Protein 2AGJ (pdb70)

Solvent-accessible surface area: 19686 Å² total

Structure (mmCIF, N/CA/C/O backbone):
data_2AGJ
#
_entry.id   2AGJ
#
_cell.length_a   82.433
_cell.length_b   103.653
_cell.length_c   138.715
_cell.angle_alpha   90.00
_cell.angle_beta   90.00
_cell.angle_gamma   90.00
#
_symmetry.space_group_name_H-M   'I 2 2 2'
#
loop_
_entity.id
_entity.type
_entity.pdbx_description
1 polymer 'Yvo Fab, Light Chain'
2 polymer 'Yvo Fab, Heavy Chain'
3 branched 2-acetamido-2-deoxy-beta-D-glucopyranose-(1-4)-2-acetamido-2-deoxy-beta-D-glucopyranose
4 water water
#
loop_
_atom_site.group_PDB
_atom_site.id
_atom_site.type_symbol
_atom_site.label_atom_id
_atom_site.label_alt_id
_atom_site.label_comp_id
_atom_site.label_asym_id
_atom_site.label_entity_id
_atom_site.label_seq_id
_atom_site.pdbx_PDB_ins_code
_atom_site.Cartn_x
_atom_site.Cartn_y
_atom_site.Cartn_z
_atom_site.occupancy
_atom_site.B_iso_or_equiv
_atom_site.auth_seq_id
_atom_site.auth_comp_id
_atom_site.auth_asym_id
_atom_site.auth_atom_id
_atom_site.pdbx_PDB_model_num
ATOM 1 N N . GLU A 1 1 ? 29.017 32.301 28.313 1.00 77.37 1 GLU L N 1
ATOM 2 C CA . GLU A 1 1 ? 29.464 31.859 26.956 1.00 73.41 1 GLU L CA 1
ATOM 3 C C . GLU A 1 1 ? 29.923 30.412 26.973 1.00 70.81 1 GLU L C 1
ATOM 4 O O . GLU A 1 1 ? 31.113 30.132 27.101 1.00 75.02 1 GLU L O 1
ATOM 10 N N . ILE A 1 2 ? 28.981 29.488 26.852 1.00 64.11 2 ILE L N 1
ATOM 11 C CA . ILE A 1 2 ? 29.336 28.080 26.856 1.00 59.87 2 ILE L CA 1
ATOM 12 C C . ILE A 1 2 ? 29.498 27.605 25.426 1.00 60.48 2 ILE L C 1
ATOM 13 O O . ILE A 1 2 ? 28.509 27.477 24.705 1.00 64.54 2 ILE L O 1
ATOM 18 N N . VAL A 1 3 ? 30.736 27.361 25.005 1.00 49.65 3 VAL L N 1
ATOM 19 C CA . VAL A 1 3 ? 30.969 26.909 23.640 1.00 42.56 3 VAL L CA 1
ATOM 20 C C . VAL A 1 3 ? 30.720 25.404 23.561 1.00 50.76 3 VAL L C 1
ATOM 21 O O . VAL A 1 3 ? 31.075 24.637 24.467 1.00 50.29 3 VAL L O 1
ATOM 25 N N . LEU A 1 4 ? 30.074 24.987 22.485 1.00 50.15 4 LEU L N 1
ATOM 26 C CA . LEU A 1 4 ? 29.749 23.581 22.274 1.00 47.41 4 LEU L CA 1
ATOM 27 C C . LEU A 1 4 ? 30.468 23.009 21.038 1.00 52.55 4 LEU L C 1
ATOM 28 O O . LEU A 1 4 ? 30.328 23.485 19.899 1.00 58.30 4 LEU L O 1
ATOM 33 N N . THR A 1 5 ? 31.268 21.985 21.276 1.00 50.19 5 THR L N 1
ATOM 34 C CA . THR A 1 5 ? 32.013 21.373 20.194 1.00 48.97 5 THR L CA 1
ATOM 35 C C . THR A 1 5 ? 31.479 19.984 19.934 1.00 50.38 5 THR L C 1
ATOM 36 O O . THR A 1 5 ? 31.459 19.121 20.812 1.00 60.18 5 THR L O 1
ATOM 40 N N . GLN A 1 6 ? 30.994 19.796 18.722 1.00 47.40 6 GLN L N 1
ATOM 41 C CA . GLN A 1 6 ? 30.456 18.522 18.302 1.00 45.06 6 GLN L CA 1
ATOM 42 C C . GLN A 1 6 ? 31.430 17.861 17.339 1.00 46.42 6 GLN L C 1
ATOM 43 O O . GLN A 1 6 ? 32.029 18.524 16.508 1.00 49.55 6 GLN L O 1
ATOM 49 N N . SER A 1 7 ? 31.598 16.553 17.456 1.00 50.35 7 SER L N 1
ATOM 50 C CA . SER A 1 7 ? 32.477 15.842 16.549 1.00 49.09 7 SER L CA 1
ATOM 51 C C . SER A 1 7 ? 32.084 14.377 16.521 1.00 46.33 7 SER L C 1
ATOM 52 O O . SER A 1 7 ? 31.540 13.855 17.487 1.00 52.54 7 SER L O 1
ATOM 55 N N . PRO A 1 8 ? 32.327 13.706 15.392 1.00 46.38 8 PRO L N 1
ATOM 56 C CA . PRO A 1 8 ? 32.942 14.364 14.231 1.00 52.26 8 PRO L CA 1
ATOM 57 C C . PRO A 1 8 ? 31.961 15.295 13.506 1.00 46.71 8 PRO L C 1
ATOM 58 O O . PRO A 1 8 ? 30.772 15.287 13.776 1.00 55.35 8 PRO L O 1
ATOM 62 N N . GLY A 1 9 ? 32.469 16.126 12.612 1.00 39.96 9 GLY L N 1
ATOM 63 C CA . GLY A 1 9 ? 31.591 17.011 11.897 1.00 38.46 9 GLY L CA 1
ATOM 64 C C . GLY A 1 9 ? 30.738 16.159 11.002 1.00 46.58 9 GLY L C 1
ATOM 65 O O . GLY A 1 9 ? 29.526 16.331 10.910 1.00 51.06 9 GLY L O 1
ATOM 66 N N . THR A 1 10 ? 31.392 15.248 10.301 1.00 43.56 10 THR L N 1
ATOM 67 C CA . THR A 1 10 ? 30.677 14.343 9.442 1.00 42.00 10 THR L CA 1
ATOM 68 C C . THR A 1 10 ? 31.107 12.937 9.854 1.00 50.35 10 THR L C 1
ATOM 69 O O . THR A 1 10 ? 32.286 12.692 10.117 1.00 49.28 10 THR L O 1
ATOM 73 N N . LEU A 1 11 ? 30.119 12.046 9.973 1.00 38.54 11 LEU L N 1
ATOM 74 C CA . LEU A 1 11 ? 30.320 10.662 10.388 1.00 42.05 11 LEU L CA 1
ATOM 75 C C . LEU A 1 11 ? 29.775 9.744 9.307 1.00 47.06 11 LEU L C 1
ATOM 76 O O . LEU A 1 11 ? 28.655 9.932 8.854 1.00 50.19 11 LEU L O 1
ATOM 81 N N . SER A 1 12 ? 30.551 8.739 8.912 1.00 44.18 12 SER L N 1
ATOM 82 C CA . SER A 1 12 ? 30.126 7.835 7.853 1.00 42.03 12 SER L CA 1
ATOM 83 C C . SER A 1 12 ? 29.875 6.392 8.278 1.00 49.50 12 SER L C 1
ATOM 84 O O . SER A 1 12 ? 30.807 5.612 8.382 1.00 69.05 12 SER L O 1
ATOM 87 N N . LEU A 1 13 ? 28.615 6.038 8.503 1.00 49.62 13 LEU L N 1
ATOM 88 C CA . LEU A 1 13 ? 28.247 4.692 8.910 1.00 44.34 13 LEU L CA 1
ATOM 89 C C . LEU A 1 13 ? 27.360 4.007 7.877 1.00 48.26 13 LEU L C 1
ATOM 90 O O . LEU A 1 13 ? 26.960 4.598 6.891 1.00 37.99 13 LEU L O 1
ATOM 95 N N . SER A 1 14 ? 27.066 2.735 8.099 1.00 62.12 14 SER L N 1
ATOM 96 C CA . SER A 1 14 ? 26.186 1.996 7.191 1.00 59.65 14 SER L CA 1
ATOM 97 C C . SER A 1 14 ? 24.843 1.876 7.886 1.00 61.49 14 SER L C 1
ATOM 98 O O . SER A 1 14 ? 24.774 1.992 9.107 1.00 69.07 14 SER L O 1
ATOM 101 N N . PRO A 1 15 ? 23.753 1.660 7.131 1.00 65.45 15 PRO L N 1
ATOM 102 C CA . PRO A 1 15 ? 22.452 1.535 7.804 1.00 67.93 15 PRO L CA 1
ATOM 103 C C . PRO A 1 15 ? 22.515 0.379 8.809 1.00 71.60 15 PRO L C 1
ATOM 104 O O . PRO A 1 15 ? 23.189 -0.627 8.557 1.00 67.18 15 PRO L O 1
ATOM 108 N N . GLY A 1 16 ? 21.836 0.541 9.946 1.00 70.73 16 GLY L N 1
ATOM 109 C CA . GLY A 1 16 ? 21.835 -0.483 10.969 1.00 60.56 16 GLY L CA 1
ATOM 110 C C . GLY A 1 16 ? 22.957 -0.395 11.986 1.00 72.48 16 GLY L C 1
ATOM 111 O O . GLY A 1 16 ? 22.824 -0.913 13.096 1.00 77.91 16 GLY L O 1
ATOM 112 N N . GLU A 1 17 ? 24.073 0.238 11.637 1.00 70.85 17 GLU L N 1
ATOM 113 C CA . GLU A 1 17 ? 25.156 0.337 12.600 1.00 65.91 17 GLU L CA 1
ATOM 114 C C . GLU A 1 17 ? 24.729 1.225 13.757 1.00 69.96 17 GLU L C 1
ATOM 115 O O . GLU A 1 17 ? 23.616 1.773 13.773 1.00 59.45 17 GLU L O 1
ATOM 121 N N . ARG A 1 18 ? 25.620 1.342 14.735 1.00 69.79 18 ARG L N 1
ATOM 122 C CA . ARG A 1 18 ? 25.374 2.169 15.892 1.00 67.26 18 ARG L CA 1
ATOM 123 C C . ARG A 1 18 ? 26.151 3.441 15.642 1.00 68.24 18 ARG L C 1
ATOM 124 O O . ARG A 1 18 ? 27.209 3.418 15.030 1.00 61.99 18 ARG L O 1
ATOM 132 N N . ALA A 1 19 ? 25.609 4.552 16.109 1.00 73.15 19 ALA L N 1
ATOM 133 C CA . ALA A 1 19 ? 26.240 5.845 15.936 1.00 61.03 19 ALA L CA 1
ATOM 134 C C . ALA A 1 19 ? 26.341 6.512 17.284 1.00 61.57 19 ALA L C 1
ATOM 135 O O . ALA A 1 19 ? 25.402 6.476 18.071 1.00 60.62 19 ALA L O 1
ATOM 137 N N . THR A 1 20 ? 27.488 7.105 17.566 1.00 65.84 20 THR L N 1
ATOM 138 C CA . THR A 1 20 ? 27.661 7.813 18.825 1.00 68.55 20 THR L CA 1
ATOM 139 C C . THR A 1 20 ? 28.187 9.190 18.477 1.00 64.02 20 THR L C 1
ATOM 140 O O . THR A 1 20 ? 29.318 9.326 18.025 1.00 66.60 20 THR L O 1
ATOM 144 N N . LEU A 1 21 ? 27.349 10.206 18.642 1.00 59.89 21 LEU L N 1
ATOM 145 C CA . LEU A 1 21 ? 27.770 11.567 18.344 1.00 59.89 21 LEU L CA 1
ATOM 146 C C . LEU A 1 21 ? 28.164 12.194 19.654 1.00 49.04 21 LEU L C 1
ATOM 147 O O . LEU A 1 21 ? 27.451 12.072 20.621 1.00 48.81 21 LEU L O 1
ATOM 152 N N . SER A 1 22 ? 29.295 12.870 19.694 1.00 53.36 22 SER L N 1
ATOM 153 C CA . SER A 1 22 ? 29.691 13.499 20.942 1.00 55.46 22 SER L CA 1
ATOM 154 C C . SER A 1 22 ? 29.519 15.029 20.945 1.00 51.66 22 SER L C 1
ATOM 155 O O . SER A 1 22 ? 29.688 15.699 19.923 1.00 56.41 22 SER L O 1
ATOM 158 N N . CYS A 1 23 ? 29.182 15.566 22.109 1.00 48.02 23 CYS L N 1
ATOM 159 C CA . CYS A 1 23 ? 29.007 16.997 22.277 1.00 52.77 23 CYS L CA 1
ATOM 160 C C . CYS A 1 23 ? 29.742 17.388 23.554 1.00 47.43 23 CYS L C 1
ATOM 161 O O . CYS A 1 23 ? 29.409 16.912 24.632 1.00 52.49 23 CYS L O 1
ATOM 164 N N . ARG A 1 24 ? 30.743 18.253 23.424 1.00 41.28 24 ARG L N 1
ATOM 165 C CA . ARG A 1 24 ? 31.559 18.695 24.562 1.00 45.05 24 ARG L CA 1
ATOM 166 C C . ARG A 1 24 ? 31.410 20.196 24.840 1.00 53.21 24 ARG L C 1
ATOM 167 O O . ARG A 1 24 ? 31.507 21.015 23.926 1.00 55.04 24 ARG L O 1
ATOM 175 N N . ALA A 1 25 ? 31.202 20.538 26.112 1.00 48.42 25 ALA L N 1
ATOM 176 C CA . ALA A 1 25 ? 30.997 21.907 26.556 1.00 44.60 25 ALA L CA 1
ATOM 177 C C . ALA A 1 25 ? 32.285 22.553 27.051 1.00 56.58 25 ALA L C 1
ATOM 178 O O . ALA A 1 25 ? 33.122 21.852 27.611 1.00 61.26 25 ALA L O 1
ATOM 180 N N . SER A 1 26 ? 32.423 23.879 26.876 1.00 43.38 26 SER L N 1
ATOM 181 C CA . SER A 1 26 ? 33.630 24.612 27.284 1.00 50.94 26 SER L CA 1
ATOM 182 C C . SER A 1 26 ? 33.741 24.879 28.782 1.00 60.20 26 SER L C 1
ATOM 183 O O . SER A 1 26 ? 34.634 25.608 29.243 1.00 69.72 26 SER L O 1
ATOM 186 N N . GLU A 1 27 ? 32.832 24.271 29.530 1.00 53.27 27 GLU L N 1
ATOM 187 C CA . GLU A 1 27 ? 32.776 24.395 30.975 1.00 54.05 27 GLU L CA 1
ATOM 188 C C . GLU A 1 27 ? 31.588 23.569 31.379 1.00 55.14 27 GLU L C 1
ATOM 189 O O . GLU A 1 27 ? 30.747 23.252 30.559 1.00 65.78 27 GLU L O 1
ATOM 195 N N . THR A 1 28 ? 31.498 23.226 32.644 1.00 59.60 28 THR L N 1
ATOM 196 C CA . THR A 1 28 ? 30.396 22.404 33.072 1.00 61.20 28 THR L CA 1
ATOM 197 C C . THR A 1 28 ? 29.054 23.092 32.808 1.00 60.73 28 THR L C 1
ATOM 198 O O . THR A 1 28 ? 28.951 24.319 32.847 1.00 61.99 28 THR L O 1
ATOM 202 N N . VAL A 1 29 ? 28.054 22.277 32.479 1.00 60.32 29 VAL L N 1
ATOM 203 C CA . VAL A 1 29 ? 26.710 22.739 32.167 1.00 67.92 29 VAL L CA 1
ATOM 204 C C . VAL A 1 29 ? 25.791 22.454 33.352 1.00 68.13 29 VAL L C 1
ATOM 205 O O . VAL A 1 29 ? 25.443 21.300 33.647 1.00 59.00 29 VAL L O 1
ATOM 209 N N . SER A 1 30 ? 25.404 23.534 34.024 1.00 69.72 30 SER L N 1
ATOM 210 C CA . SER A 1 30 ? 24.554 23.474 35.205 1.00 67.11 30 SER L CA 1
ATOM 211 C C . SER A 1 30 ? 23.269 22.670 35.044 1.00 71.25 30 SER L C 1
ATOM 212 O O . SER A 1 30 ? 22.394 23.004 34.233 1.00 79.39 30 SER L O 1
ATOM 215 N N . ASN A 1 31 ? 23.173 21.595 35.817 1.00 70.43 31 ASN L N 1
ATOM 216 C CA . ASN A 1 31 ? 21.993 20.746 35.834 1.00 66.75 31 ASN L CA 1
ATOM 217 C C . ASN A 1 31 ? 21.774 19.914 34.602 1.00 69.82 31 ASN L C 1
ATOM 218 O O . ASN A 1 31 ? 20.721 19.288 34.460 1.00 75.94 31 ASN L O 1
ATOM 223 N N . ASP A 1 32 ? 22.770 19.895 33.720 1.00 74.26 32 ASP L N 1
ATOM 224 C CA . ASP A 1 32 ? 22.701 19.127 32.477 1.00 67.82 32 ASP L CA 1
ATOM 225 C C . ASP A 1 32 ? 21.508 19.527 31.580 1.00 66.15 32 ASP L C 1
ATOM 226 O O . ASP A 1 32 ? 20.792 18.682 31.031 1.00 54.81 32 ASP L O 1
ATOM 231 N N . LYS A 1 33 ? 21.280 20.822 31.446 1.00 64.07 33 LYS L N 1
ATOM 232 C CA . LYS A 1 33 ? 20.198 21.270 30.600 1.00 67.30 33 LYS L CA 1
ATOM 233 C C . LYS A 1 33 ? 20.800 21.293 29.186 1.00 72.30 33 LYS L C 1
ATOM 234 O O . LYS A 1 33 ? 21.231 22.332 28.678 1.00 82.89 33 LYS L O 1
ATOM 240 N N . VAL A 1 34 ? 20.857 20.112 28.579 1.00 65.06 34 VAL L N 1
ATOM 241 C CA . VAL A 1 34 ? 21.395 19.893 27.236 1.00 46.47 34 VAL L CA 1
ATOM 242 C C . VAL A 1 34 ? 20.313 19.235 26.374 1.00 49.19 34 VAL L C 1
ATOM 243 O O . VAL A 1 34 ? 19.627 18.343 26.830 1.00 49.11 34 VAL L O 1
ATOM 247 N N . ALA A 1 35 ? 20.166 19.663 25.128 1.00 53.38 35 ALA L N 1
ATOM 248 C CA . ALA A 1 35 ? 19.153 19.081 24.265 1.00 43.42 35 ALA L CA 1
ATOM 249 C C . ALA A 1 35 ? 19.730 18.717 22.886 1.00 53.79 35 ALA L C 1
ATOM 250 O O . ALA A 1 35 ? 20.741 19.274 22.460 1.00 51.41 35 ALA L O 1
ATOM 252 N N . TRP A 1 36 ? 19.082 17.759 22.221 1.00 48.53 36 TRP L N 1
ATOM 253 C CA . TRP A 1 36 ? 19.472 17.299 20.903 1.00 50.08 36 TRP L CA 1
ATOM 254 C C . TRP A 1 36 ? 18.312 17.478 19.925 1.00 59.35 36 TRP L C 1
ATOM 255 O O . TRP A 1 36 ? 17.148 17.239 20.244 1.00 59.35 36 TRP L O 1
ATOM 266 N N . TYR A 1 37 ? 18.651 17.913 18.722 1.00 60.35 37 TYR L N 1
ATOM 267 C CA . TYR A 1 37 ? 17.665 18.163 17.697 1.00 53.36 37 TYR L CA 1
ATOM 268 C C . TYR A 1 37 ? 18.115 17.447 16.457 1.00 50.98 37 TYR L C 1
ATOM 269 O O . TYR A 1 37 ? 19.293 17.220 16.264 1.00 47.02 37 TYR L O 1
ATOM 278 N N . GLN A 1 38 ? 17.149 17.087 15.630 1.00 55.12 38 GLN L N 1
ATOM 279 C CA . GLN A 1 38 ? 17.402 16.423 14.378 1.00 47.87 38 GLN L CA 1
ATOM 280 C C . GLN A 1 38 ? 16.758 17.283 13.275 1.00 54.62 38 GLN L C 1
ATOM 281 O O . GLN A 1 38 ? 15.639 17.793 13.425 1.00 59.45 38 GLN L O 1
ATOM 287 N N . GLN A 1 39 ? 17.486 17.464 12.180 1.00 52.15 39 GLN L N 1
ATOM 288 C CA . GLN A 1 39 ? 17.023 18.259 11.064 1.00 49.67 39 GLN L CA 1
ATOM 289 C C . GLN A 1 39 ? 17.356 17.620 9.726 1.00 54.13 39 GLN L C 1
ATOM 290 O O . GLN A 1 39 ? 18.482 17.186 9.505 1.00 63.85 39 GLN L O 1
ATOM 296 N N . LYS A 1 40 ? 16.360 17.528 8.848 1.00 62.03 40 LYS L N 1
ATOM 297 C CA . LYS A 1 40 ? 16.590 17.013 7.503 1.00 68.75 40 LYS L CA 1
ATOM 298 C C . LYS A 1 40 ? 16.765 18.291 6.703 1.00 74.83 40 LYS L C 1
ATOM 299 O O . LYS A 1 40 ? 16.149 19.303 7.028 1.00 61.39 40 LYS L O 1
ATOM 305 N N . PRO A 1 41 ? 17.620 18.280 5.669 1.00 78.94 41 PRO L N 1
ATOM 306 C CA . PRO A 1 41 ? 17.793 19.513 4.894 1.00 78.29 41 PRO L CA 1
ATOM 307 C C . PRO A 1 41 ? 16.436 19.980 4.375 1.00 81.36 41 PRO L C 1
ATOM 308 O O . PRO A 1 41 ? 15.639 19.173 3.887 1.00 84.64 41 PRO L O 1
ATOM 312 N N . GLY A 1 42 ? 16.170 21.276 4.497 1.00 75.07 42 GLY L N 1
ATOM 313 C CA . GLY A 1 42 ? 14.897 21.808 4.057 1.00 68.75 42 GLY L CA 1
ATOM 314 C C . GLY A 1 42 ? 13.952 22.093 5.211 1.00 67.95 42 GLY L C 1
ATOM 315 O O . GLY A 1 42 ? 13.472 23.208 5.340 1.00 72.34 42 GLY L O 1
ATOM 316 N N . GLN A 1 43 ? 13.691 21.094 6.052 1.00 67.47 43 GLN L N 1
ATOM 317 C CA . GLN A 1 43 ? 12.785 21.239 7.193 1.00 64.38 43 GLN L CA 1
ATOM 318 C C . GLN A 1 43 ? 13.349 21.922 8.420 1.00 67.44 43 GLN L C 1
ATOM 319 O O . GLN A 1 43 ? 14.477 22.403 8.438 1.00 71.80 43 GLN L O 1
ATOM 325 N N . ALA A 1 44 ? 12.535 21.932 9.462 1.00 60.70 44 ALA L N 1
ATOM 326 C CA . ALA A 1 44 ? 12.891 22.557 10.712 1.00 63.19 44 ALA L CA 1
ATOM 327 C C . ALA A 1 44 ? 13.370 21.514 11.696 1.00 66.62 44 ALA L C 1
ATOM 328 O O . ALA A 1 44 ? 13.076 20.328 11.561 1.00 65.96 44 ALA L O 1
ATOM 330 N N . PRO A 1 45 ? 14.119 21.948 12.713 1.00 62.07 45 PRO L N 1
ATOM 331 C CA . PRO A 1 45 ? 14.626 21.021 13.719 1.00 63.25 45 PRO L CA 1
ATOM 332 C C . PRO A 1 45 ? 13.459 20.394 14.485 1.00 62.42 45 PRO L C 1
ATOM 333 O O . PRO A 1 45 ? 12.381 20.962 14.555 1.00 62.09 45 PRO L O 1
ATOM 337 N N . ARG A 1 46 ? 13.693 19.222 15.055 1.00 58.64 46 ARG L N 1
ATOM 338 C CA . ARG A 1 46 ? 12.697 18.527 15.853 1.00 61.23 46 ARG L CA 1
ATOM 339 C C . ARG A 1 46 ? 13.429 18.027 17.103 1.00 57.99 46 ARG L C 1
ATOM 340 O O . ARG A 1 46 ? 14.515 17.454 17.011 1.00 58.45 46 ARG L O 1
ATOM 348 N N . LEU A 1 47 ? 12.841 18.243 18.272 1.00 60.46 47 LEU L N 1
ATOM 349 C CA . LEU A 1 47 ? 13.469 17.820 19.519 1.00 66.80 47 LEU L CA 1
ATOM 350 C C . LEU A 1 47 ? 13.493 16.306 19.664 1.00 63.81 47 LEU L C 1
ATOM 351 O O . LEU A 1 47 ? 12.493 15.629 19.452 1.00 60.41 47 LEU L O 1
ATOM 356 N N . LEU A 1 48 ? 14.659 15.794 20.032 1.00 65.32 48 LEU L N 1
ATOM 357 C CA . LEU A 1 48 ? 14.873 14.365 20.195 1.00 63.66 48 LEU L CA 1
ATOM 358 C C . LEU A 1 48 ? 15.076 14.028 21.649 1.00 69.36 48 LEU L C 1
ATOM 359 O O . LEU A 1 48 ? 14.533 13.047 22.150 1.00 82.13 48 LEU L O 1
ATOM 364 N N . ILE A 1 49 ? 15.875 14.839 22.326 1.00 61.99 49 ILE L N 1
ATOM 365 C CA . ILE A 1 49 ? 16.178 14.583 23.717 1.00 54.57 49 ILE L CA 1
ATOM 366 C C . ILE A 1 49 ? 16.400 15.878 24.496 1.00 65.07 49 ILE L C 1
ATOM 367 O O . ILE A 1 49 ? 16.922 16.859 23.953 1.00 59.18 49 ILE L O 1
ATOM 372 N N . TYR A 1 50 ? 15.948 15.893 25.755 1.00 69.53 50 TYR L N 1
ATOM 373 C CA . TYR A 1 50 ? 16.127 17.048 26.635 1.00 66.50 50 TYR L CA 1
ATOM 374 C C . TYR A 1 50 ? 16.644 16.544 27.967 1.00 62.87 50 TYR L C 1
ATOM 375 O O . TYR A 1 50 ? 16.628 15.335 28.227 1.00 56.03 50 TYR L O 1
ATOM 384 N N . GLY A 1 51 ? 17.125 17.459 28.799 1.00 64.35 51 GLY L N 1
ATOM 385 C CA . GLY A 1 51 ? 17.641 17.055 30.093 1.00 66.07 51 GLY L CA 1
ATOM 386 C C . GLY A 1 51 ? 18.660 15.940 29.962 1.00 65.88 51 GLY L C 1
ATOM 387 O O . GLY A 1 51 ? 18.642 14.950 30.692 1.00 65.91 51 GLY L O 1
ATOM 388 N N . ALA A 1 52 ? 19.539 16.103 28.986 1.00 73.34 52 ALA L N 1
ATOM 389 C CA . ALA A 1 52 ? 20.623 15.168 28.725 1.00 70.74 52 ALA L CA 1
ATOM 390 C C . ALA A 1 52 ? 20.232 13.726 28.390 1.00 74.46 52 ALA L C 1
ATOM 391 O O . ALA A 1 52 ? 20.915 13.084 27.589 1.00 73.89 52 ALA L O 1
ATOM 393 N N . SER A 1 53 ? 19.140 13.221 28.967 1.00 72.20 53 SER L N 1
ATOM 394 C CA . SER A 1 53 ? 18.752 11.836 28.710 1.00 80.38 53 SER L CA 1
ATOM 395 C C . SER A 1 53 ? 17.272 11.510 28.501 1.00 80.22 53 SER L C 1
ATOM 396 O O . SER A 1 53 ? 16.935 10.392 28.118 1.00 84.89 53 SER L O 1
ATOM 399 N N . SER A 1 54 ? 16.391 12.476 28.729 1.00 81.99 54 SER L N 1
ATOM 400 C CA . SER A 1 54 ? 14.957 12.241 28.581 1.00 82.19 54 SER L CA 1
ATOM 401 C C . SER A 1 54 ? 14.439 12.309 27.152 1.00 81.57 54 SER L C 1
ATOM 402 O O . SER A 1 54 ? 14.504 13.362 26.522 1.00 86.65 54 SER L O 1
ATOM 405 N N . ARG A 1 55 ? 13.910 11.197 26.641 1.00 83.25 55 ARG L N 1
ATOM 406 C CA . ARG A 1 55 ? 13.362 11.183 25.279 1.00 83.75 55 ARG L CA 1
ATOM 407 C C . ARG A 1 55 ? 12.157 12.130 25.195 1.00 83.49 55 ARG L C 1
ATOM 408 O O . ARG A 1 55 ? 11.650 12.598 26.219 1.00 82.59 55 ARG L O 1
ATOM 416 N N . ALA A 1 56 ? 11.700 12.410 23.977 1.00 76.39 56 ALA L N 1
ATOM 417 C CA . ALA A 1 56 ? 10.589 13.323 23.793 1.00 69.63 56 ALA L CA 1
ATOM 418 C C . ALA A 1 56 ? 9.357 12.629 23.290 1.00 77.87 56 ALA L C 1
ATOM 419 O O . ALA A 1 56 ? 9.347 11.429 23.020 1.00 79.21 56 ALA L O 1
ATOM 421 N N . THR A 1 57 ? 8.315 13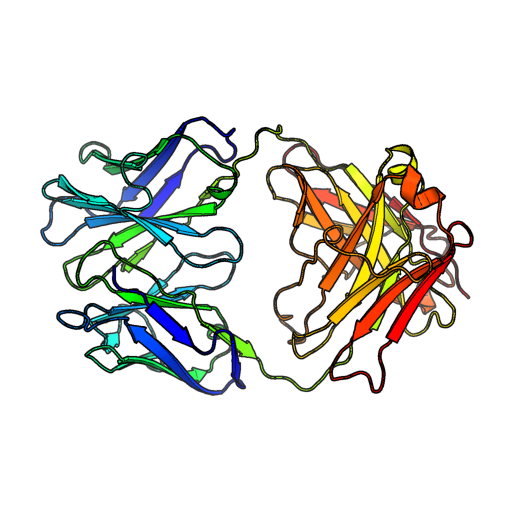.428 23.158 1.00 82.46 57 THR L N 1
ATOM 422 C CA . THR A 1 57 ? 7.029 12.963 22.711 1.00 89.48 57 THR L CA 1
ATOM 423 C C . THR A 1 57 ? 7.078 12.472 21.269 1.00 87.77 57 THR L C 1
ATOM 424 O O . THR A 1 57 ? 7.220 13.259 20.336 1.00 88.69 57 THR L O 1
ATOM 428 N N . GLY A 1 58 ? 6.972 11.166 21.089 1.00 82.92 58 GLY L N 1
ATOM 429 C CA . GLY A 1 58 ? 6.959 10.632 19.744 1.00 89.50 58 GLY L CA 1
ATOM 430 C C . GLY A 1 58 ? 8.290 10.563 19.036 1.00 94.40 58 GLY L C 1
ATOM 431 O O . GLY A 1 58 ? 8.373 10.829 17.835 1.00 99.00 58 GLY L O 1
ATOM 432 N N . ILE A 1 59 ? 9.330 10.203 19.780 1.00 92.52 59 ILE L N 1
ATOM 433 C CA . ILE A 1 59 ? 10.676 10.069 19.236 1.00 86.74 59 ILE L CA 1
ATOM 434 C C . ILE A 1 59 ? 11.131 8.661 19.599 1.00 83.62 59 ILE L C 1
ATOM 435 O O . ILE A 1 59 ? 11.262 8.341 20.781 1.00 82.26 59 ILE L O 1
ATOM 440 N N . PRO A 1 60 ? 11.368 7.805 18.585 1.00 81.30 60 PRO L N 1
ATOM 441 C CA . PRO A 1 60 ? 11.807 6.407 18.695 1.00 75.85 60 PRO L CA 1
ATOM 442 C C . PRO A 1 60 ? 12.757 6.110 19.843 1.00 77.02 60 PRO L C 1
ATOM 443 O O . PRO A 1 60 ? 13.284 7.016 20.482 1.00 85.72 60 PRO L O 1
ATOM 447 N N . ASP A 1 61 ? 12.994 4.831 20.094 1.00 81.57 61 ASP L N 1
ATOM 448 C CA . ASP A 1 61 ? 13.856 4.448 21.196 1.00 80.80 61 ASP L CA 1
ATOM 449 C C . ASP A 1 61 ? 15.288 4.085 20.828 1.00 79.60 61 ASP L C 1
ATOM 450 O O . ASP A 1 61 ? 16.059 3.683 21.709 1.00 82.89 61 ASP L O 1
ATOM 455 N N . ARG A 1 62 ? 15.668 4.191 19.553 1.00 77.12 62 ARG L N 1
ATOM 456 C CA . ARG A 1 62 ? 17.074 3.910 19.238 1.00 81.79 62 ARG L CA 1
ATOM 457 C C . ARG A 1 62 ? 17.841 5.178 19.592 1.00 75.50 62 ARG L C 1
ATOM 458 O O . ARG A 1 62 ? 19.058 5.162 19.753 1.00 82.48 62 ARG L O 1
ATOM 466 N N . PHE A 1 63 ? 17.092 6.263 19.752 1.00 64.50 63 PHE L N 1
ATOM 467 C CA . PHE A 1 63 ? 17.634 7.558 20.134 1.00 72.33 63 PHE L CA 1
ATOM 468 C C . PHE A 1 63 ? 17.756 7.645 21.668 1.00 72.99 63 PHE L C 1
ATOM 469 O O . PHE A 1 63 ? 16.760 7.580 22.383 1.00 75.33 63 PHE L O 1
ATOM 477 N N . SER A 1 64 ? 18.978 7.816 22.165 1.00 70.31 64 SER L N 1
ATOM 478 C CA . SER A 1 64 ? 19.235 7.880 23.601 1.00 68.41 64 SER L CA 1
ATOM 479 C C . SER A 1 64 ? 20.290 8.920 23.976 1.00 75.05 64 SER L C 1
ATOM 480 O O . SER A 1 64 ? 21.290 9.074 23.282 1.00 81.84 64 SER L O 1
ATOM 483 N N . GLY A 1 65 ? 20.074 9.628 25.080 1.00 77.50 65 GLY L N 1
ATOM 484 C CA . GLY A 1 65 ? 21.037 10.633 25.504 1.00 73.52 65 GLY L CA 1
ATOM 485 C C . GLY A 1 65 ? 21.693 10.296 26.832 1.00 73.23 65 GLY L C 1
ATOM 486 O O . GLY A 1 65 ? 21.052 9.730 27.722 1.00 71.68 65 GLY L O 1
ATOM 487 N N . SER A 1 66 ? 22.964 10.652 26.985 1.00 66.73 66 SER L N 1
ATOM 488 C CA . SER A 1 66 ? 23.667 10.345 28.220 1.00 69.59 66 SER L CA 1
ATOM 489 C C . SER A 1 66 ? 24.812 11.288 28.494 1.00 68.64 66 SER L C 1
ATOM 490 O O . SER A 1 66 ? 25.165 12.113 27.654 1.00 70.02 66 SER L O 1
ATOM 493 N N . GLY A 1 67 ? 25.392 11.144 29.681 1.00 70.05 67 GLY L N 1
ATOM 494 C CA . GLY A 1 67 ? 26.520 11.965 30.078 1.00 58.92 67 GLY L CA 1
ATOM 495 C C . GLY A 1 67 ? 26.114 13.124 30.949 1.00 59.53 67 GLY L C 1
ATOM 496 O O . GLY A 1 67 ? 24.927 13.332 31.186 1.00 55.08 67 GLY L O 1
ATOM 497 N N . SER A 1 68 ? 27.105 13.858 31.447 1.00 51.52 68 SER L N 1
ATOM 498 C CA . SER A 1 68 ? 26.849 15.035 32.263 1.00 63.04 68 SER L CA 1
ATOM 499 C C . SER A 1 68 ? 28.165 15.790 32.439 1.00 65.20 68 SER L C 1
ATOM 500 O O . SER A 1 68 ? 29.198 15.341 31.956 1.00 72.99 68 SER L O 1
ATOM 503 N N . GLY A 1 69 ? 28.145 16.927 33.125 1.00 60.77 69 GLY L N 1
ATOM 504 C CA . GLY A 1 69 ? 29.380 17.673 33.293 1.00 61.41 69 GLY L CA 1
ATOM 505 C C . GLY A 1 69 ? 29.644 18.440 32.013 1.00 66.79 69 GLY L C 1
ATOM 506 O O . GLY A 1 69 ? 28.898 19.372 31.691 1.00 63.60 69 GLY L O 1
ATOM 507 N N . THR A 1 70 ? 30.689 18.075 31.274 1.00 64.50 70 THR L N 1
ATOM 508 C CA . THR A 1 70 ? 30.951 18.760 30.003 1.00 66.69 70 THR L CA 1
ATOM 509 C C . THR A 1 70 ? 30.991 17.796 28.825 1.00 67.26 70 THR L C 1
ATOM 510 O O . THR A 1 70 ? 31.395 18.179 27.726 1.00 73.19 70 THR L O 1
ATOM 514 N N . ASP A 1 71 ? 30.568 16.554 29.057 1.00 58.49 71 ASP L N 1
ATOM 515 C CA . ASP A 1 71 ? 30.567 15.527 28.023 1.00 51.03 71 ASP L CA 1
ATOM 516 C C . ASP A 1 71 ? 29.202 14.899 27.866 1.00 49.79 71 ASP L C 1
ATOM 517 O O . ASP A 1 71 ? 28.669 14.343 28.817 1.00 61.72 71 ASP L O 1
ATOM 522 N N . PHE A 1 72 ? 28.642 14.983 26.661 1.00 47.69 72 PHE L N 1
ATOM 523 C CA . PHE A 1 72 ? 27.324 14.430 26.373 1.00 49.04 72 PHE L CA 1
ATOM 524 C C . PHE A 1 72 ? 27.329 13.623 25.100 1.00 53.14 72 PHE L C 1
ATOM 525 O O . PHE A 1 72 ? 28.032 13.945 24.152 1.00 47.75 72 PHE L O 1
ATOM 533 N N . THR A 1 73 ? 26.507 12.583 25.092 1.00 56.90 73 THR L N 1
ATOM 534 C CA . THR A 1 73 ? 26.431 11.658 23.977 1.00 59.52 73 THR L CA 1
ATOM 535 C C . THR A 1 73 ? 25.023 11.407 23.484 1.00 59.86 73 THR L C 1
ATOM 536 O O . THR A 1 73 ? 24.108 11.172 24.271 1.00 68.86 73 THR L O 1
ATOM 540 N N . LEU A 1 74 ? 24.849 11.467 22.175 1.00 59.10 74 LEU L N 1
ATOM 541 C CA . LEU A 1 74 ? 23.559 11.165 21.586 1.00 65.14 74 LEU L CA 1
ATOM 542 C C . LEU A 1 74 ? 23.850 9.916 20.794 1.00 67.60 74 LEU L C 1
ATOM 543 O O . LEU A 1 74 ? 24.536 9.965 19.785 1.00 74.13 74 LEU L O 1
ATOM 548 N N . SER A 1 75 ? 23.352 8.785 21.245 1.00 67.83 75 SER L N 1
ATOM 549 C CA . SER A 1 75 ? 23.642 7.586 20.520 1.00 71.13 75 SER L CA 1
ATOM 550 C C . SER A 1 75 ? 22.386 7.056 19.855 1.00 69.55 75 SER L C 1
ATOM 551 O O . SER A 1 75 ? 21.293 7.150 20.403 1.00 63.77 75 SER L O 1
ATOM 554 N N . ILE A 1 76 ? 22.546 6.562 18.634 1.00 63.09 76 ILE L N 1
ATOM 555 C CA . ILE A 1 76 ? 21.443 5.970 17.918 1.00 67.75 76 ILE L CA 1
ATOM 556 C C . ILE A 1 76 ? 21.907 4.656 17.292 1.00 76.19 76 ILE L C 1
ATOM 557 O O . ILE A 1 76 ? 22.627 4.625 16.291 1.00 69.16 76 ILE L O 1
ATOM 562 N N . SER A 1 77 ? 21.493 3.570 17.938 1.00 84.19 77 SER L N 1
ATOM 563 C CA . SER A 1 77 ? 21.810 2.209 17.524 1.00 82.90 77 SER L CA 1
ATOM 564 C C . SER A 1 77 ? 20.777 1.771 16.513 1.00 85.64 77 SER L C 1
ATOM 565 O O . SER A 1 77 ? 19.581 2.042 16.670 1.00 85.61 77 SER L O 1
ATOM 568 N N . GLY A 1 78 ? 21.236 1.090 15.475 1.00 84.55 78 GLY L N 1
ATOM 569 C CA . GLY A 1 78 ? 20.311 0.642 14.458 1.00 84.20 78 GLY L CA 1
ATOM 570 C C . GLY A 1 78 ? 19.896 1.800 13.583 1.00 80.49 78 GLY L C 1
ATOM 571 O O . GLY A 1 78 ? 18.713 2.151 13.490 1.00 80.31 78 GLY L O 1
ATOM 572 N N . LEU A 1 79 ? 20.890 2.398 12.942 1.00 75.64 79 LEU L N 1
ATOM 573 C CA . LEU A 1 79 ? 20.667 3.524 12.053 1.00 67.57 79 LEU L CA 1
ATOM 574 C C . LEU A 1 79 ? 19.630 3.153 10.989 1.00 72.10 79 LEU L C 1
ATOM 575 O O . LEU A 1 79 ? 19.774 2.139 10.302 1.00 76.72 79 LEU L O 1
ATOM 580 N N . GLU A 1 80 ? 18.570 3.947 10.865 1.00 67.14 80 GLU L N 1
ATOM 581 C CA . GLU A 1 80 ? 17.569 3.670 9.845 1.00 70.95 80 GLU L CA 1
ATOM 582 C C . GLU A 1 80 ? 17.688 4.723 8.749 1.00 76.01 80 GLU L C 1
ATOM 583 O O . GLU A 1 80 ? 18.136 5.838 8.995 1.00 79.69 80 GLU L O 1
ATOM 589 N N . PRO A 1 81 ? 17.271 4.390 7.523 1.00 80.24 81 PRO L N 1
ATOM 590 C CA . PRO A 1 81 ? 17.355 5.328 6.394 1.00 76.85 81 PRO L CA 1
ATOM 591 C C . PRO A 1 81 ? 17.189 6.809 6.724 1.00 74.14 81 PRO L C 1
ATOM 592 O O . PRO A 1 81 ? 18.077 7.597 6.465 1.00 75.21 81 PRO L O 1
ATOM 596 N N . GLU A 1 82 ? 16.050 7.170 7.303 1.00 80.29 82 GLU L N 1
ATOM 597 C CA . GLU A 1 82 ? 15.714 8.554 7.658 1.00 74.61 82 GLU L CA 1
ATOM 598 C C . GLU A 1 82 ? 16.636 9.211 8.686 1.00 73.46 82 GLU L C 1
ATOM 599 O O . GLU A 1 82 ? 16.573 10.419 8.876 1.00 79.91 82 GLU L O 1
ATOM 605 N N . ASP A 1 83 ? 17.476 8.428 9.355 1.00 66.98 83 ASP L N 1
ATOM 606 C CA . ASP A 1 83 ? 18.380 8.958 10.381 1.00 65.74 83 ASP L CA 1
ATOM 607 C C . ASP A 1 83 ? 19.644 9.620 9.840 1.00 68.23 83 ASP L C 1
ATOM 608 O O . ASP A 1 83 ? 20.476 10.104 10.615 1.00 57.46 83 ASP L O 1
ATOM 613 N N . PHE A 1 84 ? 19.802 9.637 8.523 1.00 58.23 84 PHE L N 1
ATOM 614 C CA . PHE A 1 84 ? 20.995 10.213 7.950 1.00 50.58 84 PHE L CA 1
ATOM 615 C C . PHE A 1 84 ? 20.831 11.675 7.630 1.00 50.86 84 PHE L C 1
ATOM 616 O O . PHE A 1 84 ? 20.763 12.087 6.479 1.00 52.09 84 PHE L O 1
ATOM 624 N N . VAL A 1 85 ? 20.792 12.467 8.688 1.00 40.51 85 VAL L N 1
ATOM 625 C CA . VAL A 1 85 ? 20.623 13.884 8.550 1.00 44.22 85 VAL L CA 1
ATOM 626 C C . VAL A 1 85 ? 21.631 14.637 9.427 1.00 47.19 85 VAL L C 1
ATOM 627 O O . VAL A 1 85 ? 22.687 14.100 9.733 1.00 49.39 85 VAL L O 1
ATOM 631 N N . VAL A 1 86 ? 21.324 15.869 9.818 1.00 40.99 86 VAL L N 1
ATOM 632 C CA . VAL A 1 86 ? 22.245 16.642 10.645 1.00 37.80 86 VAL L CA 1
ATOM 633 C C . VAL A 1 86 ? 21.751 16.586 12.079 1.00 42.51 86 VAL L C 1
ATOM 634 O O . VAL A 1 86 ? 20.568 16.415 12.309 1.00 36.96 86 VAL L O 1
ATOM 638 N N . TYR A 1 87 ? 22.645 16.744 13.051 1.00 40.90 87 TYR L N 1
ATOM 639 C CA . TYR A 1 87 ? 22.218 16.697 14.440 1.00 43.01 87 TYR L CA 1
ATOM 640 C C . TYR A 1 87 ? 22.883 17.772 15.263 1.00 49.01 87 TYR L C 1
ATOM 641 O O . TYR A 1 87 ? 24.089 17.939 15.192 1.00 59.09 87 TYR L O 1
ATOM 650 N N . TYR A 1 88 ? 22.094 18.498 16.055 1.00 44.40 88 TYR L N 1
ATOM 651 C CA . TYR A 1 88 ? 22.628 19.561 16.893 1.00 35.79 88 TYR L CA 1
ATOM 652 C C . TYR A 1 88 ? 22.358 19.354 18.370 1.00 32.29 88 TYR L C 1
ATOM 653 O O . TYR A 1 88 ? 21.284 18.908 18.729 1.00 50.09 88 TYR L O 1
ATOM 662 N N . CYS A 1 89 ? 23.326 19.681 19.220 1.00 29.39 89 CYS L N 1
ATOM 663 C CA . CYS A 1 89 ? 23.126 19.645 20.665 1.00 40.35 89 CYS L CA 1
ATOM 664 C C . CYS A 1 89 ? 23.031 21.126 21.057 1.00 33.62 89 CYS L C 1
ATOM 665 O O . CYS A 1 89 ? 23.555 21.994 20.368 1.00 33.15 89 CYS L O 1
ATOM 668 N N . GLN A 1 90 ? 22.341 21.406 22.150 1.00 40.02 90 GLN L N 1
ATOM 669 C CA . GLN A 1 90 ? 22.180 22.767 22.616 1.00 45.97 90 GLN L CA 1
ATOM 670 C C . GLN A 1 90 ? 22.138 22.736 24.127 1.00 55.16 90 GLN L C 1
ATOM 671 O O . GLN A 1 90 ? 21.724 21.734 24.713 1.00 53.64 90 GLN L O 1
ATOM 677 N N . GLN A 1 91 ? 22.594 23.805 24.770 1.00 56.12 91 GLN L N 1
ATOM 678 C CA . GLN A 1 91 ? 22.508 23.849 26.224 1.00 55.38 91 GLN L CA 1
ATOM 679 C C . GLN A 1 91 ? 21.594 25.017 26.588 1.00 53.79 91 GLN L C 1
ATOM 680 O O . GLN A 1 91 ? 21.642 26.077 25.964 1.00 49.48 91 GLN L O 1
ATOM 686 N N . TYR A 1 92 ? 20.716 24.783 27.556 1.00 54.42 92 TYR L N 1
ATOM 687 C CA . TYR A 1 92 ? 19.777 25.798 28.026 1.00 58.68 92 TYR L CA 1
ATOM 688 C C . TYR A 1 92 ? 19.916 25.892 29.540 1.00 67.21 92 TYR L C 1
ATOM 689 O O . TYR A 1 92 ? 18.941 26.032 30.270 1.00 63.45 92 TYR L O 1
ATOM 698 N N . ALA A 1 93 ? 21.158 25.805 30.001 1.00 75.67 93 ALA L N 1
ATOM 699 C CA . ALA A 1 93 ? 21.459 25.878 31.418 1.00 73.17 93 ALA L CA 1
ATOM 700 C C . ALA A 1 93 ? 21.518 27.330 31.851 1.00 75.13 93 ALA L C 1
ATOM 701 O O . ALA A 1 93 ? 21.264 27.655 33.007 1.00 81.93 93 ALA L O 1
ATOM 703 N N . SER A 1 94 ? 21.843 28.203 30.910 1.00 78.11 94 SER L N 1
ATOM 704 C CA . SER A 1 94 ? 21.974 29.609 31.211 1.00 83.32 94 SER L CA 1
ATOM 705 C C . SER A 1 94 ? 21.015 30.488 30.431 1.00 90.25 94 SER L C 1
ATOM 706 O O . SER A 1 94 ? 20.016 30.988 30.966 1.00 96.18 94 SER L O 1
ATOM 709 N N . SER A 1 95 ? 21.339 30.648 29.152 1.00 92.63 95 SER L N 1
ATOM 710 C CA . SER A 1 95 ? 20.610 31.502 28.220 1.00 89.96 95 SER L CA 1
ATOM 711 C C . SER A 1 95 ? 21.247 32.863 28.462 1.00 95.01 95 SER L C 1
ATOM 712 O O . SER A 1 95 ? 21.030 33.463 29.518 1.00 99.00 95 SER L O 1
ATOM 715 N N . PRO A 1 96 ? 22.021 33.387 27.490 1.00 93.13 96 PRO L N 1
ATOM 716 C CA . PRO A 1 96 ? 22.361 32.856 26.165 1.00 88.74 96 PRO L CA 1
ATOM 717 C C . PRO A 1 96 ? 22.328 31.353 25.972 1.00 80.21 96 PRO L C 1
ATOM 718 O O . PRO A 1 96 ? 23.096 30.612 26.581 1.00 89.22 96 PRO L O 1
ATOM 722 N N . ARG A 1 97 ? 21.393 30.912 25.145 1.00 68.67 97 ARG L N 1
ATOM 723 C CA . ARG A 1 97 ? 21.279 29.513 24.806 1.00 61.81 97 ARG L CA 1
ATOM 724 C C . ARG A 1 97 ? 22.308 29.418 23.693 1.00 58.36 97 ARG L C 1
ATOM 725 O O . ARG A 1 97 ? 22.554 30.398 22.992 1.00 62.99 97 ARG L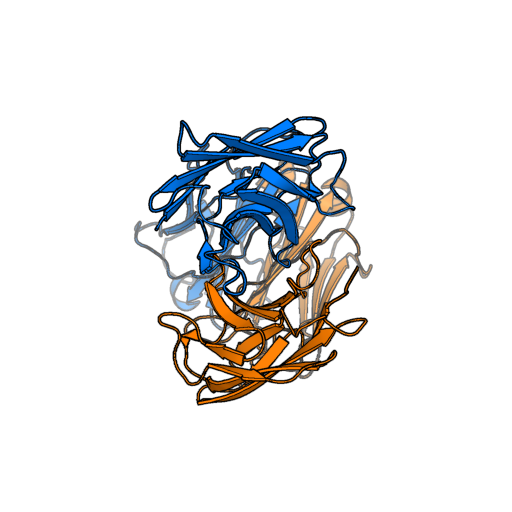 O 1
ATOM 733 N N . THR A 1 98 ? 22.952 28.274 23.536 1.00 62.20 98 THR L N 1
ATOM 734 C CA . THR A 1 98 ? 23.956 28.154 22.476 1.00 55.31 98 THR L CA 1
ATOM 735 C C . THR A 1 98 ? 23.868 26.818 21.799 1.00 49.08 98 THR L C 1
ATOM 736 O O . THR A 1 98 ? 23.449 25.832 22.407 1.00 49.65 98 THR L O 1
ATOM 740 N N . PHE A 1 99 ? 24.280 26.797 20.538 1.00 49.74 99 PHE L N 1
ATOM 741 C CA . PHE A 1 99 ? 24.248 25.584 19.749 1.00 48.36 99 PHE L CA 1
ATOM 742 C C . PHE A 1 99 ? 25.615 25.093 19.322 1.00 50.75 99 PHE L C 1
ATOM 743 O O . PHE A 1 99 ? 26.576 25.843 19.298 1.00 51.09 99 PHE L O 1
ATOM 751 N N . GLY A 1 100 ? 25.665 23.808 18.979 1.00 49.62 100 GLY L N 1
ATOM 752 C CA . GLY A 1 100 ? 26.869 23.193 18.474 1.00 37.92 100 GLY L CA 1
ATOM 753 C C . GLY A 1 100 ? 26.793 23.353 16.966 1.00 42.49 100 GLY L C 1
ATOM 754 O O . GLY A 1 100 ? 25.724 23.673 16.444 1.00 48.27 100 GLY L O 1
ATOM 755 N N . GLN A 1 101 ? 27.895 23.136 16.250 1.00 36.98 101 GLN L N 1
ATOM 756 C CA . GLN A 1 101 ? 27.876 23.288 14.795 1.00 35.50 101 GLN L CA 1
ATOM 757 C C . GLN A 1 101 ? 27.186 22.153 14.028 1.00 35.18 101 GLN L C 1
ATOM 758 O O . GLN A 1 101 ? 26.896 22.269 12.831 1.00 40.20 101 GLN L O 1
ATOM 764 N N . GLY A 1 102 ? 26.910 21.064 14.732 1.00 41.56 102 GLY L N 1
ATOM 765 C CA . GLY A 1 102 ? 26.222 19.937 14.138 1.00 40.57 102 GLY L CA 1
ATOM 766 C C . GLY A 1 102 ? 27.144 18.903 13.522 1.00 43.11 102 GLY L C 1
ATOM 767 O O . GLY A 1 102 ? 28.200 19.239 13.005 1.00 52.09 102 GLY L O 1
ATOM 768 N N . THR A 1 103 ? 26.786 17.634 13.631 1.00 32.59 103 THR L N 1
ATOM 769 C CA . THR A 1 103 ? 27.563 16.609 12.982 1.00 41.80 103 THR L CA 1
ATOM 770 C C . THR A 1 103 ? 26.552 15.977 12.029 1.00 33.84 103 THR L C 1
ATOM 771 O O . THR A 1 103 ? 25.422 15.763 12.416 1.00 36.75 103 THR L O 1
ATOM 775 N N . LYS A 1 104 ? 26.959 15.744 10.780 1.00 31.43 104 LYS L N 1
ATOM 776 C CA . LYS A 1 104 ? 26.126 15.104 9.757 1.00 36.20 104 LYS L CA 1
ATOM 777 C C . LYS A 1 104 ? 26.450 13.616 9.679 1.00 38.45 104 LYS L C 1
ATOM 778 O O . LYS A 1 104 ? 27.614 13.245 9.667 1.00 36.55 104 LYS L O 1
ATOM 784 N N . VAL A 1 105 ? 25.431 12.764 9.608 1.00 35.49 105 VAL L N 1
ATOM 785 C CA . VAL A 1 105 ? 25.684 11.339 9.516 1.00 36.31 105 VAL L CA 1
ATOM 786 C C . VAL A 1 105 ? 25.346 10.989 8.086 1.00 39.17 105 VAL L C 1
ATOM 787 O O . VAL A 1 105 ? 24.254 11.258 7.610 1.00 40.33 105 VAL L O 1
ATOM 791 N N . GLU A 1 106 ? 26.331 10.448 7.381 1.00 38.52 106 GLU L N 1
ATOM 792 C CA . GLU A 1 106 ? 26.157 10.095 5.989 1.00 41.82 106 GLU L CA 1
ATOM 793 C C . GLU A 1 106 ? 26.282 8.605 5.766 1.00 41.78 106 GLU L C 1
ATOM 794 O O . GLU A 1 106 ? 26.841 7.888 6.587 1.00 46.64 106 GLU L O 1
ATOM 800 N N . ILE A 1 107 ? 25.782 8.169 4.625 1.00 36.66 107 ILE L N 1
ATOM 801 C CA . ILE A 1 107 ? 25.800 6.771 4.230 1.00 49.66 107 ILE L CA 1
ATOM 802 C C . ILE A 1 107 ? 27.154 6.377 3.650 1.00 45.69 107 ILE L C 1
ATOM 803 O O . ILE A 1 107 ? 27.597 6.945 2.647 1.00 38.73 107 ILE L O 1
ATOM 808 N N . LYS A 1 108 ? 27.807 5.397 4.271 1.00 48.04 108 LYS L N 1
ATOM 809 C CA . LYS A 1 108 ? 29.106 4.953 3.775 1.00 40.70 108 LYS L CA 1
ATOM 810 C C . LYS A 1 108 ? 28.781 4.068 2.586 1.00 46.15 108 LYS L C 1
ATOM 811 O O . LYS A 1 108 ? 27.829 3.279 2.620 1.00 59.56 108 LYS L O 1
ATOM 817 N N . ARG A 1 109 ? 29.551 4.233 1.523 1.00 35.24 109 ARG L N 1
ATOM 818 C CA . ARG A 1 109 ? 29.363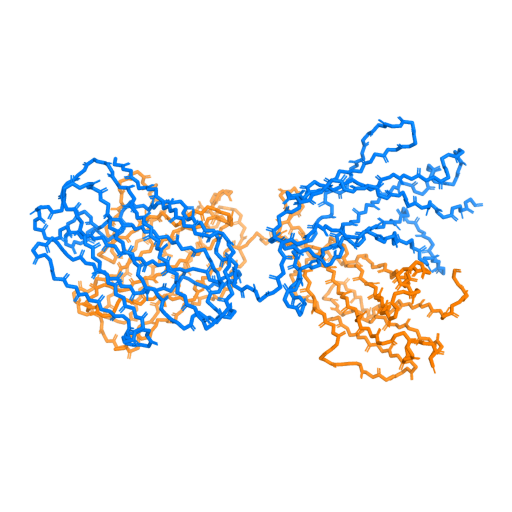 3.501 0.293 1.00 27.16 109 ARG L CA 1
ATOM 819 C C . ARG A 1 109 ? 30.818 3.207 -0.132 1.00 34.20 109 ARG L C 1
ATOM 820 O O . ARG A 1 109 ? 31.752 3.547 0.579 1.00 37.33 109 ARG L O 1
ATOM 828 N N . THR A 1 110 ? 31.032 2.550 -1.253 1.00 32.96 110 THR L N 1
ATOM 829 C CA . THR A 1 110 ? 32.392 2.285 -1.656 1.00 39.06 110 THR L CA 1
ATOM 830 C C . THR A 1 110 ? 32.867 3.443 -2.532 1.00 43.37 110 THR L C 1
ATOM 831 O O . THR A 1 110 ? 32.084 4.291 -2.953 1.00 42.27 110 THR L O 1
ATOM 835 N N . VAL A 1 111 ? 34.160 3.484 -2.797 1.00 44.09 111 VAL L N 1
ATOM 836 C CA . VAL A 1 111 ? 34.713 4.551 -3.587 1.00 29.30 111 VAL L CA 1
ATOM 837 C C . VAL A 1 111 ? 34.220 4.582 -5.004 1.00 30.63 111 VAL L C 1
ATOM 838 O O . VAL A 1 111 ? 34.286 3.596 -5.715 1.00 55.77 111 VAL L O 1
ATOM 842 N N . ALA A 1 112 ? 33.716 5.733 -5.415 1.00 42.50 112 ALA L N 1
ATOM 843 C CA . ALA A 1 112 ? 33.244 5.944 -6.785 1.00 35.65 112 ALA L CA 1
ATOM 844 C C . ALA A 1 112 ? 34.044 7.128 -7.279 1.00 37.54 112 ALA L C 1
ATOM 845 O O . ALA A 1 112 ? 34.029 8.182 -6.661 1.00 40.20 112 ALA L O 1
ATOM 847 N N . ALA A 1 113 ? 34.792 6.941 -8.348 1.00 34.64 113 ALA L N 1
ATOM 848 C CA . ALA A 1 113 ? 35.574 8.029 -8.899 1.00 32.66 113 ALA L CA 1
ATOM 849 C C . ALA A 1 113 ? 34.632 8.973 -9.689 1.00 43.65 113 ALA L C 1
ATOM 850 O O . ALA A 1 113 ? 33.576 8.575 -10.170 1.00 45.24 113 ALA L O 1
ATOM 852 N N . PRO A 1 114 ? 35.007 10.238 -9.839 1.00 43.70 114 PRO L N 1
ATOM 853 C CA . PRO A 1 114 ? 34.065 11.062 -10.585 1.00 35.09 114 PRO L CA 1
ATOM 854 C C . PRO A 1 114 ? 34.316 11.072 -12.044 1.00 32.74 114 PRO L C 1
ATOM 855 O O . PRO A 1 114 ? 35.406 10.762 -12.478 1.00 47.18 114 PRO L O 1
ATOM 859 N N . SER A 1 115 ? 33.274 11.380 -12.811 1.00 39.93 115 SER L N 1
ATOM 860 C CA . SER A 1 115 ? 33.401 11.524 -14.260 1.00 39.78 115 SER L CA 1
ATOM 861 C C . SER A 1 115 ? 33.414 13.057 -14.393 1.00 27.85 115 SER L C 1
ATOM 862 O O . SER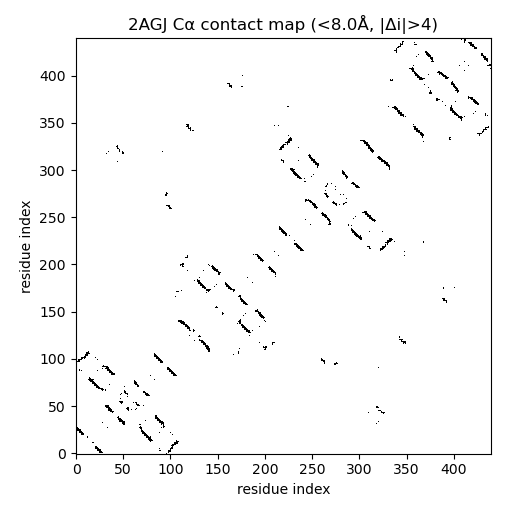 A 1 115 ? 32.635 13.737 -13.737 1.00 40.48 115 SER L O 1
ATOM 865 N N . VAL A 1 116 ? 34.331 13.627 -15.158 1.00 36.46 116 VAL L N 1
ATOM 866 C CA . VAL A 1 116 ? 34.348 15.085 -15.221 1.00 33.87 116 VAL L CA 1
ATOM 867 C C . VAL A 1 116 ? 34.207 15.648 -16.597 1.00 37.97 116 VAL L C 1
ATOM 868 O O . VAL A 1 116 ? 34.636 15.059 -17.575 1.00 39.88 116 VAL L O 1
ATOM 872 N N . PHE A 1 117 ? 33.529 16.787 -16.656 1.00 44.24 117 PHE L N 1
ATOM 873 C CA . PHE A 1 117 ? 33.254 17.476 -17.908 1.00 35.93 117 PHE L CA 1
ATOM 874 C C . PHE A 1 117 ? 33.560 18.930 -17.736 1.00 34.91 117 PHE L C 1
ATOM 875 O O . PHE A 1 117 ? 33.349 19.489 -16.663 1.00 39.75 117 PHE L O 1
ATOM 883 N N . ILE A 1 118 ? 34.037 19.553 -18.796 1.00 33.64 118 ILE L N 1
ATOM 884 C CA . ILE A 1 118 ? 34.350 20.961 -18.726 1.00 38.73 118 ILE L CA 1
ATOM 885 C C . ILE A 1 118 ? 33.567 21.648 -19.827 1.00 42.55 118 ILE L C 1
ATOM 886 O O . ILE A 1 118 ? 33.505 21.169 -20.961 1.00 40.55 118 ILE L O 1
ATOM 891 N N . PHE A 1 119 ? 32.917 22.738 -19.442 1.00 44.95 119 PHE L N 1
ATOM 892 C CA . PHE A 1 119 ? 32.099 23.549 -20.336 1.00 55.26 119 PHE L CA 1
ATOM 893 C C . PHE A 1 119 ? 32.692 24.938 -20.518 1.00 52.30 119 PHE L C 1
ATOM 894 O O . PHE A 1 119 ? 33.003 25.637 -19.531 1.00 46.20 119 PHE L O 1
ATOM 902 N N . PRO A 1 120 ? 32.866 25.359 -21.779 1.00 51.20 120 PRO L N 1
ATOM 903 C CA . PRO A 1 120 ? 33.422 26.688 -22.038 1.00 54.48 120 PRO L CA 1
ATOM 904 C C . PRO A 1 120 ? 32.283 27.703 -21.945 1.00 53.39 120 PRO L C 1
ATOM 905 O O . PRO A 1 120 ? 31.103 27.346 -22.070 1.00 55.81 120 PRO L O 1
ATOM 909 N N . PRO A 1 121 ? 32.614 28.971 -21.680 1.00 57.72 121 PRO L N 1
ATOM 910 C CA . PRO A 1 121 ? 31.575 30.006 -21.580 1.00 54.91 121 PRO L CA 1
ATOM 911 C C . PRO A 1 121 ? 30.893 30.179 -22.933 1.00 62.47 121 PRO L C 1
ATOM 912 O O . PRO A 1 121 ? 31.551 30.086 -23.980 1.00 71.64 121 PRO L O 1
ATOM 916 N N . SER A 1 122 ? 29.580 30.407 -22.926 1.00 76.86 122 SER L N 1
ATOM 917 C CA . SER A 1 122 ? 28.831 30.593 -24.180 1.00 76.76 122 SER L CA 1
ATOM 918 C C . SER A 1 122 ? 29.020 31.999 -24.750 1.00 71.55 122 SER L C 1
ATOM 919 O O . SER A 1 122 ? 29.214 32.974 -24.010 1.00 62.15 122 SER L O 1
ATOM 922 N N . ASP A 1 123 ? 28.990 32.092 -26.072 1.00 70.00 123 ASP L N 1
ATOM 923 C CA . ASP A 1 123 ? 29.163 33.373 -26.734 1.00 71.79 123 ASP L CA 1
ATOM 924 C C . ASP A 1 123 ? 28.239 34.398 -26.122 1.00 70.15 123 ASP L C 1
ATOM 925 O O . ASP A 1 123 ? 28.685 35.448 -25.670 1.00 65.98 123 ASP L O 1
ATOM 930 N N . GLU A 1 124 ? 26.951 34.079 -26.078 1.00 72.37 124 GLU L N 1
ATOM 931 C CA . GLU A 1 124 ? 25.977 34.983 -25.485 1.00 73.76 124 GLU L CA 1
ATOM 932 C C . GLU A 1 124 ? 26.540 35.615 -24.206 1.00 73.58 124 GLU L C 1
ATOM 933 O O . GLU A 1 124 ? 26.828 36.807 -24.153 1.00 80.28 124 GLU L O 1
ATOM 939 N N . GLN A 1 125 ? 26.709 34.814 -23.170 1.00 75.21 125 GLN L N 1
ATOM 940 C CA . GLN A 1 125 ? 27.216 35.362 -21.932 1.00 76.96 125 GLN L CA 1
ATOM 941 C C . GLN A 1 125 ? 28.466 36.186 -22.172 1.00 77.57 125 GLN L C 1
ATOM 942 O O . GLN A 1 125 ? 28.706 37.162 -21.470 1.00 80.74 125 GLN L O 1
ATOM 948 N N . LEU A 1 126 ? 29.260 35.799 -23.164 1.00 79.07 126 LEU L N 1
ATOM 949 C CA . LEU A 1 126 ? 30.504 36.509 -23.457 1.00 83.42 126 LEU L CA 1
ATOM 950 C C . LEU A 1 126 ? 30.254 37.963 -23.827 1.00 86.74 126 LEU L C 1
ATOM 951 O O . LEU A 1 126 ? 30.979 38.868 -23.402 1.00 79.51 126 LEU L O 1
ATOM 956 N N . LYS A 1 127 ? 29.215 38.183 -24.618 1.00 92.01 127 LYS L N 1
ATOM 957 C CA . LYS A 1 127 ? 28.860 39.529 -25.031 1.00 96.94 127 LYS L CA 1
ATOM 958 C C . LYS A 1 127 ? 28.545 40.371 -23.799 1.00 97.89 127 LYS L C 1
ATOM 959 O O . LYS A 1 127 ? 28.685 41.593 -23.823 1.00 99.00 127 LYS L O 1
ATOM 965 N N . SER A 1 128 ? 28.150 39.702 -22.719 1.00 97.44 128 SER L N 1
ATOM 966 C CA . SER A 1 128 ? 27.804 40.372 -21.465 1.00 95.93 128 SER L CA 1
ATOM 967 C C . SER A 1 128 ? 29.015 40.863 -20.644 1.00 95.39 128 SER L C 1
ATOM 968 O O . SER A 1 128 ? 28.841 41.448 -19.569 1.00 84.50 128 SER L O 1
ATOM 971 N N . GLY A 1 129 ? 30.231 40.612 -21.138 1.00 93.42 129 GLY L N 1
ATOM 972 C CA . GLY A 1 129 ? 31.431 41.069 -20.441 1.00 96.93 129 GLY L CA 1
ATOM 973 C C . GLY A 1 129 ? 32.026 40.158 -19.381 1.00 96.26 129 GLY L C 1
ATOM 974 O O . GLY A 1 129 ? 33.123 40.404 -18.864 1.00 93.28 129 GLY L O 1
ATOM 975 N N . THR A 1 130 ? 31.287 39.110 -19.041 1.00 95.72 130 THR L N 1
ATOM 976 C CA . THR A 1 130 ? 31.739 38.143 -18.054 1.00 93.82 130 THR L CA 1
ATOM 977 C C . THR A 1 130 ? 31.637 36.750 -18.664 1.00 90.34 130 THR L C 1
ATOM 978 O O . THR A 1 130 ? 30.641 36.414 -19.301 1.00 86.88 130 THR L O 1
ATOM 982 N N . ALA A 1 131 ? 32.690 35.958 -18.495 1.00 85.14 131 ALA L N 1
ATOM 983 C CA . ALA A 1 131 ? 32.718 34.599 -19.016 1.00 79.47 131 ALA L CA 1
ATOM 984 C C . ALA A 1 131 ? 32.826 33.646 -17.829 1.00 73.07 131 ALA L C 1
ATOM 985 O O .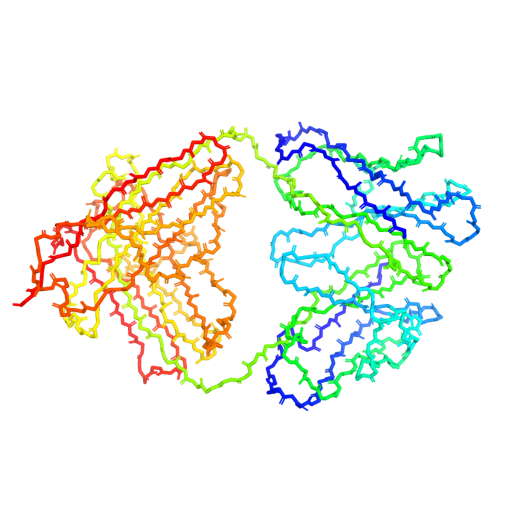 ALA A 1 131 ? 33.589 33.887 -16.888 1.00 57.14 131 ALA L O 1
ATOM 987 N N . SER A 1 132 ? 32.044 32.574 -17.873 1.00 69.87 132 SER L N 1
ATOM 988 C CA . SER A 1 132 ? 32.061 31.583 -16.810 1.00 66.79 132 SER L CA 1
ATOM 989 C C . SER A 1 132 ? 32.398 30.183 -17.309 1.00 62.33 132 SER L C 1
ATOM 990 O O . SER A 1 132 ? 31.628 29.558 -18.055 1.00 60.31 132 SER L O 1
ATOM 993 N N . VAL A 1 133 ? 33.564 29.701 -16.892 1.00 57.69 133 VAL L N 1
ATOM 994 C CA . VAL A 1 133 ? 34.007 28.357 -17.263 1.00 58.03 133 VAL L CA 1
ATOM 995 C C . VAL A 1 133 ? 33.524 27.395 -16.171 1.00 54.83 133 VAL L C 1
ATOM 996 O O . VAL A 1 133 ? 33.739 27.646 -14.982 1.00 47.28 133 VAL L O 1
ATOM 1000 N N . VAL A 1 134 ? 32.851 26.314 -16.545 1.00 49.09 134 VAL L N 1
ATOM 1001 C CA . VAL A 1 134 ? 32.438 25.377 -15.512 1.00 51.81 134 VAL L CA 1
ATOM 1002 C C . VAL A 1 134 ? 33.066 24.027 -15.693 1.00 41.54 134 VAL L C 1
ATOM 1003 O O . VAL A 1 134 ? 33.431 23.615 -16.787 1.00 48.73 134 VAL L O 1
ATOM 1007 N N . CYS A 1 135 ? 33.164 23.331 -14.584 1.00 43.84 135 CYS L N 1
ATOM 1008 C CA . CYS A 1 135 ? 33.747 22.014 -14.551 1.00 39.95 135 CYS L CA 1
ATOM 1009 C C . CYS A 1 135 ? 32.809 21.216 -13.635 1.00 40.97 135 CYS L C 1
ATOM 1010 O O . CYS A 1 135 ? 32.595 21.558 -12.467 1.00 41.11 135 CYS L O 1
ATOM 1013 N N . LEU A 1 136 ? 32.160 20.211 -14.205 1.00 28.69 136 LEU L N 1
ATOM 1014 C CA . LEU A 1 136 ? 31.265 19.393 -13.415 1.00 34.61 136 LEU L CA 1
ATOM 1015 C C . LEU A 1 136 ? 31.864 18.027 -13.024 1.00 39.75 136 LEU L C 1
ATOM 1016 O O . LEU A 1 136 ? 32.472 17.333 -13.847 1.00 46.37 136 LEU L O 1
ATOM 1021 N N . LEU A 1 137 ? 31.736 17.669 -11.754 1.00 34.62 137 LEU L N 1
ATOM 1022 C CA . LEU A 1 137 ? 32.201 16.354 -11.297 1.00 35.01 137 LEU L CA 1
ATOM 1023 C C . LEU A 1 137 ? 30.957 15.548 -10.967 1.00 36.25 137 LEU L C 1
ATOM 1024 O O . LEU A 1 137 ? 30.145 15.946 -10.095 1.00 32.13 137 LEU L O 1
ATOM 1029 N N . ASN A 1 138 ? 30.804 14.418 -11.654 1.00 33.36 138 ASN L N 1
ATOM 1030 C CA . ASN A 1 138 ? 29.626 13.531 -11.449 1.00 36.03 138 ASN L CA 1
ATOM 1031 C C . ASN A 1 138 ? 29.766 12.190 -10.728 1.00 34.86 138 ASN L C 1
ATOM 1032 O O . ASN A 1 138 ? 30.651 11.394 -11.033 1.00 50.34 138 ASN L O 1
ATOM 1037 N N . ASN A 1 139 ? 28.838 11.944 -9.807 1.00 41.02 139 ASN L N 1
ATOM 1038 C CA . ASN A 1 139 ? 28.714 10.690 -9.045 1.00 39.21 139 ASN L CA 1
ATOM 1039 C C . ASN A 1 139 ? 29.975 10.139 -8.438 1.00 37.09 139 ASN L C 1
ATOM 1040 O O . ASN A 1 139 ? 30.563 9.196 -8.931 1.00 44.81 139 ASN L O 1
ATOM 1045 N N . PHE A 1 140 ? 30.360 10.704 -7.313 1.00 34.14 140 PHE L N 1
ATOM 1046 C CA . PHE A 1 140 ? 31.579 10.286 -6.726 1.00 29.89 140 PHE L CA 1
ATOM 1047 C C . PHE A 1 140 ? 31.375 10.125 -5.264 1.00 37.30 140 PHE L C 1
ATOM 1048 O O . PHE A 1 140 ? 30.355 10.596 -4.714 1.00 33.36 140 PHE L O 1
ATOM 1056 N N . TYR A 1 141 ? 32.333 9.409 -4.665 1.00 29.31 141 TYR L N 1
ATOM 1057 C CA . TYR A 1 141 ? 32.374 9.142 -3.238 1.00 27.65 141 TYR L CA 1
ATOM 1058 C C . TYR A 1 141 ? 33.748 8.595 -2.801 1.00 36.15 141 TYR L C 1
ATOM 1059 O O . TYR A 1 141 ? 34.401 7.818 -3.506 1.00 36.98 141 TYR L O 1
ATOM 1068 N N . PRO A 1 142 ? 34.228 9.033 -1.639 1.00 35.85 142 PRO L N 1
ATOM 1069 C CA . PRO A 1 142 ? 33.664 9.976 -0.657 1.00 33.22 142 PRO L CA 1
ATOM 1070 C C . PRO A 1 142 ? 33.579 11.453 -1.137 1.00 34.36 142 PRO L C 1
ATOM 1071 O O . PRO A 1 142 ? 33.989 11.774 -2.246 1.00 32.49 142 PRO L O 1
ATOM 1075 N N . ARG A 1 143 ? 33.040 12.328 -0.290 1.00 30.09 143 ARG L N 1
ATOM 1076 C CA . ARG A 1 143 ? 32.821 13.736 -0.622 1.00 33.42 143 ARG L CA 1
ATOM 1077 C C . ARG A 1 143 ? 34.025 14.595 -0.972 1.00 38.75 143 ARG L C 1
ATOM 1078 O O . ARG A 1 143 ? 33.930 15.515 -1.794 1.00 45.72 143 ARG L O 1
ATOM 1086 N N . GLU A 1 144 ? 35.163 14.282 -0.369 1.00 38.73 144 GLU L N 1
ATOM 1087 C CA . GLU A 1 144 ? 36.378 15.051 -0.592 1.00 36.32 144 GLU L CA 1
ATOM 1088 C C . GLU A 1 144 ? 36.907 14.976 -1.985 1.00 35.52 144 GLU L C 1
ATOM 1089 O O . GLU A 1 144 ? 37.147 13.892 -2.490 1.00 51.67 144 GLU L O 1
ATOM 1095 N N . ALA A 1 145 ? 37.102 16.131 -2.600 1.00 43.74 145 ALA L N 1
ATOM 1096 C CA . ALA A 1 145 ? 37.693 16.207 -3.935 1.00 47.12 145 ALA L CA 1
ATOM 1097 C C . ALA A 1 145 ? 38.428 17.547 -4.041 1.00 46.45 145 ALA L C 1
ATOM 1098 O O . ALA A 1 145 ? 37.980 18.541 -3.512 1.00 55.91 145 ALA L O 1
ATOM 1100 N N . LYS A 1 146 ? 39.590 17.557 -4.668 1.00 55.77 146 LYS L N 1
ATOM 1101 C CA . LYS A 1 146 ? 40.354 18.789 -4.820 1.00 48.13 146 LYS L CA 1
ATOM 1102 C C . LYS A 1 146 ? 40.076 19.192 -6.246 1.00 50.81 146 LYS L C 1
ATOM 1103 O O . LYS A 1 146 ? 40.267 18.403 -7.164 1.00 53.79 146 LYS L O 1
ATOM 1109 N N . VAL A 1 147 ? 39.615 20.412 -6.442 1.00 46.38 147 VAL L N 1
ATOM 1110 C CA . VAL A 1 147 ? 39.356 20.878 -7.780 1.00 48.27 147 VAL L CA 1
ATOM 1111 C C . VAL A 1 147 ? 40.098 22.174 -7.979 1.00 42.04 147 VAL L C 1
ATOM 1112 O O . VAL A 1 147 ? 39.718 23.195 -7.428 1.00 54.51 147 VAL L O 1
ATOM 1116 N N . GLN A 1 148 ? 41.158 22.118 -8.766 1.00 43.48 148 GLN L N 1
ATOM 1117 C CA . GLN A 1 148 ? 41.973 23.283 -9.059 1.00 51.52 148 GLN L CA 1
ATOM 1118 C C . GLN A 1 148 ? 41.894 23.785 -10.488 1.00 52.80 148 GLN L C 1
ATOM 1119 O O . GLN A 1 148 ? 41.892 23.009 -11.438 1.00 52.44 148 GLN L O 1
ATOM 1125 N N . TRP A 1 149 ? 41.841 25.105 -10.625 1.00 56.68 149 TRP L N 1
ATOM 1126 C CA . TRP A 1 149 ? 41.773 25.749 -11.930 1.00 49.89 149 TRP L CA 1
ATOM 1127 C C . TRP A 1 149 ? 43.150 26.254 -12.332 1.00 46.42 149 TRP L C 1
ATOM 1128 O O . TRP A 1 149 ? 43.929 26.698 -11.498 1.00 42.13 149 TRP L O 1
ATOM 1139 N N . LYS A 1 150 ? 43.459 26.162 -13.614 1.00 44.83 150 LYS L N 1
ATOM 1140 C CA . LYS A 1 150 ? 44.738 26.633 -14.114 1.00 52.57 150 LYS L CA 1
ATOM 1141 C C . LYS A 1 150 ? 44.463 27.308 -15.432 1.00 60.76 150 LYS L C 1
ATOM 1142 O O . LYS A 1 150 ? 43.775 26.751 -16.283 1.00 59.69 150 LYS L O 1
ATOM 1148 N N . VAL A 1 151 ? 44.960 28.526 -15.595 1.00 63.24 151 VAL L N 1
ATOM 1149 C CA . VAL A 1 151 ? 44.767 29.231 -16.852 1.00 61.78 151 VAL L CA 1
ATOM 1150 C C . VAL A 1 151 ? 46.167 29.553 -17.374 1.00 60.88 151 VAL L C 1
ATOM 1151 O O . VAL A 1 151 ? 46.985 30.175 -16.681 1.00 61.32 151 VAL L O 1
ATOM 1155 N N . ASP A 1 152 ? 46.446 29.095 -18.590 1.00 60.10 152 ASP L N 1
ATOM 1156 C CA . ASP A 1 152 ? 47.763 29.251 -19.183 1.00 59.14 152 ASP L CA 1
ATOM 1157 C C . ASP A 1 152 ? 48.780 28.850 -18.099 1.00 63.83 152 ASP L C 1
ATOM 1158 O O . ASP A 1 152 ? 49.770 29.535 -17.882 1.00 74.34 152 ASP L O 1
ATOM 1163 N N . ASN A 1 153 ? 48.503 27.732 -17.420 1.00 68.25 153 ASN L N 1
ATOM 1164 C CA . ASN A 1 153 ? 49.340 27.181 -16.334 1.00 66.45 153 ASN L CA 1
ATOM 1165 C C . ASN A 1 153 ? 49.341 27.952 -15.001 1.00 66.77 153 ASN L C 1
ATOM 1166 O O . ASN A 1 153 ? 49.999 27.550 -14.040 1.00 56.21 153 ASN L O 1
ATOM 1171 N N . ALA A 1 154 ? 48.597 29.049 -14.935 1.00 65.64 154 ALA L N 1
ATOM 1172 C CA . ALA A 1 154 ? 48.544 29.845 -13.719 1.00 65.12 154 ALA L CA 1
ATOM 1173 C C . ALA A 1 154 ? 47.497 29.347 -12.731 1.00 67.70 154 ALA L C 1
ATOM 1174 O O . ALA A 1 154 ? 46.308 29.340 -13.041 1.00 74.81 154 ALA L O 1
ATOM 1176 N N . LEU A 1 155 ? 47.914 28.943 -11.536 1.00 65.29 155 LEU L N 1
ATOM 1177 C CA . LEU A 1 155 ? 46.928 28.470 -10.571 1.00 63.77 155 LEU L CA 1
ATOM 1178 C C . LEU A 1 155 ? 46.003 29.631 -10.207 1.00 59.55 155 LEU L C 1
ATOM 1179 O O . LEU A 1 155 ? 46.477 30.721 -9.914 1.00 74.00 155 LEU L O 1
ATOM 1184 N N . GLN A 1 156 ? 44.691 29.405 -10.244 1.00 59.92 156 GLN L N 1
ATOM 1185 C CA . GLN A 1 156 ? 43.704 30.438 -9.905 1.00 54.75 156 GLN L CA 1
ATOM 1186 C C . GLN A 1 156 ? 43.357 30.468 -8.425 1.00 61.20 156 GLN L C 1
ATOM 1187 O O . GLN A 1 156 ? 43.694 29.550 -7.685 1.00 68.75 156 GLN L O 1
ATOM 1193 N N . SER A 1 157 ? 42.692 31.534 -7.993 1.00 64.36 157 SER L N 1
ATOM 1194 C CA . SER A 1 157 ? 42.296 31.667 -6.590 1.00 69.68 157 SER L CA 1
ATOM 1195 C C . SER A 1 157 ? 41.347 32.843 -6.346 1.00 71.20 157 SER L C 1
ATOM 1196 O O . SER A 1 157 ? 41.480 33.900 -6.970 1.00 76.97 157 SER L O 1
ATOM 1199 N N . GLY A 1 158 ? 40.390 32.636 -5.442 1.00 62.36 158 GLY L N 1
ATOM 1200 C CA . GLY A 1 158 ? 39.411 33.659 -5.106 1.00 65.45 158 GLY L CA 1
ATOM 1201 C C . GLY A 1 158 ? 38.511 34.093 -6.256 1.00 71.06 158 GLY L C 1
ATOM 1202 O O . GLY A 1 158 ? 37.871 35.154 -6.190 1.00 69.71 158 GLY L O 1
ATOM 1203 N N . ASN A 1 159 ? 38.455 33.263 -7.298 1.00 71.99 159 ASN L N 1
ATOM 1204 C CA . ASN A 1 159 ? 37.662 33.525 -8.503 1.00 66.79 159 ASN L CA 1
ATOM 1205 C C . ASN A 1 159 ? 36.867 32.301 -8.988 1.00 61.39 159 ASN L C 1
ATOM 1206 O O . ASN A 1 159 ? 36.557 32.173 -10.171 1.00 64.02 159 ASN L O 1
ATOM 1211 N N . SER A 1 160 ? 36.571 31.388 -8.072 1.00 63.66 160 SER L N 1
ATOM 1212 C CA . SER A 1 160 ? 35.799 30.183 -8.378 1.00 54.64 160 SER L CA 1
ATOM 1213 C C . SER A 1 160 ? 34.942 29.941 -7.157 1.00 45.84 160 SER L C 1
ATOM 1214 O O . SER A 1 160 ? 35.393 30.143 -6.045 1.00 47.12 160 SER L O 1
ATOM 1217 N N . GLN A 1 161 ? 33.696 29.550 -7.356 1.00 51.07 161 GLN L N 1
ATOM 1218 C CA . GLN A 1 161 ? 32.815 29.312 -6.224 1.00 61.30 161 GLN L CA 1
ATOM 1219 C C . GLN A 1 161 ? 32.913 27.869 -5.712 1.00 63.18 161 GLN L C 1
ATOM 1220 O O . GLN A 1 161 ? 33.845 27.527 -4.968 1.00 71.94 161 GLN L O 1
ATOM 1226 N N . GLU A 1 162 ? 31.928 27.050 -6.089 1.00 54.15 162 GLU L N 1
ATOM 1227 C CA . GLU A 1 162 ? 31.826 25.627 -5.746 1.00 52.96 162 GLU L CA 1
ATOM 1228 C C . GLU A 1 162 ? 30.525 25.239 -5.078 1.00 45.81 162 GLU L C 1
ATOM 1229 O O . GLU A 1 162 ? 30.210 25.704 -3.997 1.00 56.95 162 GLU L O 1
ATOM 1235 N N . SER A 1 163 ? 29.777 24.367 -5.721 1.00 35.98 163 SER L N 1
ATOM 1236 C CA . SER A 1 163 ? 28.530 23.911 -5.168 1.00 45.13 163 SER L CA 1
ATOM 1237 C C . SER A 1 163 ? 28.457 22.377 -5.230 1.00 47.81 163 SER L C 1
ATOM 1238 O O . SER A 1 163 ? 28.816 21.763 -6.228 1.00 39.62 163 SER L O 1
ATOM 1241 N N . VAL A 1 164 ? 27.976 21.757 -4.168 1.00 44.82 164 VAL L N 1
ATOM 1242 C CA . VAL A 1 164 ? 27.881 20.319 -4.173 1.00 39.17 164 VAL L CA 1
ATOM 1243 C C . VAL A 1 164 ? 26.512 19.836 -3.735 1.00 39.50 164 VAL L C 1
ATOM 1244 O O . VAL A 1 164 ? 25.914 20.363 -2.806 1.00 36.88 164 VAL L O 1
ATOM 1248 N N . THR A 1 165 ? 25.987 18.849 -4.444 1.00 28.96 165 THR L N 1
ATOM 1249 C CA . THR A 1 165 ? 24.681 18.316 -4.095 1.00 34.29 165 THR L CA 1
ATOM 1250 C C . THR A 1 165 ? 24.702 17.548 -2.775 1.00 35.54 165 THR L C 1
ATOM 1251 O O . THR A 1 165 ? 25.741 17.299 -2.176 1.00 42.23 165 THR L O 1
ATOM 1255 N N . GLU A 1 166 ? 23.528 17.184 -2.312 1.00 42.55 166 GLU L N 1
ATOM 1256 C CA . GLU A 1 166 ? 23.422 16.384 -1.117 1.00 36.80 166 GLU L CA 1
ATOM 1257 C C . GLU A 1 166 ? 23.629 14.941 -1.636 1.00 39.87 166 GLU L C 1
ATOM 1258 O O . GLU A 1 166 ? 23.495 14.675 -2.836 1.00 39.30 166 GLU L O 1
ATOM 1264 N N . GLN A 1 167 ? 23.946 14.025 -0.729 1.00 43.54 167 GLN L N 1
ATOM 1265 C CA . GLN A 1 167 ? 24.180 12.631 -1.063 1.00 43.10 167 GLN L CA 1
ATOM 1266 C C . GLN A 1 167 ? 22.988 12.122 -1.828 1.00 40.60 167 GLN L C 1
ATOM 1267 O O . GLN A 1 167 ? 21.877 12.270 -1.378 1.00 45.63 167 GLN L O 1
ATOM 1273 N N . ASP A 1 168 ? 23.227 11.527 -2.987 1.00 42.68 168 ASP L N 1
ATOM 1274 C CA . ASP A 1 168 ? 22.156 11.020 -3.837 1.00 55.76 168 ASP L CA 1
ATOM 1275 C C . ASP A 1 168 ? 21.281 9.980 -3.148 1.00 62.38 168 ASP L C 1
ATOM 1276 O O . ASP A 1 168 ? 21.775 9.068 -2.494 1.00 67.94 168 ASP L O 1
ATOM 1281 N N . SER A 1 169 ? 19.974 10.119 -3.327 1.00 71.63 169 SER L N 1
ATOM 1282 C CA . SER A 1 169 ? 18.986 9.232 -2.712 1.00 73.92 169 SER L CA 1
ATOM 1283 C C . SER A 1 169 ? 19.026 7.776 -3.181 1.00 71.50 169 SER L C 1
ATOM 1284 O O . SER A 1 169 ? 18.681 6.866 -2.437 1.00 66.39 169 SER L O 1
ATOM 1287 N N . LYS A 1 170 ? 19.446 7.562 -4.417 1.00 69.97 170 LYS L N 1
ATOM 1288 C CA . LYS A 1 170 ? 19.517 6.226 -4.968 1.00 73.76 170 LYS L CA 1
ATOM 1289 C C . LYS A 1 170 ? 20.963 5.779 -5.147 1.00 73.64 170 LYS L C 1
ATOM 1290 O O . LYS A 1 170 ? 21.236 4.596 -5.277 1.00 81.83 170 LYS L O 1
ATOM 1296 N N . ASP A 1 171 ? 21.894 6.721 -5.132 1.00 71.98 171 ASP L N 1
ATOM 1297 C CA . ASP A 1 171 ? 23.299 6.399 -5.365 1.00 64.45 171 ASP L CA 1
ATOM 1298 C C . ASP A 1 171 ? 24.231 6.495 -4.170 1.00 55.36 171 ASP L C 1
ATOM 1299 O O . ASP A 1 171 ? 25.229 5.780 -4.074 1.00 43.34 171 ASP L O 1
ATOM 1304 N N . SER A 1 172 ? 23.900 7.399 -3.268 1.00 51.68 172 SER L N 1
ATOM 1305 C CA . SER A 1 172 ? 24.739 7.647 -2.118 1.00 51.79 172 SER L CA 1
ATOM 1306 C C . SER A 1 172 ? 25.980 8.422 -2.578 1.00 46.66 172 SER L C 1
ATOM 1307 O O . SER A 1 172 ? 26.863 8.683 -1.779 1.00 43.57 172 SER L O 1
ATOM 1310 N N . THR A 1 173 ? 26.017 8.796 -3.865 1.00 39.66 173 THR L N 1
ATOM 1311 C CA . THR A 1 173 ? 27.119 9.557 -4.457 1.00 34.26 173 THR L CA 1
ATOM 1312 C C . THR A 1 173 ? 26.879 11.055 -4.444 1.00 37.73 173 THR L C 1
ATOM 1313 O O . THR A 1 173 ? 25.799 11.513 -4.117 1.00 48.97 173 THR L O 1
ATOM 1317 N N . TYR A 1 174 ? 27.908 11.815 -4.791 1.00 40.74 174 TYR L N 1
ATOM 1318 C CA . TYR A 1 174 ? 27.834 13.276 -4.796 1.00 26.77 174 TYR L CA 1
ATOM 1319 C C . TYR A 1 174 ? 28.249 13.783 -6.161 1.00 43.09 174 TYR L C 1
ATOM 1320 O O . TYR A 1 174 ? 28.944 13.099 -6.913 1.00 38.06 174 TYR L O 1
ATOM 1329 N N . SER A 1 175 ? 27.810 14.990 -6.478 1.00 39.94 175 SER L N 1
ATOM 1330 C CA . SER A 1 175 ? 28.204 15.621 -7.711 1.00 35.98 175 SER L CA 1
ATOM 1331 C C . SER A 1 175 ? 28.535 17.013 -7.253 1.00 35.45 175 SER L C 1
ATOM 1332 O O . SER A 1 175 ? 28.100 17.444 -6.183 1.00 35.93 175 SER L O 1
ATOM 1335 N N . LEU A 1 176 ? 29.362 17.701 -8.017 1.00 39.29 176 LEU L N 1
ATOM 1336 C CA . LEU A 1 176 ? 29.697 19.051 -7.645 1.00 36.15 176 LEU L CA 1
ATOM 1337 C C . LEU A 1 176 ? 30.019 19.889 -8.861 1.00 43.73 176 LEU L C 1
ATOM 1338 O O . LEU A 1 176 ? 30.490 19.364 -9.893 1.00 39.84 176 LEU L O 1
ATOM 1343 N N . SER A 1 177 ? 29.725 21.189 -8.762 1.00 32.24 177 SER L N 1
ATOM 1344 C CA . SER A 1 177 ? 30.060 22.074 -9.862 1.00 41.91 177 SER L CA 1
ATOM 1345 C C . SER A 1 177 ? 31.029 23.112 -9.326 1.00 44.03 177 SER L C 1
ATOM 1346 O O . SER A 1 177 ? 30.896 23.598 -8.200 1.00 40.93 177 SER L O 1
ATOM 1349 N N . SER A 1 178 ? 32.057 23.379 -10.114 1.00 38.49 178 SER L N 1
ATOM 1350 C CA . SER A 1 178 ? 33.033 24.371 -9.746 1.00 49.45 178 SER L CA 1
ATOM 1351 C C . SER A 1 178 ? 32.955 25.369 -10.887 1.00 61.73 178 SER L C 1
ATOM 1352 O O . SER A 1 178 ? 32.996 24.992 -12.063 1.00 55.73 178 SER L O 1
ATOM 1355 N N . THR A 1 179 ? 32.799 26.641 -10.531 1.00 65.61 179 THR L N 1
ATOM 1356 C CA . THR A 1 179 ? 32.715 27.716 -11.512 1.00 60.77 179 THR L CA 1
ATOM 1357 C C . THR A 1 179 ? 33.867 28.713 -11.404 1.00 55.88 179 THR L C 1
ATOM 1358 O O . THR A 1 179 ? 34.196 29.217 -10.327 1.00 48.16 179 THR L O 1
ATOM 1362 N N . LEU A 1 180 ? 34.496 28.948 -12.545 1.00 51.29 180 LEU L N 1
ATOM 1363 C CA . LEU A 1 180 ? 35.579 29.899 -12.653 1.00 55.70 180 LEU L CA 1
ATOM 1364 C C . LEU A 1 180 ? 34.921 31.080 -13.360 1.00 65.00 180 LEU L C 1
ATOM 1365 O O . LEU A 1 180 ? 34.405 30.954 -14.489 1.00 61.49 180 LEU L O 1
ATOM 1370 N N . THR A 1 181 ? 34.924 32.222 -12.691 1.00 63.25 181 THR L N 1
ATOM 1371 C CA . THR A 1 181 ? 34.304 33.417 -13.250 1.00 71.11 181 THR L CA 1
ATOM 1372 C C . THR A 1 181 ? 35.308 34.561 -13.430 1.00 60.67 181 THR L C 1
ATOM 1373 O O . THR A 1 181 ? 35.931 35.021 -12.481 1.00 45.35 181 THR L O 1
ATOM 1377 N N . LEU A 1 182 ? 35.475 35.009 -14.665 1.00 63.54 182 LEU L N 1
ATOM 1378 C CA . LEU A 1 182 ? 36.420 36.079 -14.916 1.00 77.62 182 LEU L CA 1
ATOM 1379 C C . LEU A 1 182 ? 36.008 37.108 -15.976 1.00 82.81 182 LEU L C 1
ATOM 1380 O O . LEU A 1 182 ? 35.074 36.904 -16.762 1.00 73.56 182 LEU L O 1
ATOM 1385 N N . SER A 1 183 ? 36.716 38.233 -15.957 1.00 87.95 183 SER L N 1
ATOM 1386 C CA . SER A 1 183 ? 36.464 39.331 -16.870 1.00 88.78 183 SER L CA 1
ATOM 1387 C C . SER A 1 183 ? 36.635 38.914 -18.318 1.00 87.35 183 SER L C 1
ATOM 1388 O O . SER A 1 183 ? 37.661 38.335 -18.671 1.00 87.85 183 SER L O 1
ATOM 1391 N N . LYS A 1 184 ? 35.640 39.211 -19.154 1.00 87.53 184 LYS L N 1
ATOM 1392 C CA . LYS A 1 184 ? 35.710 38.876 -20.582 1.00 88.67 184 LYS L CA 1
ATOM 1393 C C . LYS A 1 184 ? 37.077 39.284 -21.164 1.00 85.23 184 LYS L C 1
ATOM 1394 O O . LYS A 1 184 ? 37.639 38.606 -22.038 1.00 72.93 184 LYS L O 1
ATOM 1400 N N . ALA A 1 185 ? 37.602 40.400 -20.664 1.00 83.67 185 ALA L N 1
ATOM 1401 C CA . ALA A 1 185 ? 38.897 40.912 -21.096 1.00 82.62 185 ALA L CA 1
ATOM 1402 C C . ALA A 1 185 ? 39.961 39.874 -20.779 1.00 83.88 185 ALA L C 1
ATOM 1403 O O . ALA A 1 185 ? 40.659 39.398 -21.674 1.00 87.00 185 ALA L O 1
ATOM 1405 N N . ASP A 1 186 ? 40.072 39.530 -19.497 1.00 86.77 186 ASP L N 1
ATOM 1406 C CA . ASP A 1 186 ? 41.033 38.534 -19.026 1.00 81.07 186 ASP L CA 1
ATOM 1407 C C . ASP A 1 186 ? 40.831 37.222 -19.784 1.00 76.99 186 ASP L C 1
ATOM 1408 O O . ASP A 1 186 ? 41.793 36.617 -20.264 1.00 70.44 186 ASP L O 1
ATOM 1413 N N . TYR A 1 187 ? 39.575 36.801 -19.906 1.00 60.41 187 TYR L N 1
ATOM 1414 C CA . TYR A 1 187 ? 39.263 35.570 -20.605 1.00 66.05 187 TYR L CA 1
ATOM 1415 C C . TYR A 1 187 ? 39.818 35.519 -22.019 1.00 70.53 187 TYR L C 1
ATOM 1416 O O . TYR A 1 187 ? 40.366 34.496 -22.432 1.00 77.43 187 TYR L O 1
ATOM 1425 N N . GLU A 1 188 ? 39.690 36.608 -22.773 1.00 79.63 188 GLU L N 1
ATOM 1426 C CA . GLU A 1 188 ? 40.186 36.602 -24.148 1.00 75.80 188 GLU L CA 1
ATOM 1427 C C . GLU A 1 188 ? 41.697 36.770 -24.279 1.00 67.73 188 GLU L C 1
ATOM 1428 O O . GLU A 1 188 ? 42.243 36.638 -25.374 1.00 66.98 188 GLU L O 1
ATOM 1434 N N . LYS A 1 189 ? 42.365 37.035 -23.159 1.00 62.03 189 LYS L N 1
ATOM 1435 C CA . LYS A 1 189 ? 43.823 37.206 -23.121 1.00 72.18 189 LYS L CA 1
ATOM 1436 C C . LYS A 1 189 ? 44.591 35.881 -22.929 1.00 79.08 189 LYS L C 1
ATOM 1437 O O . LYS A 1 189 ? 45.828 35.869 -22.922 1.00 77.63 189 LYS L O 1
ATOM 1443 N N . HIS A 1 190 ? 43.860 34.772 -22.771 1.00 79.19 190 HIS L N 1
ATOM 1444 C CA . HIS A 1 190 ? 44.481 33.474 -22.547 1.00 65.52 190 HIS L CA 1
ATOM 1445 C C . HIS A 1 190 ? 43.992 32.339 -23.451 1.00 68.96 190 HIS L C 1
ATOM 1446 O O . HIS A 1 190 ? 42.855 32.340 -23.925 1.00 67.89 190 HIS L O 1
ATOM 1453 N N . LYS A 1 191 ? 44.862 31.352 -23.656 1.00 57.75 191 LYS L N 1
ATOM 1454 C CA . LYS A 1 191 ? 44.571 30.253 -24.553 1.00 56.43 191 LYS L CA 1
ATOM 1455 C C . LYS A 1 191 ? 44.044 28.956 -23.964 1.00 60.85 191 LYS L C 1
ATOM 1456 O O . LYS A 1 191 ? 43.006 28.460 -24.401 1.00 54.68 191 LYS L O 1
ATOM 1462 N N . VAL A 1 192 ? 44.747 28.377 -22.996 1.00 54.04 192 VAL L N 1
ATOM 1463 C CA . VAL A 1 192 ? 44.277 27.112 -22.452 1.00 52.72 192 VAL L CA 1
ATOM 1464 C C . VAL A 1 192 ? 43.701 27.162 -21.042 1.00 57.44 192 VAL L C 1
ATOM 1465 O O . VAL A 1 192 ? 44.307 27.720 -20.129 1.00 55.82 192 VAL L O 1
ATOM 1469 N N . TYR A 1 193 ? 42.509 26.569 -20.908 1.00 55.00 193 TYR L N 1
ATOM 1470 C CA . TYR A 1 193 ? 41.725 26.497 -19.670 1.00 53.27 193 TYR L CA 1
ATOM 1471 C C . TYR A 1 193 ? 41.651 25.050 -19.164 1.00 45.67 193 TYR L C 1
ATOM 1472 O O . TYR A 1 193 ? 41.250 24.155 -19.887 1.00 52.61 193 TYR L O 1
ATOM 1481 N N . ALA A 1 194 ? 42.014 24.834 -17.907 1.00 44.26 194 ALA L N 1
ATOM 1482 C CA . ALA A 1 194 ? 42.044 23.484 -17.363 1.00 37.22 194 ALA L CA 1
ATOM 1483 C C . ALA A 1 194 ? 41.620 23.303 -15.921 1.00 44.58 194 ALA L C 1
ATOM 1484 O O . ALA A 1 194 ? 42.094 24.045 -15.061 1.00 50.48 194 ALA L O 1
ATOM 1486 N N . CYS A 1 195 ? 40.720 22.350 -15.641 1.00 37.61 195 CYS L N 1
ATOM 1487 C CA . CYS A 1 195 ? 40.407 22.082 -14.236 1.00 46.14 195 CYS L CA 1
ATOM 1488 C C . CYS A 1 195 ? 40.953 20.709 -13.922 1.00 48.78 195 CYS L C 1
ATOM 1489 O O . CYS A 1 195 ? 40.648 19.749 -14.632 1.00 39.73 195 CYS L O 1
ATOM 1492 N N . GLU A 1 196 ? 41.796 20.652 -12.885 1.00 48.55 196 GLU L N 1
ATOM 1493 C CA . GLU A 1 196 ? 42.424 19.419 -12.412 1.00 49.60 196 GLU L CA 1
ATOM 1494 C C . GLU A 1 196 ? 41.620 18.949 -11.211 1.00 42.76 196 GLU L C 1
ATOM 1495 O O . GLU A 1 196 ? 41.315 19.738 -10.324 1.00 45.68 196 GLU L O 1
ATOM 1501 N N . VAL A 1 197 ? 41.260 17.675 -11.181 1.00 43.01 197 VAL L N 1
ATOM 1502 C CA . VAL A 1 197 ? 40.461 17.154 -10.074 1.00 40.86 197 VAL L CA 1
ATOM 1503 C C . VAL A 1 197 ? 41.237 16.037 -9.417 1.00 34.90 197 VAL L C 1
ATOM 1504 O O . VAL A 1 197 ? 41.804 15.181 -10.091 1.00 55.41 197 VAL L O 1
ATOM 1508 N N . THR A 1 198 ? 41.273 16.053 -8.098 1.00 41.54 198 THR L N 1
ATOM 1509 C CA . THR A 1 198 ? 41.992 15.051 -7.326 1.00 36.42 198 THR L CA 1
ATOM 1510 C C . THR A 1 198 ? 40.992 14.291 -6.480 1.00 34.68 198 THR L C 1
ATOM 1511 O O . THR A 1 198 ? 40.242 14.881 -5.691 1.00 29.18 198 THR L O 1
ATOM 1515 N N . HIS A 1 199 ? 40.970 12.978 -6.629 1.00 29.74 199 HIS L N 1
ATOM 1516 C CA . HIS A 1 199 ? 40.022 12.196 -5.828 1.00 36.84 199 HIS L CA 1
ATOM 1517 C C . HIS A 1 199 ? 40.552 10.826 -5.508 1.00 29.59 199 HIS L C 1
ATOM 1518 O O . HIS A 1 199 ? 41.168 10.181 -6.342 1.00 43.64 199 HIS L O 1
ATOM 1525 N N . GLN A 1 200 ? 40.285 10.388 -4.290 1.00 40.20 200 GLN L N 1
ATOM 1526 C CA . GLN A 1 200 ? 40.712 9.094 -3.816 1.00 33.77 200 GLN L CA 1
ATOM 1527 C C . GLN A 1 200 ? 40.444 7.931 -4.789 1.00 43.91 200 GLN L C 1
ATOM 1528 O O . GLN A 1 200 ? 41.121 6.920 -4.727 1.00 55.53 200 GLN L O 1
ATOM 1534 N N . GLY A 1 201 ? 39.502 8.074 -5.710 1.00 30.98 201 GLY L N 1
ATOM 1535 C CA . GLY A 1 201 ? 39.229 6.980 -6.619 1.00 26.96 201 GLY L CA 1
ATOM 1536 C C . GLY A 1 201 ? 39.837 7.038 -7.994 1.00 31.76 201 GLY L C 1
ATOM 1537 O O . GLY A 1 201 ? 39.508 6.237 -8.859 1.00 37.37 201 GLY L O 1
ATOM 1538 N N . LEU A 1 202 ? 40.711 8.001 -8.210 1.00 38.16 202 LEU L N 1
ATOM 1539 C CA . LEU A 1 202 ? 41.389 8.157 -9.486 1.00 36.60 202 LEU L CA 1
ATOM 1540 C C . LEU A 1 202 ? 42.827 7.731 -9.180 1.00 50.82 202 LEU L C 1
ATOM 1541 O O . LEU A 1 202 ? 43.379 8.165 -8.177 1.00 51.11 202 LEU L O 1
ATOM 1546 N N . SER A 1 203 ? 43.445 6.879 -9.996 1.00 55.86 203 SER L N 1
ATOM 1547 C CA . SER A 1 203 ? 44.830 6.482 -9.691 1.00 63.29 203 SER L CA 1
ATOM 1548 C C . SER A 1 203 ? 45.705 7.732 -9.714 1.00 58.96 203 SER L C 1
ATOM 1549 O O . SER A 1 203 ? 46.560 7.934 -8.852 1.00 71.06 203 SER L O 1
ATOM 1552 N N . SER A 1 204 ? 45.488 8.576 -10.706 1.00 51.72 204 SER L N 1
ATOM 1553 C CA . SER A 1 204 ? 46.215 9.834 -10.789 1.00 54.47 204 SER L CA 1
ATOM 1554 C C . SER A 1 204 ? 45.233 10.936 -11.151 1.00 41.49 204 SER L C 1
ATOM 1555 O O . SER A 1 204 ? 44.169 10.677 -11.744 1.00 42.60 204 SER L O 1
ATOM 1558 N N . PRO A 1 205 ? 45.562 12.177 -10.774 1.00 45.18 205 PRO L N 1
ATOM 1559 C CA . PRO A 1 205 ? 44.739 13.369 -11.029 1.00 40.81 205 PRO L CA 1
ATOM 1560 C C . PRO A 1 205 ? 44.324 13.478 -12.467 1.00 39.45 205 PRO L C 1
ATOM 1561 O O . PRO A 1 205 ? 45.143 13.362 -13.377 1.00 47.24 205 PRO L O 1
ATOM 1565 N N . VAL A 1 206 ? 43.036 13.682 -12.678 1.00 41.52 206 VAL L N 1
ATOM 1566 C CA . VAL A 1 206 ? 42.532 13.839 -14.022 1.00 38.23 206 VAL L CA 1
ATOM 1567 C C . VAL A 1 206 ? 42.460 15.337 -14.321 1.00 36.30 206 VAL L C 1
ATOM 1568 O O . VAL A 1 206 ? 42.045 16.135 -13.481 1.00 36.76 206 VAL L O 1
ATOM 1572 N N . THR A 1 207 ? 42.902 15.733 -15.498 1.00 46.34 207 THR L N 1
ATOM 1573 C CA . THR A 1 207 ? 42.835 17.150 -15.852 1.00 50.46 207 THR L CA 1
ATOM 1574 C C . THR A 1 207 ? 42.008 17.242 -17.138 1.00 47.47 207 THR L C 1
ATOM 1575 O O . THR A 1 207 ? 42.118 16.403 -18.033 1.00 42.96 207 THR L O 1
ATOM 1579 N N . LYS A 1 208 ? 41.130 18.230 -17.190 1.00 47.59 208 LYS L N 1
ATOM 1580 C CA . LYS A 1 208 ? 40.264 18.447 -18.348 1.00 44.19 208 LYS L CA 1
ATOM 1581 C C . LYS A 1 208 ? 40.539 19.861 -18.827 1.00 53.80 208 LYS L C 1
ATOM 1582 O O . LYS A 1 208 ? 40.821 20.761 -18.026 1.00 63.37 208 LYS L O 1
ATOM 1588 N N . SER A 1 209 ? 40.482 20.076 -20.130 1.00 55.09 209 SER L N 1
ATOM 1589 C CA . SER A 1 209 ? 40.748 21.415 -20.619 1.00 55.05 209 SER L CA 1
ATOM 1590 C C . SER A 1 209 ? 40.343 21.610 -22.054 1.00 50.12 209 SER L C 1
ATOM 1591 O O . SER A 1 209 ? 40.120 20.652 -22.793 1.00 51.45 209 SER L O 1
ATOM 1594 N N . PHE A 1 210 ? 40.240 22.870 -22.439 1.00 43.00 210 PHE L N 1
ATOM 1595 C CA . PHE A 1 210 ? 39.880 23.200 -23.792 1.00 43.52 210 PHE L CA 1
ATOM 1596 C C . PHE A 1 210 ? 40.635 24.481 -24.147 1.00 49.68 210 PHE L C 1
ATOM 1597 O O . PHE A 1 210 ? 41.102 25.185 -23.258 1.00 39.62 210 PHE L O 1
ATOM 1605 N N . ASN A 1 211 ? 40.781 24.766 -25.440 1.00 58.74 211 ASN L N 1
ATOM 1606 C CA . ASN A 1 211 ? 41.470 25.980 -25.883 1.00 50.18 211 ASN L CA 1
ATOM 1607 C C . ASN A 1 211 ? 40.454 26.966 -26.385 1.00 52.35 211 ASN L C 1
ATOM 1608 O O . ASN A 1 211 ? 39.673 26.637 -27.282 1.00 49.47 211 ASN L O 1
ATOM 1613 N N . ARG A 1 212 ? 40.488 28.173 -25.826 1.00 55.01 212 ARG L N 1
ATOM 1614 C CA . ARG A 1 212 ? 39.598 29.261 -26.210 1.00 50.59 212 ARG L CA 1
ATOM 1615 C C . ARG A 1 212 ? 39.375 29.243 -27.718 1.00 58.08 212 ARG L C 1
ATOM 1616 O O . ARG A 1 212 ? 40.325 29.216 -28.503 1.00 62.44 212 ARG L O 1
ATOM 1624 N N . GLY A 1 213 ? 38.108 29.216 -28.109 1.00 60.69 213 GLY L N 1
ATOM 1625 C CA . GLY A 1 213 ? 37.765 29.219 -29.511 1.00 68.23 213 GLY L CA 1
ATOM 1626 C C . GLY A 1 213 ? 37.750 27.892 -30.237 1.00 73.43 213 GLY L C 1
ATOM 1627 O O . GLY A 1 213 ? 36.885 27.661 -31.085 1.00 83.87 213 GLY L O 1
ATOM 1628 N N . GLU A 1 214 ? 38.686 27.011 -29.922 1.00 70.71 214 GLU L N 1
ATOM 1629 C CA . GLU A 1 214 ? 38.735 25.738 -30.618 1.00 69.08 214 GLU L CA 1
ATOM 1630 C C . GLU A 1 214 ? 37.699 24.735 -30.126 1.00 72.82 214 GLU L C 1
ATOM 1631 O O . GLU A 1 214 ? 37.924 23.516 -30.134 1.00 68.69 214 GLU L O 1
ATOM 1637 N N . CYS A 1 215 ? 36.547 25.261 -29.716 1.00 74.37 215 CYS L N 1
ATOM 1638 C CA . CYS A 1 215 ? 35.449 24.424 -29.261 1.00 78.71 215 CYS L CA 1
ATOM 1639 C C . CYS A 1 215 ? 34.071 24.803 -29.829 1.00 86.14 215 CYS L C 1
ATOM 1640 O O . CYS A 1 215 ? 34.016 25.611 -30.788 1.00 84.36 215 CYS L O 1
ATOM 1652 N N . VAL B 2 2 ? -0.245 22.051 18.890 1.00 95.97 2 VAL H N 1
ATOM 1653 C CA . VAL B 2 2 ? 0.214 23.438 18.994 1.00 90.36 2 VAL H CA 1
ATOM 1654 C C . VAL B 2 2 ? 0.708 23.828 17.590 1.00 86.82 2 VAL H C 1
ATOM 1655 O O . VAL B 2 2 ? 0.901 22.958 16.724 1.00 74.44 2 VAL H O 1
ATOM 1659 N N . THR B 2 3 ? 0.877 25.125 17.342 1.00 81.84 3 THR H N 1
ATOM 1660 C CA . THR B 2 3 ? 1.350 25.553 16.037 1.00 82.30 3 THR H CA 1
ATOM 1661 C C . THR B 2 3 ? 1.929 26.959 16.014 1.00 82.72 3 THR H C 1
ATOM 1662 O O . THR B 2 3 ? 1.441 27.869 16.705 1.00 80.11 3 THR H O 1
ATOM 1666 N N . LEU B 2 4 ? 2.987 27.108 15.213 1.00 75.14 4 LEU H N 1
ATOM 1667 C CA . LEU B 2 4 ? 3.656 28.387 15.024 1.00 70.15 4 LEU H CA 1
ATOM 1668 C C . LEU B 2 4 ? 3.827 28.613 13.542 1.00 64.61 4 LEU H C 1
ATOM 1669 O O . LEU B 2 4 ? 4.004 27.679 12.773 1.00 70.04 4 LEU H O 1
ATOM 1674 N N . LYS B 2 5 ? 3.745 29.870 13.148 1.00 69.78 5 LYS H N 1
ATOM 1675 C CA . LYS B 2 5 ? 3.891 30.247 11.763 1.00 72.10 5 LYS H CA 1
ATOM 1676 C C . LYS B 2 5 ? 4.640 31.562 11.792 1.00 74.60 5 LYS H C 1
ATOM 1677 O O . LYS B 2 5 ? 4.264 32.469 12.546 1.00 70.92 5 LYS H O 1
ATOM 1683 N N . GLU B 2 6 ? 5.721 31.652 11.019 1.00 71.85 6 GLU H N 1
ATOM 1684 C CA . GLU B 2 6 ? 6.507 32.886 10.966 1.00 71.75 6 GLU H CA 1
ATOM 1685 C C . GLU B 2 6 ? 6.055 33.574 9.707 1.00 66.98 6 GLU H C 1
ATOM 1686 O O . GLU B 2 6 ? 5.313 32.984 8.924 1.00 75.05 6 GLU H O 1
ATOM 1692 N N . SER B 2 7 ? 6.521 34.805 9.513 1.00 69.38 7 SER H N 1
ATOM 1693 C CA . SER B 2 7 ? 6.201 35.619 8.337 1.00 68.26 7 SER H CA 1
ATOM 1694 C C . SER B 2 7 ? 6.946 36.938 8.385 1.00 64.94 7 SER H C 1
ATOM 1695 O O . SER B 2 7 ? 7.203 37.490 9.459 1.00 65.47 7 SER H O 1
ATOM 1698 N N . GLY B 2 8 ? 7.298 37.435 7.209 1.00 68.86 8 GLY H N 1
ATOM 1699 C CA . GLY B 2 8 ? 8.019 38.690 7.125 1.00 66.40 8 GLY H CA 1
ATOM 1700 C C . GLY B 2 8 ? 8.452 38.954 5.704 1.00 64.29 8 GLY H C 1
ATOM 1701 O O . GLY B 2 8 ? 8.056 38.241 4.784 1.00 68.06 8 GLY H O 1
ATOM 1702 N N . PRO B 2 9 ? 9.268 39.987 5.488 1.00 71.05 9 PRO H N 1
ATOM 1703 C CA . PRO B 2 9 ? 9.750 40.325 4.144 1.00 75.69 9 PRO H CA 1
ATOM 1704 C C . PRO B 2 9 ? 10.708 39.246 3.660 1.00 86.29 9 PRO H C 1
ATOM 1705 O O . PRO B 2 9 ? 11.630 38.878 4.395 1.00 93.12 9 PRO H O 1
ATOM 1709 N N . THR B 2 10 ? 10.515 38.725 2.449 1.00 84.43 10 THR H N 1
ATOM 1710 C CA . THR B 2 10 ? 11.440 37.697 1.989 1.00 83.64 10 THR H CA 1
ATOM 1711 C C . THR B 2 10 ? 12.697 38.320 1.359 1.00 86.37 10 THR H C 1
ATOM 1712 O O . THR B 2 10 ? 13.657 37.618 1.031 1.00 91.35 10 THR H O 1
ATOM 1716 N N . LEU B 2 11 ? 12.700 39.640 1.208 1.00 81.47 11 LEU H N 1
ATOM 1717 C CA . LEU B 2 11 ? 13.861 40.320 0.656 1.00 80.41 11 LEU H CA 1
ATOM 1718 C C . LEU B 2 11 ? 13.942 41.699 1.294 1.00 76.26 11 LEU H C 1
ATOM 1719 O O . LEU B 2 11 ? 12.924 42.364 1.468 1.00 87.40 11 LEU H O 1
ATOM 1724 N N . VAL B 2 12 ? 15.148 42.122 1.651 1.00 64.03 12 VAL H N 1
ATOM 1725 C CA . VAL B 2 12 ? 15.331 43.408 2.299 1.00 71.08 12 VAL H CA 1
ATOM 1726 C C . VAL B 2 12 ? 16.733 43.917 2.055 1.00 77.24 12 VAL H C 1
ATOM 1727 O O . VAL B 2 12 ? 17.669 43.132 1.960 1.00 86.99 12 VAL H O 1
ATOM 1731 N N . LYS B 2 13 ? 16.887 45.232 1.980 1.00 79.06 13 LYS H N 1
ATOM 1732 C CA . LYS B 2 13 ? 18.196 45.825 1.747 1.00 82.23 13 LYS H CA 1
ATOM 1733 C C . LYS B 2 13 ? 18.915 46.062 3.058 1.00 83.23 13 LYS H C 1
ATOM 1734 O O . LYS B 2 13 ? 18.279 46.215 4.100 1.00 79.49 13 LYS H O 1
ATOM 1740 N N . PRO B 2 14 ? 20.259 46.084 3.025 1.00 93.32 14 PRO H N 1
ATOM 1741 C CA . PRO B 2 14 ? 21.062 46.311 4.236 1.00 98.90 14 PRO H CA 1
ATOM 1742 C C . PRO B 2 14 ? 20.781 47.670 4.878 1.00 98.62 14 PRO H C 1
ATOM 1743 O O . PRO B 2 14 ? 19.969 48.448 4.367 1.00 95.61 14 PRO H O 1
ATOM 1747 N N . THR B 2 15 ? 21.466 47.950 5.987 1.00 99.00 15 THR H N 1
ATOM 1748 C CA . THR B 2 15 ? 21.269 49.197 6.724 1.00 99.00 15 THR H CA 1
ATOM 1749 C C . THR B 2 15 ? 19.772 49.410 6.654 1.00 95.79 15 THR H C 1
ATOM 1750 O O . THR B 2 15 ? 19.285 50.280 5.928 1.00 99.00 15 THR H O 1
ATOM 1754 N N . GLN B 2 16 ? 19.038 48.583 7.379 1.00 87.94 16 GLN H N 1
ATOM 1755 C CA . GLN B 2 16 ? 17.596 48.690 7.361 1.00 90.91 16 GLN H CA 1
ATOM 1756 C C . GLN B 2 16 ? 17.025 48.010 8.587 1.00 90.07 16 GLN H C 1
ATOM 1757 O O . GLN B 2 16 ? 17.715 47.894 9.603 1.00 95.39 16 GLN H O 1
ATOM 1763 N N . THR B 2 17 ? 15.773 47.564 8.504 1.00 81.98 17 THR H N 1
ATOM 1764 C CA . THR B 2 17 ? 15.162 46.893 9.646 1.00 87.47 17 THR H CA 1
ATOM 1765 C C . THR B 2 17 ? 14.185 45.763 9.306 1.00 91.52 17 THR H C 1
ATOM 1766 O O . THR B 2 17 ? 13.237 45.927 8.536 1.00 89.51 17 THR H O 1
ATOM 1770 N N . LEU B 2 18 ? 14.444 44.606 9.907 1.00 92.25 18 LEU H N 1
ATOM 1771 C CA . LEU B 2 18 ? 13.656 43.405 9.688 1.00 84.58 18 LEU H CA 1
ATOM 1772 C C . LEU B 2 18 ? 12.728 43.188 10.856 1.00 77.16 18 LEU H C 1
ATOM 1773 O O . LEU B 2 18 ? 13.126 43.338 12.007 1.00 83.90 18 LEU H O 1
ATOM 1778 N N . THR B 2 19 ? 11.486 42.843 10.557 1.00 66.11 19 THR H N 1
ATOM 1779 C CA . THR B 2 19 ? 10.506 42.590 11.599 1.00 68.44 19 THR H CA 1
ATOM 1780 C C . THR B 2 19 ? 9.862 41.272 11.238 1.00 68.40 19 THR H C 1
ATOM 1781 O O . THR B 2 19 ? 9.353 41.106 10.135 1.00 73.04 19 THR H O 1
ATOM 1785 N N . LEU B 2 20 ? 9.877 40.323 12.153 1.00 65.31 20 LEU H N 1
ATOM 1786 C CA . LEU B 2 20 ? 9.273 39.044 11.839 1.00 67.52 20 LEU H CA 1
ATOM 1787 C C . LEU B 2 20 ? 8.177 38.746 12.850 1.00 63.94 20 LEU H C 1
ATOM 1788 O O . LEU B 2 20 ? 8.233 39.217 13.989 1.00 59.82 20 LEU H O 1
ATOM 1793 N N . THR B 2 21 ? 7.175 37.970 12.468 1.00 43.36 21 THR H N 1
ATOM 1794 C CA . THR B 2 21 ? 6.160 37.694 13.464 1.00 64.11 21 THR H CA 1
ATOM 1795 C C . THR B 2 21 ? 5.798 36.231 13.546 1.00 61.73 21 THR H C 1
ATOM 1796 O O . THR B 2 21 ? 5.532 35.565 12.547 1.00 61.38 21 THR H O 1
ATOM 1800 N N . CYS B 2 22 ? 5.800 35.734 14.767 1.00 68.96 22 CYS H N 1
ATOM 1801 C CA . CYS B 2 22 ? 5.484 34.340 15.000 1.00 76.50 22 CYS H CA 1
ATOM 1802 C C . CYS B 2 22 ? 4.054 34.300 15.503 1.00 71.57 22 CYS H C 1
ATOM 1803 O O . CYS B 2 22 ? 3.749 34.646 16.644 1.00 55.02 22 CYS H O 1
ATOM 1806 N N . THR B 2 23 ? 3.165 33.909 14.617 1.00 70.34 23 THR H N 1
ATOM 1807 C CA . THR B 2 23 ? 1.787 33.806 14.994 1.00 76.10 23 THR H CA 1
ATOM 1808 C C . THR B 2 23 ? 1.643 32.363 15.461 1.00 77.68 23 THR H C 1
ATOM 1809 O O . THR B 2 23 ? 1.891 31.419 14.710 1.00 86.94 23 THR H O 1
ATOM 1813 N N . PHE B 2 24 ? 1.280 32.197 16.723 1.00 79.20 24 PHE H N 1
ATOM 1814 C CA . PHE B 2 24 ? 1.135 30.867 17.290 1.00 76.87 24 PHE H CA 1
ATOM 1815 C C . PHE B 2 24 ? -0.277 30.571 17.741 1.00 74.44 24 PHE H C 1
ATOM 1816 O O . PHE B 2 24 ? -1.070 31.478 18.006 1.00 59.97 24 PHE H O 1
ATOM 1824 N N . SER B 2 25 ? -0.553 29.283 17.883 1.00 73.92 25 SER H N 1
ATOM 1825 C CA . SER B 2 25 ? -1.866 28.822 18.271 1.00 77.34 25 SER H CA 1
ATOM 1826 C C . SER B 2 25 ? -1.816 27.503 19.027 1.00 84.31 25 SER H C 1
ATOM 1827 O O . SER B 2 25 ? -1.218 26.534 18.551 1.00 88.78 25 SER H O 1
ATOM 1830 N N . GLY B 2 26 ? -2.448 27.467 20.200 1.00 84.23 26 GLY H N 1
ATOM 1831 C CA . GLY B 2 26 ? -2.499 26.240 20.977 1.00 71.54 26 GLY H CA 1
ATOM 1832 C C . GLY B 2 26 ? -2.054 26.405 22.410 1.00 73.29 26 GLY H C 1
ATOM 1833 O O . GLY B 2 26 ? -2.066 25.451 23.187 1.00 74.38 26 GLY H O 1
ATOM 1834 N N . PHE B 2 27 ? -1.658 27.617 22.767 1.00 72.74 27 PHE H N 1
ATOM 1835 C CA . PHE B 2 27 ? -1.189 27.886 24.121 1.00 89.08 27 PHE H CA 1
ATOM 1836 C C . PHE B 2 27 ? -1.178 29.395 24.337 1.00 94.62 27 PHE H C 1
ATOM 1837 O O . PHE B 2 27 ? -1.292 30.169 23.380 1.00 98.13 27 PHE H O 1
ATOM 1845 N N . SER B 2 28 ? -1.042 29.814 25.588 1.00 95.33 28 SER H N 1
ATOM 1846 C CA . SER B 2 28 ? -0.997 31.235 25.882 1.00 95.23 28 SER H CA 1
ATOM 1847 C C . SER B 2 28 ? 0.233 31.503 26.717 1.00 94.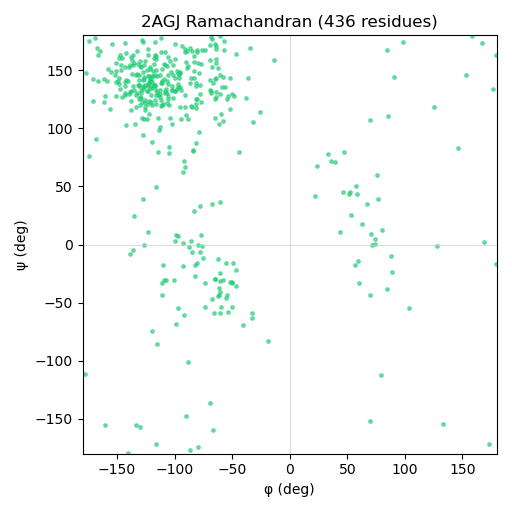54 28 SER H C 1
ATOM 1848 O O . SER B 2 28 ? 0.614 30.708 27.575 1.00 99.00 28 SER H O 1
ATOM 1851 N N . LEU B 2 29 ? 0.852 32.632 26.427 1.00 93.46 29 LEU H N 1
ATOM 1852 C CA . LEU B 2 29 ? 2.055 33.106 27.091 1.00 95.54 29 LEU H CA 1
ATOM 1853 C C . LEU B 2 29 ? 1.835 33.316 28.587 1.00 97.12 29 LEU H C 1
ATOM 1854 O O . LEU B 2 29 ? 2.402 34.237 29.183 1.00 99.00 29 LEU H O 1
ATOM 1859 N N . THR B 2 30 ? 1.042 32.450 29.205 1.00 98.99 30 THR H N 1
ATOM 1860 C CA . THR B 2 30 ? 0.719 32.618 30.617 1.00 98.15 30 THR H CA 1
ATOM 1861 C C . THR B 2 30 ? 1.294 31.612 31.611 1.00 97.82 30 THR H C 1
ATOM 1862 O O . THR B 2 30 ? 1.579 31.973 32.754 1.00 98.02 30 THR H O 1
ATOM 1866 N N . THR B 2 31 ? 1.461 30.359 31.198 1.00 93.90 31 THR H N 1
ATOM 1867 C CA . THR B 2 31 ? 2.010 29.356 32.105 1.00 86.40 31 THR H CA 1
ATOM 1868 C C . THR B 2 31 ? 3.492 29.621 32.470 1.00 89.07 31 THR H C 1
ATOM 1869 O O . THR B 2 31 ? 4.236 30.266 31.722 1.00 76.42 31 THR H O 1
ATOM 1873 N N . THR B 2 32 ? 3.894 29.148 33.648 1.00 92.72 32 THR H N 1
ATOM 1874 C CA . THR B 2 32 ? 5.259 29.320 34.144 1.00 94.67 32 THR H CA 1
ATOM 1875 C C . THR B 2 32 ? 6.216 28.474 33.306 1.00 98.80 32 THR H C 1
ATOM 1876 O O . THR B 2 32 ? 5.797 27.509 32.661 1.00 99.00 32 THR H O 1
ATOM 1880 N N . GLY B 2 33 ? 7.498 28.828 33.317 1.00 95.06 33 GLY H N 1
ATOM 1881 C CA . GLY B 2 33 ? 8.467 28.080 32.535 1.00 92.87 33 GLY H CA 1
ATOM 1882 C C . GLY B 2 33 ? 8.305 28.281 31.036 1.00 88.86 33 GLY H C 1
ATOM 1883 O O . GLY B 2 33 ? 9.287 28.447 30.313 1.00 87.49 33 GLY H O 1
ATOM 1884 N N . GLU B 2 34 ? 7.060 28.259 30.572 1.00 82.64 34 GLU H N 1
ATOM 1885 C CA . GLU B 2 34 ? 6.751 28.452 29.161 1.00 79.37 34 GLU H CA 1
ATOM 1886 C C . GLU B 2 34 ? 7.396 29.716 28.558 1.00 72.67 34 GLU H C 1
ATOM 1887 O O . GLU B 2 34 ? 7.520 30.772 29.210 1.00 66.16 34 GLU H O 1
ATOM 1893 N N . GLY B 2 35 ? 7.819 29.598 27.304 1.00 59.31 35 GLY H N 1
ATOM 1894 C CA . GLY B 2 35 ? 8.435 30.730 26.631 1.00 58.46 35 GLY H CA 1
ATOM 1895 C C . GLY B 2 35 ? 8.566 30.491 25.137 1.00 57.48 35 GLY H C 1
ATOM 1896 O O . GLY B 2 35 ? 8.361 29.374 24.661 1.00 64.68 35 GLY H O 1
ATOM 1897 N N . VAL B 2 36 ? 8.908 31.539 24.396 1.00 53.91 36 VAL H N 1
ATOM 1898 C CA . VAL B 2 36 ? 9.091 31.424 22.954 1.00 57.35 36 VAL H CA 1
ATOM 1899 C C . VAL B 2 36 ? 10.332 32.201 22.532 1.00 56.12 36 VAL H C 1
ATOM 1900 O O . VAL B 2 36 ? 10.640 33.219 23.143 1.00 47.36 36 VAL H O 1
ATOM 1904 N N . GLY B 2 37 ? 11.039 31.709 21.501 1.00 62.55 37 GLY H N 1
ATOM 1905 C CA . GLY B 2 37 ? 12.246 32.373 21.017 1.00 53.81 37 GLY H CA 1
ATOM 1906 C C . GLY B 2 37 ? 12.530 32.253 19.524 1.00 58.78 37 GLY H C 1
ATOM 1907 O O . GLY B 2 37 ? 11.968 31.394 18.849 1.00 55.33 37 GLY H O 1
ATOM 1908 N N . TRP B 2 38 ? 13.415 33.124 19.022 1.00 67.79 38 TRP H N 1
ATOM 1909 C CA . TRP B 2 38 ? 13.820 33.156 17.612 1.00 69.28 38 TRP H CA 1
ATOM 1910 C C . TRP B 2 38 ? 15.240 32.613 17.414 1.00 71.60 38 TRP H C 1
ATOM 1911 O O . TRP B 2 38 ? 16.181 33.010 18.118 1.00 66.94 38 TRP H O 1
ATOM 1922 N N . ILE B 2 39 ? 15.362 31.698 16.446 1.00 71.13 39 ILE H N 1
ATOM 1923 C CA . ILE B 2 39 ? 16.619 31.040 16.074 1.00 62.39 39 ILE H CA 1
ATOM 1924 C C . ILE B 2 39 ? 16.761 31.056 14.560 1.00 56.54 39 ILE H C 1
ATOM 1925 O O . ILE B 2 39 ? 15.848 30.646 13.839 1.00 58.87 39 ILE H O 1
ATOM 1930 N N . ARG B 2 40 ? 17.901 31.510 14.063 1.00 56.26 40 ARG H N 1
ATOM 1931 C CA . ARG B 2 40 ? 18.094 31.514 12.611 1.00 52.48 40 ARG H CA 1
ATOM 1932 C C . ARG B 2 40 ? 19.164 30.518 12.161 1.00 53.87 40 ARG H C 1
ATOM 1933 O O . ARG B 2 40 ? 19.977 30.021 12.953 1.00 50.13 40 ARG H O 1
ATOM 1941 N N . GLN B 2 41 ? 19.172 30.273 10.863 1.00 48.94 41 GLN H N 1
ATOM 1942 C CA . GLN B 2 41 ? 20.093 29.346 10.279 1.00 47.23 41 GLN H CA 1
ATOM 1943 C C . GLN B 2 41 ? 20.582 29.840 8.929 1.00 55.03 41 GLN H C 1
ATOM 1944 O O . GLN B 2 41 ? 19.838 29.781 7.941 1.00 49.61 41 GLN H O 1
ATOM 1950 N N . PRO B 2 42 ? 21.823 30.384 8.872 1.00 56.53 42 PRO H N 1
ATOM 1951 C CA . PRO B 2 42 ? 22.360 30.865 7.585 1.00 48.40 42 PRO H CA 1
ATOM 1952 C C . PRO B 2 42 ? 22.477 29.640 6.685 1.00 56.70 42 PRO H C 1
ATOM 1953 O O . PRO B 2 42 ? 22.801 28.550 7.152 1.00 56.70 42 PRO H O 1
ATOM 1957 N N . PRO B 2 43 ? 22.213 29.797 5.389 1.00 65.59 43 PRO H N 1
ATOM 1958 C CA . PRO B 2 43 ? 22.299 28.656 4.476 1.00 72.44 43 PRO H CA 1
ATOM 1959 C C . PRO B 2 43 ? 23.570 27.839 4.605 1.00 70.93 43 PRO H C 1
ATOM 1960 O O . PRO B 2 43 ? 24.685 28.375 4.577 1.00 73.44 43 PRO H O 1
ATOM 1964 N N . GLY B 2 44 ? 23.377 26.534 4.765 1.00 68.86 44 GLY H N 1
ATOM 1965 C CA . GLY B 2 44 ? 24.492 25.620 4.887 1.00 67.36 44 GLY H CA 1
ATOM 1966 C C . GLY B 2 44 ? 25.225 25.653 6.207 1.00 67.47 44 GLY H C 1
ATOM 1967 O O . GLY B 2 44 ? 26.188 24.920 6.385 1.00 73.18 44 GLY H O 1
ATOM 1968 N N . LYS B 2 45 ? 24.793 26.490 7.141 1.00 64.44 45 LYS H N 1
ATOM 1969 C CA . LYS B 2 45 ? 25.480 26.541 8.415 1.00 59.21 45 LYS H CA 1
ATOM 1970 C C . LYS B 2 45 ? 24.607 26.100 9.577 1.00 49.68 45 LYS H C 1
ATOM 1971 O O . LYS B 2 45 ? 23.496 25.621 9.377 1.00 52.79 45 LYS H O 1
ATOM 1977 N N . ALA B 2 46 ? 25.115 26.280 10.789 1.00 43.09 46 ALA H N 1
ATOM 1978 C CA . ALA B 2 46 ? 24.417 25.867 12.007 1.00 51.74 46 ALA H CA 1
ATOM 1979 C C . ALA B 2 46 ? 23.325 26.798 12.530 1.00 53.90 46 ALA H C 1
ATOM 1980 O O . ALA B 2 46 ? 23.228 27.967 12.154 1.00 54.64 46 ALA H O 1
ATOM 1982 N N . LEU B 2 47 ? 22.534 26.256 13.443 1.00 45.67 47 LEU H N 1
ATOM 1983 C CA . LEU B 2 47 ? 21.473 26.997 14.088 1.00 48.85 47 LEU H CA 1
ATOM 1984 C C . LEU B 2 47 ? 22.109 28.048 14.993 1.00 41.74 47 LEU H C 1
ATOM 1985 O O . LEU B 2 47 ? 23.131 27.794 15.611 1.00 52.61 47 LEU H O 1
ATOM 1990 N N . GLU B 2 48 ? 21.523 29.234 15.057 1.00 43.27 48 GLU H N 1
ATOM 1991 C CA . GLU B 2 48 ? 22.048 30.292 15.921 1.00 44.24 48 GLU H CA 1
ATOM 1992 C C . GLU B 2 48 ? 20.885 31.004 16.628 1.00 55.92 48 GLU H C 1
ATOM 1993 O O . GLU B 2 48 ? 19.951 31.517 15.987 1.00 62.71 48 GLU H O 1
ATOM 1999 N N . PHE B 2 49 ? 20.955 31.021 17.954 1.00 53.61 49 PHE H N 1
ATOM 2000 C CA . PHE B 2 49 ? 19.943 31.626 18.819 1.00 57.19 49 PHE H CA 1
ATOM 2001 C C . PHE B 2 49 ? 20.008 33.160 18.905 1.00 59.66 49 PHE H C 1
ATOM 2002 O O . PHE B 2 49 ? 21.077 33.713 19.179 1.00 62.51 49 PHE H O 1
ATOM 2010 N N . LEU B 2 50 ? 18.871 33.838 18.696 1.00 55.23 50 LEU H N 1
ATOM 2011 C CA . LEU B 2 50 ? 18.823 35.313 18.763 1.00 56.07 50 LEU H CA 1
ATOM 2012 C C . LEU B 2 50 ? 18.303 35.879 20.082 1.00 59.76 50 LEU H C 1
ATOM 2013 O O . LEU B 2 50 ? 19.035 36.509 20.844 1.00 59.59 50 LEU H O 1
ATOM 2018 N N . ALA B 2 51 ? 17.014 35.672 20.327 1.00 59.49 51 ALA H N 1
ATOM 2019 C CA . ALA B 2 51 ? 16.378 36.165 21.537 1.00 54.23 51 ALA H CA 1
ATOM 2020 C C . ALA B 2 51 ? 15.253 35.234 21.987 1.00 59.13 51 ALA H C 1
ATOM 2021 O O . ALA B 2 51 ? 14.739 34.435 21.208 1.00 53.79 51 ALA H O 1
ATOM 2023 N N . PHE B 2 52 ? 14.883 35.353 23.259 1.00 60.14 52 PHE H N 1
ATOM 2024 C CA . PHE B 2 52 ? 13.847 34.534 23.868 1.00 57.79 52 PHE H CA 1
ATOM 2025 C C . PHE B 2 52 ? 13.054 35.396 24.821 1.00 64.84 52 PHE H C 1
ATOM 2026 O O . PHE B 2 52 ? 13.615 36.209 25.540 1.00 64.35 52 PHE H O 1
ATOM 2034 N N . ILE B 2 53 ? 11.747 35.185 24.852 1.00 73.06 53 ILE H N 1
ATOM 2035 C CA . ILE B 2 53 ? 10.889 35.938 25.750 1.00 70.73 53 ILE H CA 1
ATOM 2036 C C . ILE B 2 53 ? 10.016 34.971 26.541 1.00 63.63 53 ILE H C 1
ATOM 2037 O O . ILE B 2 53 ? 9.339 34.105 25.977 1.00 54.32 53 ILE H O 1
ATOM 2042 N N . TYR B 2 54 ? 10.072 35.120 27.860 1.00 66.20 54 TYR H N 1
ATOM 2043 C CA . TYR B 2 54 ? 9.314 34.284 28.795 1.00 79.25 54 TYR H CA 1
ATOM 2044 C C . TYR B 2 54 ? 7.884 34.814 28.990 1.00 79.07 54 TYR H C 1
ATOM 2045 O O . TYR B 2 54 ? 7.573 35.941 28.586 1.00 72.17 54 TYR H O 1
ATOM 2054 N N . TRP B 2 55 ? 7.001 34.019 29.596 1.00 82.68 55 TRP H N 1
ATOM 2055 C CA . TRP B 2 55 ? 5.674 34.557 29.905 1.00 85.20 55 TRP H CA 1
ATOM 2056 C C . TRP B 2 55 ? 6.163 35.585 30.950 1.00 88.10 55 TRP H C 1
ATOM 2057 O O . TRP B 2 55 ? 7.347 35.911 30.963 1.00 97.22 55 TRP H O 1
ATOM 2068 N N . ASN B 2 56 ? 5.337 36.088 31.846 1.00 83.80 56 ASN H N 1
ATOM 2069 C CA . ASN B 2 56 ? 5.856 37.093 32.795 1.00 85.29 56 ASN H CA 1
ATOM 2070 C C . ASN B 2 56 ? 6.756 38.143 32.103 1.00 78.58 56 ASN H C 1
ATOM 2071 O O . ASN B 2 56 ? 7.435 38.942 32.752 1.00 74.19 56 ASN H O 1
ATOM 2076 N N . ASP B 2 57 ? 6.735 38.125 30.774 1.00 78.00 57 ASP H N 1
ATOM 2077 C CA . ASP B 2 57 ? 7.472 39.063 29.935 1.00 83.12 57 ASP H CA 1
ATOM 2078 C C . ASP B 2 57 ? 8.981 39.245 30.144 1.00 81.16 57 ASP H C 1
ATOM 2079 O O . ASP B 2 57 ? 9.533 40.297 29.814 1.00 68.77 57 ASP H O 1
ATOM 2084 N N . ALA B 2 58 ? 9.654 38.233 30.680 1.00 86.08 58 ALA H N 1
ATOM 2085 C CA . ALA B 2 58 ? 11.095 38.333 30.877 1.00 83.74 58 ALA H CA 1
ATOM 2086 C C . ALA B 2 58 ? 11.780 38.013 29.534 1.00 83.03 58 ALA H C 1
ATOM 2087 O O . ALA B 2 58 ? 11.522 36.962 28.923 1.00 68.69 58 ALA H O 1
ATOM 2089 N N . LYS B 2 59 ? 12.631 38.936 29.079 1.00 75.53 59 LYS H N 1
ATOM 2090 C CA . LYS B 2 59 ? 13.350 38.783 27.816 1.00 76.07 59 LYS H CA 1
ATOM 2091 C C . LYS B 2 59 ? 14.862 38.533 27.989 1.00 69.08 59 LYS H C 1
ATOM 2092 O O . LYS B 2 59 ? 15.501 39.090 28.874 1.00 64.70 59 LYS H O 1
ATOM 2098 N N . ARG B 2 60 ? 15.414 37.674 27.135 1.00 67.19 60 ARG H N 1
ATOM 2099 C CA . ARG B 2 60 ? 16.826 37.289 27.176 1.00 59.16 60 ARG H CA 1
ATOM 2100 C C . ARG B 2 60 ? 17.445 37.381 25.767 1.00 58.97 60 ARG H C 1
ATOM 2101 O O . ARG B 2 60 ? 16.830 36.976 24.782 1.00 60.18 60 ARG H O 1
ATOM 2109 N N . TYR B 2 61 ? 18.656 37.919 25.671 1.00 59.36 61 TYR H N 1
ATOM 2110 C CA . TYR B 2 61 ? 19.303 38.099 24.365 1.00 71.05 61 TYR H CA 1
ATOM 2111 C C . TYR B 2 61 ? 20.686 37.451 24.143 1.00 77.19 61 TYR H C 1
ATOM 2112 O O . TYR B 2 61 ? 21.394 37.068 25.092 1.00 74.82 61 TYR H O 1
ATOM 2121 N N . ASN B 2 62 ? 21.053 37.338 22.868 1.00 72.35 62 ASN H N 1
ATOM 2122 C CA . ASN B 2 62 ? 22.354 36.806 22.465 1.00 74.00 62 ASN H CA 1
ATOM 2123 C C . ASN B 2 62 ? 23.265 38.027 22.452 1.00 73.18 62 ASN H C 1
ATOM 2124 O O . ASN B 2 62 ? 23.168 38.871 21.559 1.00 73.21 62 ASN H O 1
ATOM 2129 N N . PRO B 2 63 ? 24.176 38.124 23.427 1.00 74.23 63 PRO H N 1
ATOM 2130 C CA . PRO B 2 63 ? 25.096 39.266 23.510 1.00 75.30 63 PRO H CA 1
ATOM 2131 C C . PRO B 2 63 ? 25.476 39.819 22.140 1.00 78.69 63 PRO H C 1
ATOM 2132 O O . PRO B 2 63 ? 25.168 40.961 21.788 1.00 82.41 63 PRO H O 1
ATOM 2136 N N . SER B 2 64 ? 26.133 38.969 21.368 1.00 82.82 64 SER H N 1
ATOM 2137 C CA . SER B 2 64 ? 26.604 39.316 20.048 1.00 81.06 64 SER H CA 1
ATOM 2138 C C . SER B 2 64 ? 25.584 39.969 19.113 1.00 82.10 64 SER H C 1
ATOM 2139 O O . SER B 2 64 ? 25.956 40.560 18.112 1.00 85.71 64 SER H O 1
ATOM 2142 N N . LEU B 2 65 ? 24.302 39.884 19.423 1.00 82.35 65 LEU H N 1
ATOM 2143 C CA . LEU B 2 65 ? 23.314 40.489 18.537 1.00 83.13 65 LEU H CA 1
ATOM 2144 C C . LEU B 2 65 ? 22.395 41.429 19.290 1.00 86.75 65 LEU H C 1
ATOM 2145 O O . LEU B 2 65 ? 21.479 42.026 18.713 1.00 78.72 65 LEU H O 1
ATOM 2150 N N . GLN B 2 66 ? 22.633 41.537 20.590 1.00 88.25 66 GLN H N 1
ATOM 2151 C CA . GLN B 2 66 ? 21.838 42.401 21.445 1.00 95.23 66 GLN H CA 1
ATOM 2152 C C . GLN B 2 66 ? 22.082 43.821 20.968 1.00 98.96 66 GLN H C 1
ATOM 2153 O O . GLN B 2 66 ? 22.976 44.048 20.152 1.00 99.00 66 GLN H O 1
ATOM 2159 N N . SER B 2 67 ? 21.312 44.779 21.471 1.00 97.77 67 SER H N 1
ATOM 2160 C CA . SER B 2 67 ? 21.484 46.167 21.043 1.00 98.87 67 SER H CA 1
ATOM 2161 C C . SER B 2 67 ? 21.441 46.200 19.515 1.00 96.44 67 SER H C 1
ATOM 2162 O O . SER B 2 67 ? 22.270 46.831 18.852 1.00 94.36 67 SER H O 1
ATOM 2165 N N . ARG B 2 68 ? 20.460 45.488 18.975 1.00 91.72 68 ARG H N 1
ATOM 2166 C CA . ARG B 2 68 ? 20.249 45.394 17.542 1.00 86.68 68 ARG H CA 1
ATOM 2167 C C . ARG B 2 68 ? 19.058 44.466 17.446 1.00 78.78 68 ARG H C 1
ATOM 2168 O O . ARG B 2 68 ? 18.371 44.391 16.428 1.00 71.22 68 ARG H O 1
ATOM 2176 N N . LEU B 2 69 ? 18.824 43.773 18.553 1.00 73.69 69 LEU H N 1
ATOM 2177 C CA . LEU B 2 69 ? 17.721 42.837 18.666 1.00 78.61 69 LEU H CA 1
ATOM 2178 C C . LEU B 2 69 ? 16.688 43.427 19.616 1.00 81.80 69 LEU H C 1
ATOM 2179 O O . LEU B 2 69 ? 17.018 44.266 20.454 1.00 88.17 69 LEU H O 1
ATOM 2184 N N . THR B 2 70 ? 15.439 42.992 19.465 1.00 78.15 70 THR H N 1
ATOM 2185 C CA . THR B 2 70 ? 14.330 43.421 20.307 1.00 76.71 70 THR H CA 1
ATOM 2186 C C . THR B 2 70 ? 13.225 42.375 20.166 1.00 83.98 70 THR H C 1
ATOM 2187 O O . THR B 2 70 ? 12.818 42.019 19.047 1.00 81.66 70 THR H O 1
ATOM 2191 N N . ILE B 2 71 ? 12.749 41.877 21.305 1.00 76.17 71 ILE H N 1
ATOM 2192 C CA . ILE B 2 71 ? 11.720 40.847 21.308 1.00 76.57 71 ILE H CA 1
ATOM 2193 C C . ILE B 2 71 ? 10.469 41.353 22.059 1.00 78.20 71 ILE H C 1
ATOM 2194 O O . ILE B 2 71 ? 10.585 42.063 23.064 1.00 74.98 71 ILE H O 1
ATOM 2199 N N . THR B 2 72 ? 9.280 41.009 21.555 1.00 75.89 72 THR H N 1
ATOM 2200 C CA . THR B 2 72 ? 8.010 41.417 22.183 1.00 78.44 72 THR H CA 1
ATOM 2201 C C . THR B 2 72 ? 6.855 40.438 21.918 1.00 79.22 72 THR H C 1
ATOM 2202 O O . THR B 2 72 ? 6.762 39.823 20.855 1.00 72.64 72 THR H O 1
ATOM 2206 N N . LYS B 2 73 ? 5.974 40.300 22.901 1.00 81.70 73 LYS H N 1
ATOM 2207 C CA . LYS B 2 73 ? 4.828 39.418 22.771 1.00 88.92 73 LYS H CA 1
ATOM 2208 C C . LYS B 2 73 ? 3.536 40.231 22.898 1.00 96.92 73 LYS H C 1
ATOM 2209 O O . LYS B 2 73 ? 3.502 41.254 23.590 1.00 97.51 73 LYS H O 1
ATOM 2215 N N . ASP B 2 74 ? 2.486 39.780 22.217 1.00 94.78 74 ASP H N 1
ATOM 2216 C CA . ASP B 2 74 ? 1.183 40.433 22.271 1.00 86.71 74 ASP H CA 1
ATOM 2217 C C . ASP B 2 74 ? 0.223 39.300 22.621 1.00 86.91 74 ASP H C 1
ATOM 2218 O O . ASP B 2 74 ? -0.239 38.562 21.746 1.00 80.99 74 ASP H O 1
ATOM 2223 N N . ALA B 2 75 ? -0.052 39.133 23.908 1.00 85.88 75 ALA H N 1
ATOM 2224 C CA . ALA B 2 75 ? -0.953 38.070 24.317 1.00 93.28 75 ALA H CA 1
ATOM 2225 C C . ALA B 2 75 ? -2.280 38.307 23.606 1.00 98.45 75 ALA H C 1
ATOM 2226 O O . ALA B 2 75 ? -3.004 37.360 23.283 1.00 99.00 75 ALA H O 1
ATOM 2228 N N . SER B 2 76 ? -2.580 39.579 23.349 1.00 98.14 76 SER H N 1
ATOM 2229 C CA . SER B 2 76 ? -3.806 39.965 22.662 1.00 99.00 76 SER H CA 1
ATOM 2230 C C . SER B 2 76 ? -3.958 39.220 21.340 1.00 99.00 76 SER H C 1
ATOM 2231 O O . SER B 2 76 ? -4.945 38.507 21.131 1.00 99.00 76 SER H O 1
ATOM 2234 N N . LYS B 2 77 ? -2.973 39.378 20.457 1.00 97.64 77 LYS H N 1
ATOM 2235 C CA . LYS B 2 77 ? -3.017 38.742 19.145 1.00 99.00 77 LYS H CA 1
ATOM 2236 C C . LYS B 2 77 ? -2.358 37.362 18.983 1.00 99.00 77 LYS H C 1
ATOM 2237 O O . LYS B 2 77 ? -2.369 36.805 17.878 1.00 99.00 77 LYS H O 1
ATOM 2243 N N . LYS B 2 78 ? -1.802 36.802 20.061 1.00 96.91 78 LYS H N 1
ATOM 2244 C CA . LYS B 2 78 ? -1.154 35.484 19.985 1.00 96.27 78 LYS H CA 1
ATOM 2245 C C . LYS B 2 78 ? -0.028 35.510 18.937 1.00 97.65 78 LYS H C 1
ATOM 2246 O O . LYS B 2 78 ? 0.048 34.641 18.052 1.00 86.42 78 LYS H O 1
ATOM 2252 N N . GLN B 2 79 ? 0.844 36.508 19.039 1.00 93.23 79 GLN H N 1
ATOM 2253 C CA . GLN B 2 79 ? 1.926 36.639 18.079 1.00 97.40 79 GLN H CA 1
ATOM 2254 C C . GLN B 2 79 ? 3.142 37.410 18.586 1.00 99.00 79 GLN H C 1
ATOM 2255 O O . GLN B 2 79 ? 3.061 38.608 18.880 1.00 96.73 79 GLN H O 1
ATOM 2261 N N . VAL B 2 80 ? 4.275 36.715 18.665 1.00 96.24 80 VAL H N 1
ATOM 2262 C CA . VAL B 2 80 ? 5.516 37.328 19.117 1.00 90.00 80 VAL H CA 1
ATOM 2263 C C . VAL B 2 80 ? 6.220 37.994 17.934 1.00 80.73 80 VAL H C 1
ATOM 2264 O O . VAL B 2 80 ? 6.186 37.484 16.806 1.00 75.83 80 VAL H O 1
ATOM 2268 N N . VAL B 2 81 ? 6.840 39.140 18.202 1.00 73.90 81 VAL H N 1
ATOM 2269 C CA . VAL B 2 81 ? 7.529 39.923 17.174 1.00 76.11 81 VAL H CA 1
ATOM 2270 C C . VAL B 2 81 ? 9.017 40.117 17.434 1.00 71.90 81 VAL H C 1
ATOM 2271 O O . VAL B 2 81 ? 9.431 40.356 18.561 1.00 80.59 81 VAL H O 1
ATOM 2275 N N . LEU B 2 82 ? 9.821 40.026 16.380 1.00 66.67 82 LEU H N 1
ATOM 2276 C CA . LEU B 2 82 ? 11.257 40.189 16.527 1.00 66.23 82 LEU H CA 1
ATOM 2277 C C . LEU B 2 82 ? 11.690 41.333 15.641 1.00 64.72 82 LEU H C 1
ATOM 2278 O O . LEU B 2 82 ? 11.174 41.512 14.532 1.00 62.88 82 LEU H O 1
ATOM 2283 N N . THR B 2 83 ? 12.638 42.112 16.139 1.00 61.44 83 THR H N 1
ATOM 2284 C CA . THR B 2 83 ? 13.152 43.238 15.379 1.00 75.84 83 THR H CA 1
ATOM 2285 C C . THR B 2 83 ? 14.670 43.226 15.329 1.00 74.62 83 THR H C 1
ATOM 2286 O O . THR B 2 83 ? 15.340 43.161 16.358 1.00 71.84 83 THR H O 1
ATOM 2290 N N . LEU B 2 84 ? 15.204 43.302 14.117 1.00 75.90 84 LEU H N 1
ATOM 2291 C CA . LEU B 2 84 ? 16.642 43.297 13.913 1.00 79.47 84 LEU H CA 1
ATOM 2292 C C . LEU B 2 84 ? 16.977 44.533 13.096 1.00 75.33 84 LEU H C 1
ATOM 2293 O O . LEU B 2 84 ? 16.431 44.729 12.014 1.00 71.80 84 LEU H O 1
ATOM 2298 N N . THR B 2 85 ? 17.873 45.363 13.612 1.00 77.97 85 THR H N 1
ATOM 2299 C CA . THR B 2 85 ? 18.253 46.577 12.908 1.00 81.21 85 THR H CA 1
ATOM 2300 C C . THR B 2 85 ? 19.635 46.476 12.286 1.00 85.05 85 THR H C 1
ATOM 2301 O O . THR B 2 85 ? 20.433 45.624 12.680 1.00 86.86 85 THR H O 1
ATOM 2305 N N . ASN B 2 86 ? 19.908 47.357 11.322 1.00 81.76 86 ASN H N 1
ATOM 2306 C CA . ASN B 2 86 ? 21.195 47.397 10.639 1.00 82.16 86 ASN H CA 1
ATOM 2307 C C . ASN B 2 86 ? 21.446 46.172 9.777 1.00 81.44 86 ASN H C 1
ATOM 2308 O O . ASN B 2 86 ? 22.592 45.723 9.664 1.00 74.15 86 ASN H O 1
ATOM 2313 N N . LEU B 2 87 ? 20.397 45.627 9.172 1.00 82.09 87 LEU H N 1
ATOM 2314 C CA . LEU B 2 87 ? 20.554 44.445 8.330 1.00 86.79 87 LEU H CA 1
ATOM 2315 C C . LEU B 2 87 ? 21.858 44.420 7.520 1.00 92.02 87 LEU H C 1
ATOM 2316 O O . LEU B 2 87 ? 22.346 45.446 7.039 1.00 93.55 87 LEU H O 1
ATOM 2321 N N . ASP B 2 88 ? 22.416 43.221 7.389 1.00 97.02 88 ASP H N 1
ATOM 2322 C CA . ASP B 2 88 ? 23.665 42.982 6.669 1.00 94.17 88 ASP H CA 1
ATOM 2323 C C . ASP B 2 88 ? 23.405 41.706 5.850 1.00 97.41 88 ASP H C 1
ATOM 2324 O O . ASP B 2 88 ? 22.474 40.949 6.152 1.00 94.11 88 ASP H O 1
ATOM 2329 N N . PRO B 2 89 ? 24.179 41.475 4.775 1.00 95.95 89 PRO H N 1
ATOM 2330 C CA . PRO B 2 89 ? 23.934 40.251 4.008 1.00 90.80 89 PRO H CA 1
ATOM 2331 C C . PRO B 2 89 ? 24.156 39.020 4.885 1.00 85.96 89 PRO H C 1
ATOM 2332 O O . PRO B 2 89 ? 23.433 38.031 4.778 1.00 75.84 89 PRO H O 1
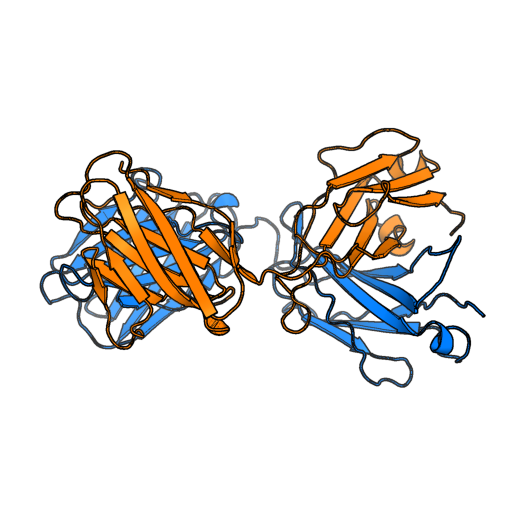ATOM 2336 N N . VAL B 2 90 ? 25.160 39.092 5.756 1.00 75.04 90 VAL H N 1
ATOM 2337 C CA . VAL B 2 90 ? 25.437 37.983 6.649 1.00 72.84 90 VAL H CA 1
ATOM 2338 C C . VAL B 2 90 ? 24.198 37.605 7.456 1.00 71.11 90 VAL H C 1
ATOM 2339 O O . VAL B 2 90 ? 24.146 36.520 8.023 1.00 82.23 90 VAL H O 1
ATOM 2343 N N . ASP B 2 91 ? 23.198 38.484 7.503 1.00 67.35 91 ASP H N 1
ATOM 2344 C CA . ASP B 2 91 ? 21.971 38.188 8.246 1.00 64.59 91 ASP H CA 1
ATOM 2345 C C . ASP B 2 91 ? 20.963 37.400 7.418 1.00 59.27 91 ASP H C 1
ATOM 2346 O O . ASP B 2 91 ? 19.850 37.135 7.867 1.00 62.73 91 ASP H O 1
ATOM 2351 N N . THR B 2 92 ? 21.356 37.040 6.201 1.00 58.09 92 THR H N 1
ATOM 2352 C CA . THR B 2 92 ? 20.509 36.230 5.324 1.00 61.33 92 THR H CA 1
ATOM 2353 C C . THR B 2 92 ? 20.432 34.884 6.017 1.00 61.97 92 THR H C 1
ATOM 2354 O O . THR B 2 92 ? 21.433 34.392 6.522 1.00 59.95 92 THR H O 1
ATOM 2358 N N . ALA B 2 93 ? 19.263 34.274 6.022 1.00 60.03 93 ALA H N 1
ATOM 2359 C CA . ALA B 2 93 ? 19.121 33.020 6.724 1.00 59.39 93 ALA H CA 1
ATOM 2360 C C . ALA B 2 93 ? 17.650 32.687 6.859 1.00 61.35 93 ALA H C 1
ATOM 2361 O O . ALA B 2 93 ? 16.785 33.489 6.526 1.00 67.63 93 ALA H O 1
ATOM 2363 N N . THR B 2 94 ? 17.376 31.498 7.361 1.00 54.49 94 THR H N 1
ATOM 2364 C CA . THR B 2 94 ? 16.018 31.067 7.595 1.00 51.82 94 THR H CA 1
ATOM 2365 C C . THR B 2 94 ? 15.784 31.425 9.041 1.00 52.74 94 THR H C 1
ATOM 2366 O O . THR B 2 94 ? 16.637 31.157 9.869 1.00 62.30 94 THR H O 1
ATOM 2370 N N . TYR B 2 95 ? 14.657 32.058 9.354 1.00 62.22 95 TYR H N 1
ATOM 2371 C CA . TYR B 2 95 ? 14.378 32.427 10.743 1.00 52.56 95 TYR H CA 1
ATOM 2372 C C . TYR B 2 95 ? 13.229 31.602 11.317 1.00 56.97 95 TYR H C 1
ATOM 2373 O O . TYR B 2 95 ? 12.122 31.610 10.790 1.00 57.38 95 TYR H O 1
ATOM 2382 N N . TYR B 2 96 ? 13.515 30.861 12.384 1.00 64.11 96 TYR H N 1
ATOM 2383 C CA . TYR B 2 96 ? 12.512 30.009 13.034 1.00 67.48 96 TYR H CA 1
ATOM 2384 C C . TYR B 2 96 ? 12.121 30.514 14.403 1.00 62.24 96 TYR H C 1
ATOM 2385 O O . TYR B 2 96 ? 12.924 31.140 15.088 1.00 69.26 96 TYR H O 1
ATOM 2394 N N . CYS B 2 97 ? 10.893 30.222 14.811 1.00 57.66 97 CYS H N 1
ATOM 2395 C CA . CYS B 2 97 ? 10.480 30.557 16.158 1.00 58.38 97 CYS H CA 1
ATOM 2396 C C . CYS B 2 97 ? 10.035 29.219 16.715 1.00 52.41 97 CYS H C 1
ATOM 2397 O O . CYS B 2 97 ? 9.602 28.335 15.975 1.00 46.13 97 CYS H O 1
ATOM 2400 N N . ALA B 2 98 ? 10.172 29.055 18.018 1.00 52.25 98 ALA H N 1
ATOM 2401 C CA . ALA B 2 98 ? 9.814 27.797 18.621 1.00 58.80 98 ALA H CA 1
ATOM 2402 C C . ALA B 2 98 ? 9.369 28.014 20.052 1.00 63.67 98 ALA H C 1
ATOM 2403 O O . ALA B 2 98 ? 9.763 29.000 20.689 1.00 56.00 98 ALA H O 1
ATOM 2405 N N . ARG B 2 99 ? 8.572 27.075 20.561 1.00 62.72 99 ARG H N 1
ATOM 2406 C CA . ARG B 2 99 ? 8.053 27.181 21.912 1.00 62.23 99 ARG H CA 1
ATOM 2407 C C . ARG B 2 99 ? 8.574 26.139 22.885 1.00 64.39 99 ARG H C 1
ATOM 2408 O O . ARG B 2 99 ? 8.549 24.932 22.607 1.00 65.22 99 ARG H O 1
ATOM 2416 N N . THR B 2 100 ? 9.043 26.617 24.035 1.00 69.77 100 THR H N 1
ATOM 2417 C CA . THR B 2 100 ? 9.519 25.725 25.086 1.00 79.37 100 THR H CA 1
ATOM 2418 C C . THR B 2 100 ? 8.283 25.582 25.968 1.00 80.12 100 THR H C 1
ATOM 2419 O O . THR B 2 100 ? 7.771 26.576 26.491 1.00 63.55 100 THR H O 1
ATOM 2423 N N . SER B 2 101 ? 7.796 24.343 26.077 1.00 89.56 101 SER H N 1
ATOM 2424 C CA . SER B 2 101 ? 6.607 23.985 26.851 1.00 89.82 101 SER H CA 1
ATOM 2425 C C . SER B 2 101 ? 6.928 23.558 28.284 1.00 95.44 101 SER H C 1
ATOM 2426 O O . SER B 2 101 ? 6.648 22.425 28.679 1.00 95.50 101 SER H O 1
ATOM 2429 N N . GLY B 2 102 ? 7.498 24.471 29.065 1.00 97.26 102 GLY H N 1
ATOM 2430 C CA . GLY B 2 102 ? 7.861 24.137 30.430 1.00 98.01 102 GLY H CA 1
ATOM 2431 C C . GLY B 2 102 ? 9.266 24.607 30.763 1.00 94.14 102 GLY H C 1
ATOM 2432 O O . GLY B 2 102 ? 9.762 25.544 30.158 1.00 90.43 102 GLY H O 1
ATOM 2433 N N . TRP B 2 103 ? 9.917 23.955 31.716 1.00 94.85 103 TRP H N 1
ATOM 2434 C CA . TRP B 2 103 ? 11.261 24.357 32.119 1.00 94.73 103 TRP H CA 1
ATOM 2435 C C . TRP B 2 103 ? 12.376 23.517 31.540 1.00 93.39 103 TRP H C 1
ATOM 2436 O O . TRP B 2 103 ? 13.499 23.997 31.342 1.00 87.70 103 TRP H O 1
ATOM 2447 N N . ASP B 2 104 ? 12.063 22.252 31.299 1.00 88.34 104 ASP H N 1
ATOM 2448 C CA . ASP B 2 104 ? 13.039 21.325 30.771 1.00 93.97 104 ASP H CA 1
ATOM 2449 C C . ASP B 2 104 ? 12.791 20.966 29.329 1.00 94.43 104 ASP H C 1
ATOM 2450 O O . ASP B 2 104 ? 13.728 20.684 28.581 1.00 97.22 104 ASP H O 1
ATOM 2455 N N . ILE B 2 105 ? 11.532 20.964 28.929 1.00 86.03 105 ILE H N 1
ATOM 2456 C CA . ILE B 2 105 ? 11.249 20.646 27.559 1.00 86.32 105 ILE H CA 1
ATOM 2457 C C . ILE B 2 105 ? 11.538 21.887 26.721 1.00 85.03 105 ILE H C 1
ATOM 2458 O O . ILE B 2 105 ? 10.714 22.794 26.647 1.00 92.54 105 ILE H O 1
ATOM 2463 N N . GLU B 2 106 ? 12.734 21.931 26.123 1.00 79.50 106 GLU H N 1
ATOM 2464 C CA . GLU B 2 106 ? 13.158 23.055 25.283 1.00 70.32 106 GLU H CA 1
ATOM 2465 C C . GLU B 2 106 ? 12.642 22.912 23.880 1.00 71.91 106 GLU H C 1
ATOM 2466 O O . GLU B 2 106 ? 12.607 21.807 23.337 1.00 58.97 106 GLU H O 1
ATOM 2472 N N . PHE B 2 107 ? 12.282 24.046 23.292 1.00 64.37 107 PHE H N 1
ATOM 2473 C CA . PHE B 2 107 ? 11.798 24.089 21.926 1.00 68.22 107 PHE H CA 1
ATOM 2474 C C . PHE B 2 107 ? 11.218 22.765 21.454 1.00 76.23 107 PHE H C 1
ATOM 2475 O O . PHE B 2 107 ? 11.800 22.121 20.571 1.00 81.59 107 PHE H O 1
ATOM 2483 N N . GLU B 2 108 ? 10.084 22.353 22.027 1.00 76.13 108 GLU H N 1
ATOM 2484 C CA . GLU B 2 108 ? 9.464 21.095 21.622 1.00 65.47 108 GLU H CA 1
ATOM 2485 C C . GLU B 2 108 ? 8.641 21.339 20.361 1.00 60.19 108 GLU H C 1
ATOM 2486 O O . GLU B 2 108 ? 8.327 20.407 19.631 1.00 48.44 108 GLU H O 1
ATOM 2492 N N . TYR B 2 109 ? 8.332 22.607 20.092 1.00 61.80 109 TYR H N 1
ATOM 2493 C CA . TYR B 2 109 ? 7.536 22.987 18.919 1.00 65.93 109 TYR H CA 1
ATOM 2494 C C . TYR B 2 109 ? 8.234 24.076 18.130 1.00 64.82 109 TYR H C 1
ATOM 2495 O O . TYR B 2 109 ? 8.513 25.154 18.663 1.00 58.98 109 TYR H O 1
ATOM 2504 N N . TRP B 2 110 ? 8.487 23.793 16.853 1.00 69.01 110 TRP H N 1
ATOM 2505 C CA . TRP B 2 110 ? 9.168 24.728 15.954 1.00 66.59 110 TRP H CA 1
ATOM 2506 C C . TRP B 2 110 ? 8.209 25.212 14.884 1.00 68.07 110 TRP H C 1
ATOM 2507 O O . TRP B 2 110 ? 7.347 24.455 14.432 1.00 68.58 110 TRP H O 1
ATOM 2518 N N . GLY B 2 111 ? 8.369 26.466 14.473 1.00 68.53 111 GLY H N 1
ATOM 2519 C CA . GLY B 2 111 ? 7.548 26.999 13.402 1.00 62.68 111 GLY H CA 1
ATOM 2520 C C . GLY B 2 111 ? 7.991 26.292 12.132 1.00 69.03 111 GLY H C 1
ATOM 2521 O O . GLY B 2 111 ? 8.195 25.073 12.147 1.00 73.83 111 GLY H O 1
ATOM 2522 N N . GLN B 2 112 ? 8.150 27.014 11.028 1.00 67.93 112 GLN H N 1
ATOM 2523 C CA . GLN B 2 112 ? 8.583 26.342 9.811 1.00 67.31 112 GLN H CA 1
ATOM 2524 C C . GLN B 2 112 ? 9.645 27.102 9.060 1.00 60.96 112 GLN H C 1
ATOM 2525 O O . GLN B 2 112 ? 10.195 26.622 8.072 1.00 47.39 112 GLN H O 1
ATOM 2531 N N . GLY B 2 113 ? 9.940 28.291 9.563 1.00 66.02 113 GLY H N 1
ATOM 2532 C CA . GLY B 2 113 ? 10.961 29.121 8.968 1.00 66.26 113 GLY H CA 1
ATOM 2533 C C . GLY B 2 113 ? 10.460 29.955 7.814 1.00 66.52 113 GLY H C 1
ATOM 2534 O O . GLY B 2 113 ? 9.363 29.760 7.300 1.00 72.60 113 GLY H O 1
ATOM 2535 N N . THR B 2 114 ? 11.287 30.902 7.417 1.00 60.93 114 THR H N 1
ATOM 2536 C CA . THR B 2 114 ? 10.992 31.780 6.318 1.00 62.31 114 THR H CA 1
ATOM 2537 C C . THR B 2 114 ? 12.368 32.294 5.977 1.00 62.26 114 THR H C 1
ATOM 2538 O O . THR B 2 114 ? 13.071 32.822 6.838 1.00 57.74 114 THR H O 1
ATOM 2542 N N . LEU B 2 115 ? 12.780 32.088 4.735 1.00 67.30 115 LEU H N 1
ATOM 2543 C CA . LEU B 2 115 ? 14.093 32.543 4.319 1.00 69.72 115 LEU H CA 1
ATOM 2544 C C . LEU B 2 115 ? 14.020 34.030 4.005 1.00 70.64 115 LEU H C 1
ATOM 2545 O O . LEU B 2 115 ? 13.210 34.492 3.199 1.00 77.08 115 LEU H O 1
ATOM 2550 N N . VAL B 2 116 ? 14.886 34.768 4.667 1.00 61.46 116 VAL H N 1
ATOM 2551 C CA . VAL B 2 116 ? 14.959 36.194 4.518 1.00 58.93 116 VAL H CA 1
ATOM 2552 C C . VAL B 2 116 ? 16.277 36.539 3.841 1.00 61.49 116 VAL H C 1
ATOM 2553 O O . VAL B 2 116 ? 17.328 36.534 4.485 1.00 61.33 116 VAL H O 1
ATOM 2557 N N . THR B 2 117 ? 16.228 36.816 2.540 1.00 62.09 117 THR H N 1
ATOM 2558 C CA . THR B 2 117 ? 17.443 37.187 1.824 1.00 63.20 117 THR H CA 1
ATOM 2559 C C . THR B 2 117 ? 17.749 38.659 2.055 1.00 60.36 117 THR H C 1
ATOM 2560 O O . THR B 2 117 ? 16.869 39.501 1.989 1.00 60.98 117 THR H O 1
ATOM 2564 N N . VAL B 2 118 ? 19.005 38.971 2.310 1.00 58.53 118 VAL H N 1
ATOM 2565 C CA . VAL B 2 118 ? 19.378 40.348 2.556 1.00 68.44 118 VAL H CA 1
ATOM 2566 C C . VAL B 2 118 ? 20.293 40.929 1.476 1.00 69.91 118 VAL H C 1
ATOM 2567 O O . VAL B 2 118 ? 21.504 41.010 1.666 1.00 65.73 118 VAL H O 1
ATOM 2571 N N . SER B 2 119 ? 19.713 41.330 0.344 1.00 80.03 119 SER H N 1
ATOM 2572 C CA . SER B 2 119 ? 20.493 41.931 -0.747 1.00 87.37 119 SER H CA 1
ATOM 2573 C C . SER B 2 119 ? 19.984 43.305 -1.212 1.00 93.02 119 SER H C 1
ATOM 2574 O O . SER B 2 119 ? 18.771 43.532 -1.373 1.00 88.34 119 SER H O 1
ATOM 2577 N N . SER B 2 120 ? 20.933 44.214 -1.429 1.00 94.74 120 SER H N 1
ATOM 2578 C CA . SER B 2 120 ? 20.621 45.562 -1.897 1.00 93.83 120 SER H CA 1
ATOM 2579 C C . SER B 2 120 ? 20.019 45.475 -3.301 1.00 90.03 120 SER H C 1
ATOM 2580 O O . SER B 2 120 ? 19.209 46.313 -3.690 1.00 96.40 120 SER H O 1
ATOM 2583 N N . GLY B 2 121 ? 20.415 44.449 -4.050 1.00 90.40 121 GLY H N 1
ATOM 2584 C CA . GLY B 2 121 ? 19.907 44.248 -5.397 1.00 82.00 121 GLY H CA 1
ATOM 2585 C C . GLY B 2 121 ? 18.396 44.132 -5.411 1.00 82.56 121 GLY H C 1
ATOM 2586 O O . GLY B 2 121 ? 17.743 44.097 -4.361 1.00 82.95 121 GLY H O 1
ATOM 2587 N N . SER B 2 122 ? 17.825 44.051 -6.601 1.00 74.92 122 SER H N 1
ATOM 2588 C CA . SER B 2 122 ? 16.387 43.970 -6.691 1.00 74.82 122 SER H CA 1
ATOM 2589 C C . SER B 2 122 ? 15.909 42.669 -7.302 1.00 70.69 122 SER H C 1
ATOM 2590 O O . SER B 2 122 ? 16.548 42.123 -8.198 1.00 71.50 122 SER H O 1
ATOM 2593 N N . ALA B 2 123 ? 14.766 42.198 -6.819 1.00 57.82 123 ALA H N 1
ATOM 2594 C CA . ALA B 2 123 ? 14.167 40.954 -7.278 1.00 64.25 123 ALA H CA 1
ATOM 2595 C C . ALA B 2 123 ? 14.167 40.737 -8.785 1.00 71.18 123 ALA H C 1
ATOM 2596 O O . ALA B 2 123 ? 13.140 40.929 -9.435 1.00 86.39 123 ALA H O 1
ATOM 2598 N N . SER B 2 124 ? 15.297 40.311 -9.342 1.00 78.83 124 SER H N 1
ATOM 2599 C CA . SER B 2 124 ? 15.385 40.053 -10.784 1.00 83.40 124 SER H CA 1
ATOM 2600 C C . SER B 2 124 ? 15.198 38.567 -11.093 1.00 82.94 124 SER H C 1
ATOM 2601 O O . SER B 2 124 ? 15.545 37.712 -10.280 1.00 94.23 124 SER H O 1
ATOM 2604 N N . ALA B 2 125 ? 14.640 38.252 -12.257 1.00 79.02 125 ALA H N 1
ATOM 2605 C CA . ALA B 2 125 ? 14.457 36.852 -12.626 1.00 76.89 125 ALA H CA 1
ATOM 2606 C C . ALA B 2 125 ? 15.738 36.357 -13.310 1.00 78.96 125 ALA H C 1
ATOM 2607 O O . ALA B 2 125 ? 16.609 37.161 -13.663 1.00 77.45 125 ALA H O 1
ATOM 2609 N N . PRO B 2 126 ? 15.866 35.032 -13.520 1.00 80.51 126 PRO H N 1
ATOM 2610 C CA . PRO B 2 126 ? 17.077 34.513 -14.159 1.00 80.43 126 PRO H CA 1
ATOM 2611 C C . PRO B 2 126 ? 17.321 34.962 -15.595 1.00 80.71 126 PRO H C 1
ATOM 2612 O O . PRO B 2 126 ? 16.411 35.411 -16.281 1.00 88.33 126 PRO H O 1
ATOM 2616 N N . THR B 2 127 ? 18.574 34.854 -16.025 1.00 83.56 127 THR H N 1
ATOM 2617 C CA . THR B 2 127 ? 18.994 35.150 -17.397 1.00 73.98 127 THR H CA 1
ATOM 2618 C C . THR B 2 127 ? 19.804 33.872 -17.706 1.00 66.50 127 THR H C 1
ATOM 2619 O O . THR B 2 127 ? 20.757 33.560 -17.003 1.00 61.17 127 THR H O 1
ATOM 2623 N N . LEU B 2 128 ? 19.390 33.124 -18.724 1.00 57.98 128 LEU H N 1
ATOM 2624 C CA . LEU B 2 128 ? 20.019 31.857 -19.089 1.00 55.68 128 LEU H CA 1
ATOM 2625 C C . LEU B 2 128 ? 21.100 31.820 -20.178 1.00 63.32 128 LEU H C 1
ATOM 2626 O O . LEU B 2 128 ? 21.069 32.580 -21.141 1.00 68.03 128 LEU H O 1
ATOM 2631 N N . PHE B 2 129 ? 22.041 30.890 -20.006 1.00 69.32 129 PHE H N 1
ATOM 2632 C CA . PHE B 2 129 ? 23.126 30.644 -20.949 1.00 64.12 129 PHE H CA 1
ATOM 2633 C C . PHE B 2 129 ? 23.266 29.136 -21.120 1.00 67.81 129 PHE H C 1
ATOM 2634 O O . PHE B 2 129 ? 23.209 28.383 -20.145 1.00 72.89 129 PHE H O 1
ATOM 2642 N N . PRO B 2 130 ? 23.429 28.665 -22.367 1.00 64.29 130 PRO H N 1
ATOM 2643 C CA . PRO B 2 130 ? 23.557 27.222 -22.532 1.00 59.07 130 PRO H CA 1
ATOM 2644 C C . PRO B 2 130 ? 24.981 26.811 -22.186 1.00 65.83 130 PRO H C 1
ATOM 2645 O O . PRO B 2 130 ? 25.909 27.639 -22.232 1.00 63.34 130 PRO H O 1
ATOM 2649 N N . LEU B 2 131 ? 25.141 25.550 -21.807 1.00 57.51 131 LEU H N 1
ATOM 2650 C CA . LEU B 2 131 ? 26.447 25.015 -21.495 1.00 44.57 131 LEU H CA 1
ATOM 2651 C C . LEU B 2 131 ? 26.593 23.822 -22.389 1.00 47.07 131 LEU H C 1
ATOM 2652 O O . LEU B 2 131 ? 25.930 22.814 -22.182 1.00 44.68 131 LEU H O 1
ATOM 2657 N N . VAL B 2 132 ? 27.440 23.925 -23.400 1.00 48.47 132 VAL H N 1
ATOM 2658 C CA . VAL B 2 132 ? 27.621 22.790 -24.281 1.00 63.55 132 VAL H CA 1
ATOM 2659 C C . VAL B 2 132 ? 28.962 22.122 -24.011 1.00 70.79 132 VAL H C 1
ATOM 2660 O O . VAL B 2 132 ? 30.002 22.779 -23.994 1.00 66.46 132 VAL H O 1
ATOM 2664 N N . SER B 2 133 ? 28.927 20.811 -23.786 1.00 81.20 133 SER H N 1
ATOM 2665 C CA . SER B 2 133 ? 30.147 20.080 -23.486 1.00 85.62 133 SER H CA 1
ATOM 2666 C C . SER B 2 133 ? 31.107 20.230 -24.621 1.00 85.37 133 SER H C 1
ATOM 2667 O O . SER B 2 133 ? 30.889 19.755 -25.726 1.00 85.40 133 SER H O 1
ATOM 2670 N N . CYS B 2 134 ? 32.178 20.930 -24.311 1.00 95.85 134 CYS H N 1
ATOM 2671 C CA . CYS B 2 134 ? 33.253 21.196 -25.233 1.00 98.98 134 CYS H CA 1
ATOM 2672 C C . CYS B 2 134 ? 34.103 19.934 -25.144 1.00 98.55 134 CYS H C 1
ATOM 2673 O O . CYS B 2 134 ? 35.313 19.931 -25.360 1.00 96.55 134 CYS H O 1
ATOM 2676 N N . GLU B 2 135 ? 33.399 18.851 -24.833 1.00 99.00 135 GLU H N 1
ATOM 2677 C CA . GLU B 2 135 ? 33.957 17.519 -24.675 1.00 98.51 135 GLU H CA 1
ATOM 2678 C C . GLU B 2 135 ? 34.593 16.940 -25.923 1.00 97.60 135 GLU H C 1
ATOM 2679 O O . GLU B 2 135 ? 34.216 17.262 -27.057 1.00 92.72 135 GLU H O 1
ATOM 2685 N N . ASN B 2 136 ? 35.560 16.067 -25.659 1.00 99.00 136 ASN H N 1
ATOM 2686 C CA . ASN B 2 136 ? 36.321 15.313 -26.646 1.00 99.00 136 ASN H CA 1
ATOM 2687 C C . ASN B 2 136 ? 37.671 14.831 -26.093 1.00 99.00 136 ASN H C 1
ATOM 2688 O O . ASN B 2 136 ? 38.015 15.100 -24.928 1.00 99.00 136 ASN H O 1
ATOM 2693 N N . SER B 2 137 ? 38.419 14.116 -26.936 1.00 99.00 137 SER H N 1
ATOM 2694 C CA . SER B 2 137 ? 39.698 13.501 -26.561 1.00 99.00 137 SER H CA 1
ATOM 2695 C C . SER B 2 137 ? 39.245 12.228 -25.836 1.00 99.00 137 SER H C 1
ATOM 2696 O O . SER B 2 137 ? 40.035 11.547 -25.165 1.00 99.00 137 SER H O 1
ATOM 2699 N N . SER B 2 138 ? 37.945 11.943 -25.993 1.00 99.00 138 SER H N 1
ATOM 2700 C CA . SER B 2 138 ? 37.246 10.792 -25.409 1.00 99.00 138 SER H CA 1
ATOM 2701 C C . SER B 2 138 ? 35.789 11.161 -25.065 1.00 99.00 138 SER H C 1
ATOM 2702 O O . SER B 2 138 ? 35.499 11.532 -23.920 1.00 99.00 138 SER H O 1
ATOM 2705 N N . PRO B 2 139 ? 34.866 11.107 -26.056 1.00 99.00 139 PRO H N 1
ATOM 2706 C CA . PRO B 2 139 ? 33.459 11.438 -25.757 1.00 99.00 139 PRO H CA 1
ATOM 2707 C C . PRO B 2 139 ? 32.993 10.441 -24.686 1.00 99.00 139 PRO H C 1
ATOM 2708 O O . PRO B 2 139 ? 32.493 10.826 -23.616 1.00 99.00 139 PRO H O 1
ATOM 2712 N N . SER B 2 140 ? 33.183 9.158 -24.995 1.00 99.00 140 SER H N 1
ATOM 2713 C CA . SER B 2 140 ? 32.861 8.060 -24.087 1.00 99.00 140 SER H CA 1
ATOM 2714 C C . SER B 2 140 ? 31.379 7.788 -23.808 1.00 99.00 140 SER H C 1
ATOM 2715 O O . SER B 2 140 ? 30.499 8.037 -24.647 1.00 93.59 140 SER H O 1
ATOM 2718 N N . SER B 2 141 ? 31.158 7.238 -22.610 1.00 99.00 141 SER H N 1
ATOM 2719 C CA . SER B 2 141 ? 29.858 6.859 -22.064 1.00 99.00 141 SER H CA 1
ATOM 2720 C C . SER B 2 141 ? 28.688 7.534 -22.754 1.00 96.51 141 SER H C 1
ATOM 2721 O O . SER B 2 141 ? 28.053 6.963 -23.647 1.00 91.14 141 SER H O 1
ATOM 2724 N N . THR B 2 142 ? 28.421 8.761 -22.322 1.00 92.17 142 THR H N 1
ATOM 2725 C CA . THR B 2 142 ? 27.339 9.560 -22.860 1.00 80.37 142 THR H CA 1
ATOM 2726 C C . THR B 2 142 ? 27.786 11.025 -22.925 1.00 74.46 142 THR H C 1
ATOM 2727 O O . THR B 2 142 ? 28.866 11.378 -22.439 1.00 65.60 142 THR H O 1
ATOM 2731 N N . VAL B 2 143 ? 26.958 11.872 -23.527 1.00 62.40 143 VAL H N 1
ATOM 2732 C CA . VAL B 2 143 ? 27.294 13.278 -23.687 1.00 53.65 143 VAL H CA 1
ATOM 2733 C C . VAL B 2 143 ? 26.548 14.149 -22.699 1.00 53.11 143 VAL H C 1
ATOM 2734 O O . VAL B 2 143 ? 25.428 13.840 -22.330 1.00 56.91 143 VAL H O 1
ATOM 2738 N N . ALA B 2 144 ? 27.155 15.249 -22.271 1.00 56.73 144 ALA H N 1
ATOM 2739 C CA . ALA B 2 144 ? 26.480 16.100 -21.294 1.00 56.40 144 ALA H CA 1
ATOM 2740 C C . ALA B 2 144 ? 26.348 17.570 -21.675 1.00 56.48 144 ALA H C 1
ATOM 2741 O O . ALA B 2 144 ? 27.240 18.173 -22.270 1.00 39.40 144 ALA H O 1
ATOM 2743 N N . VAL B 2 145 ? 25.217 18.151 -21.316 1.00 51.58 145 VAL H N 1
ATOM 2744 C CA . VAL B 2 145 ? 25.008 19.562 -21.598 1.00 58.27 145 VAL H CA 1
ATOM 2745 C C . VAL B 2 145 ? 24.347 20.169 -20.394 1.00 53.45 145 VAL H C 1
ATOM 2746 O O . VAL B 2 145 ? 23.686 19.468 -19.613 1.00 59.66 145 VAL H O 1
ATOM 2750 N N . GLY B 2 146 ? 24.540 21.469 -20.230 1.00 49.67 146 GLY H N 1
ATOM 2751 C CA . GLY B 2 146 ? 23.994 22.130 -19.070 1.00 49.95 146 GLY H CA 1
ATOM 2752 C C . GLY B 2 146 ? 23.217 23.364 -19.396 1.00 57.90 146 GLY H C 1
ATOM 2753 O O . GLY B 2 146 ? 22.745 23.535 -20.512 1.00 65.99 146 GLY H O 1
ATOM 2754 N N . CYS B 2 147 ? 23.114 24.235 -18.403 1.00 59.46 147 CYS H N 1
ATOM 2755 C CA . CYS B 2 147 ? 22.350 25.465 -18.511 1.00 53.99 147 CYS H CA 1
ATOM 2756 C C . CYS B 2 147 ? 22.661 26.272 -17.268 1.00 45.19 147 CYS H C 1
ATOM 2757 O O . CYS B 2 147 ? 22.440 25.797 -16.168 1.00 47.89 147 CYS H O 1
ATOM 2760 N N . LEU B 2 148 ? 23.144 27.498 -17.440 1.00 48.55 148 LEU H N 1
ATOM 2761 C CA . LEU B 2 148 ? 23.549 28.345 -16.309 1.00 52.11 148 LEU H CA 1
ATOM 2762 C C . LEU B 2 148 ? 22.637 29.501 -15.885 1.00 61.08 148 LEU H C 1
ATOM 2763 O O . LEU B 2 148 ? 22.953 30.637 -16.191 1.00 62.17 148 LEU H O 1
ATOM 2768 N N . ALA B 2 149 ? 21.553 29.241 -15.151 1.00 72.53 149 ALA H N 1
ATOM 2769 C CA . ALA B 2 149 ? 20.637 30.318 -14.704 1.00 67.60 149 ALA H CA 1
ATOM 2770 C C . ALA B 2 149 ? 21.372 31.368 -13.884 1.00 62.25 149 ALA H C 1
ATOM 2771 O O . ALA B 2 149 ? 21.688 31.135 -12.729 1.00 64.60 149 ALA H O 1
ATOM 2773 N N . GLN B 2 150 ? 21.603 32.539 -14.465 1.00 66.40 150 GLN H N 1
ATOM 2774 C CA . GLN B 2 150 ? 22.345 33.573 -13.768 1.00 79.35 150 GLN H CA 1
ATOM 2775 C C . GLN B 2 150 ? 21.570 34.805 -13.279 1.00 88.74 150 GLN H C 1
ATOM 2776 O O . GLN B 2 150 ? 20.427 35.057 -13.678 1.00 90.23 150 GLN H O 1
ATOM 2782 N N . ASP B 2 151 ? 22.232 35.556 -12.398 1.00 92.91 151 ASP H N 1
ATOM 2783 C CA . ASP B 2 151 ? 21.720 36.777 -11.782 1.00 92.46 151 ASP H CA 1
ATOM 2784 C C . ASP B 2 151 ? 20.238 36.859 -11.438 1.00 93.29 151 ASP H C 1
ATOM 2785 O O . ASP B 2 151 ? 19.479 37.580 -12.085 1.00 96.52 151 ASP H O 1
ATOM 2790 N N . PHE B 2 152 ? 19.839 36.113 -10.410 1.00 91.98 152 PHE H N 1
ATOM 2791 C CA . PHE B 2 152 ? 18.461 36.121 -9.9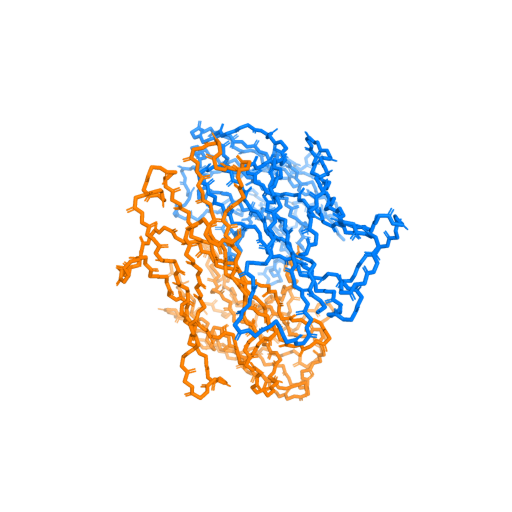37 1.00 88.49 152 PHE H CA 1
ATOM 2792 C C . PHE B 2 152 ? 18.445 36.390 -8.439 1.00 84.31 152 PHE H C 1
ATOM 2793 O O . PHE B 2 152 ? 19.491 36.479 -7.794 1.00 73.24 152 PHE H O 1
ATOM 2801 N N . LEU B 2 153 ? 17.248 36.542 -7.899 1.00 85.25 153 LEU H N 1
ATOM 2802 C CA . LEU B 2 153 ? 17.060 36.861 -6.495 1.00 92.82 153 LEU H CA 1
ATOM 2803 C C . LEU B 2 153 ? 15.555 37.016 -6.403 1.00 97.95 153 LEU H C 1
ATOM 2804 O O . LEU B 2 153 ? 14.946 37.645 -7.259 1.00 99.00 153 LEU H O 1
ATOM 2809 N N . PRO B 2 154 ? 14.926 36.425 -5.388 1.00 99.00 154 PRO H N 1
ATOM 2810 C CA . PRO B 2 154 ? 15.554 35.626 -4.340 1.00 97.37 154 PRO H CA 1
ATOM 2811 C C . PRO B 2 154 ? 15.927 34.225 -4.840 1.00 95.71 154 PRO H C 1
ATOM 2812 O O . PRO B 2 154 ? 15.498 33.801 -5.916 1.00 92.58 154 PRO H O 1
ATOM 2816 N N . ASP B 2 155 ? 16.736 33.519 -4.059 1.00 88.02 155 ASP H N 1
ATOM 2817 C CA . ASP B 2 155 ? 17.141 32.175 -4.417 1.00 85.74 155 ASP H CA 1
ATOM 2818 C C . ASP B 2 155 ? 15.891 31.310 -4.483 1.00 84.62 155 ASP H C 1
ATOM 2819 O O . ASP B 2 155 ? 15.361 30.930 -3.450 1.00 90.09 155 ASP H O 1
ATOM 2824 N N . SER B 2 156 ? 15.406 30.995 -5.677 1.00 81.72 156 SER H N 1
ATOM 2825 C CA . SER B 2 156 ? 14.218 30.154 -5.775 1.00 86.82 156 SER H CA 1
ATOM 2826 C C . SER B 2 156 ? 13.861 29.764 -7.197 1.00 85.04 156 SER H C 1
ATOM 2827 O O . SER B 2 156 ? 12.922 30.296 -7.775 1.00 86.21 156 SER H O 1
ATOM 2830 N N . ILE B 2 157 ? 14.609 28.810 -7.743 1.00 85.28 157 ILE H N 1
ATOM 2831 C CA . ILE B 2 157 ? 14.404 28.343 -9.106 1.00 81.48 157 ILE H CA 1
ATOM 2832 C C . ILE B 2 157 ? 14.149 26.849 -9.130 1.00 71.74 157 ILE H C 1
ATOM 2833 O O . ILE B 2 157 ? 14.339 26.163 -8.143 1.00 71.45 157 ILE H O 1
ATOM 2838 N N . THR B 2 158 ? 13.718 26.369 -10.287 1.00 69.46 158 THR H N 1
ATOM 2839 C CA . THR B 2 158 ? 13.458 24.962 -10.534 1.00 70.24 158 THR H CA 1
ATOM 2840 C C . THR B 2 158 ? 13.893 24.720 -11.970 1.00 69.77 158 THR H C 1
ATOM 2841 O O . THR B 2 158 ? 13.899 25.634 -12.790 1.00 65.57 158 THR H O 1
ATOM 2845 N N . PHE B 2 159 ? 14.284 23.492 -12.265 1.00 68.42 159 PHE H N 1
ATOM 2846 C CA . PHE B 2 159 ? 14.719 23.154 -13.599 1.00 68.09 159 PHE H CA 1
ATOM 2847 C C . PHE B 2 159 ? 13.939 21.975 -14.105 1.00 77.47 159 PHE H C 1
ATOM 2848 O O . PHE B 2 159 ? 13.595 21.053 -13.355 1.00 77.04 159 PHE H O 1
ATOM 2856 N N . SER B 2 160 ? 13.672 22.019 -15.399 1.00 80.88 160 SER H N 1
ATOM 2857 C CA . SER B 2 160 ? 12.958 20.966 -16.082 1.00 82.01 160 SER H CA 1
ATOM 2858 C C . SER B 2 160 ? 13.577 21.006 -17.452 1.00 75.83 160 SER H C 1
ATOM 2859 O O . SER B 2 160 ? 13.791 22.088 -18.002 1.00 65.43 160 SER H O 1
ATOM 2862 N N . TRP B 2 161 ? 13.915 19.831 -17.971 1.00 74.15 161 TRP H N 1
ATOM 2863 C CA . TRP B 2 161 ? 14.520 19.745 -19.277 1.00 73.62 161 TRP H CA 1
ATOM 2864 C C . TRP B 2 161 ? 13.580 19.004 -20.170 1.00 81.09 161 TRP H C 1
ATOM 2865 O O . TRP B 2 161 ? 13.066 17.933 -19.818 1.00 74.89 161 TRP H O 1
ATOM 2876 N N . LYS B 2 162 ? 13.362 19.595 -21.335 1.00 86.87 162 LYS H N 1
ATOM 2877 C CA . LYS B 2 162 ? 12.479 19.030 -22.327 1.00 82.37 162 LYS H CA 1
ATOM 2878 C C . LYS B 2 162 ? 13.196 18.913 -23.643 1.00 82.26 162 LYS H C 1
ATOM 2879 O O . LYS B 2 162 ? 14.147 19.647 -23.923 1.00 72.74 162 LYS H O 1
ATOM 2885 N N . TYR B 2 163 ? 12.715 17.975 -24.444 1.00 85.55 163 TYR H N 1
ATOM 2886 C CA . TYR B 2 163 ? 13.247 17.727 -25.770 1.00 90.43 163 TYR H CA 1
ATOM 2887 C C . TYR B 2 163 ? 12.616 18.617 -26.851 1.00 92.00 163 TYR H C 1
ATOM 2888 O O . TYR B 2 163 ? 11.785 19.493 -26.578 1.00 84.99 163 TYR H O 1
ATOM 2897 N N . LYS B 2 164 ? 13.040 18.370 -28.089 1.00 98.35 164 LYS H N 1
ATOM 2898 C CA . LYS B 2 164 ? 12.522 19.069 -29.257 1.00 96.47 164 LYS H CA 1
ATOM 2899 C C . LYS B 2 164 ? 11.145 18.416 -29.367 1.00 94.44 164 LYS H C 1
ATOM 2900 O O . LYS B 2 164 ? 10.123 19.100 -29.373 1.00 84.04 164 LYS H O 1
ATOM 2906 N N . ASN B 2 165 ? 11.140 17.078 -29.410 1.00 99.00 165 ASN H N 1
ATOM 2907 C CA . ASN B 2 165 ? 9.907 16.287 -29.463 1.00 96.24 165 ASN H CA 1
ATOM 2908 C C . ASN B 2 165 ? 9.222 16.485 -28.109 1.00 94.73 165 ASN H C 1
ATOM 2909 O O . ASN B 2 165 ? 8.585 15.584 -27.567 1.00 95.81 165 ASN H O 1
ATOM 2914 N N . ASN B 2 166 ? 9.384 17.705 -27.599 1.00 95.35 166 ASN H N 1
ATOM 2915 C CA . ASN B 2 166 ? 8.869 18.201 -26.325 1.00 95.76 166 ASN H CA 1
ATOM 2916 C C . ASN B 2 166 ? 8.487 17.223 -25.198 1.00 96.22 166 ASN H C 1
ATOM 2917 O O . ASN B 2 166 ? 7.474 17.407 -24.522 1.00 93.81 166 ASN H O 1
ATOM 2922 N N . SER B 2 167 ? 9.304 16.198 -24.975 1.00 96.21 167 SER H N 1
ATOM 2923 C CA . SER B 2 167 ? 9.044 15.247 -23.899 1.00 95.63 167 SER H CA 1
ATOM 2924 C C . SER B 2 167 ? 9.749 15.771 -22.637 1.00 98.95 167 SER H C 1
ATOM 2925 O O . SER B 2 167 ? 9.849 16.981 -22.440 1.00 99.00 167 SER H O 1
ATOM 2928 N N . ASP B 2 168 ? 10.224 14.882 -21.775 1.00 98.44 168 ASP H N 1
ATOM 2929 C CA . ASP B 2 168 ? 10.924 15.325 -20.567 1.00 99.00 168 ASP H CA 1
ATOM 2930 C C . ASP B 2 168 ? 12.236 14.560 -20.466 1.00 99.00 168 ASP H C 1
ATOM 2931 O O . ASP B 2 168 ? 12.361 13.480 -21.053 1.00 96.43 168 ASP H O 1
ATOM 2936 N N . ILE B 2 169 ? 13.209 15.112 -19.732 1.00 98.95 169 ILE H N 1
ATOM 2937 C CA . ILE B 2 169 ? 14.511 14.455 -19.577 1.00 92.95 169 ILE H CA 1
ATOM 2938 C C . ILE B 2 169 ? 14.853 14.040 -18.132 1.00 91.14 169 ILE H C 1
ATOM 2939 O O . ILE B 2 169 ? 14.239 14.518 -17.175 1.00 70.43 169 ILE H O 1
ATOM 2944 N N . SER B 2 170 ? 15.836 13.144 -17.997 1.00 96.87 170 SER H N 1
ATOM 2945 C CA . SER B 2 170 ? 16.319 12.650 -16.695 1.00 98.20 170 SER H CA 1
ATOM 2946 C C . SER B 2 170 ? 17.685 13.275 -16.337 1.00 99.00 170 SER H C 1
ATOM 2947 O O . SER B 2 170 ? 18.770 12.693 -16.570 1.00 84.12 170 SER H O 1
ATOM 2950 N N . SER B 2 171 ? 17.591 14.473 -15.762 1.00 95.56 171 SER H N 1
ATOM 2951 C CA . SER B 2 171 ? 18.735 15.279 -15.373 1.00 95.42 171 SER H CA 1
ATOM 2952 C C . SER B 2 171 ? 19.153 15.032 -13.944 1.00 97.45 171 SER H C 1
ATOM 2953 O O . SER B 2 171 ? 20.279 14.617 -13.673 1.00 97.74 171 SER H O 1
ATOM 2956 N N . THR B 2 172 ? 18.228 15.304 -13.031 1.00 99.00 172 THR H N 1
ATOM 2957 C CA . THR B 2 172 ? 18.463 15.155 -11.597 1.00 99.00 172 THR H CA 1
ATOM 2958 C C . THR B 2 172 ? 19.672 16.002 -11.185 1.00 99.00 172 THR H C 1
ATOM 2959 O O . THR B 2 172 ? 19.851 16.296 -9.992 1.00 99.00 172 THR H O 1
ATOM 2963 N N . ARG B 2 173 ? 20.489 16.410 -12.158 1.00 86.60 173 ARG H N 1
ATOM 2964 C CA . ARG B 2 173 ? 21.665 17.191 -11.824 1.00 84.66 173 ARG H CA 1
ATOM 2965 C C . ARG B 2 173 ? 21.363 18.648 -11.615 1.00 77.70 173 ARG H C 1
ATOM 2966 O O . ARG B 2 173 ? 21.445 19.464 -12.528 1.00 81.35 173 ARG H O 1
ATOM 2974 N N . GLY B 2 174 ? 21.011 18.952 -10.377 1.00 67.57 174 GLY H N 1
ATOM 2975 C CA . GLY B 2 174 ? 20.713 20.304 -9.990 1.00 67.53 174 GLY H CA 1
ATOM 2976 C C . GLY B 2 174 ? 21.588 20.657 -8.805 1.00 67.06 174 GLY H C 1
ATOM 2977 O O . GLY B 2 174 ? 21.520 20.050 -7.737 1.00 63.78 174 GLY H O 1
ATOM 2978 N N . PHE B 2 175 ? 22.426 21.657 -8.993 1.00 65.31 175 PHE H N 1
ATOM 2979 C CA . PHE B 2 175 ? 23.302 22.062 -7.935 1.00 58.33 175 PHE H CA 1
ATOM 2980 C C . PHE B 2 175 ? 22.715 23.214 -7.192 1.00 60.86 175 PHE H C 1
ATOM 2981 O O . PHE B 2 175 ? 22.016 24.048 -7.760 1.00 61.69 175 PHE H O 1
ATOM 2989 N N . PRO B 2 176 ? 22.920 23.228 -5.879 1.00 62.06 176 PRO H N 1
ATOM 2990 C CA . PRO B 2 176 ? 22.397 24.332 -5.091 1.00 55.79 176 PRO H CA 1
ATOM 2991 C C . PRO B 2 176 ? 22.993 25.601 -5.693 1.00 57.82 176 PRO H C 1
ATOM 2992 O O . PRO B 2 176 ? 23.927 25.537 -6.492 1.00 66.75 176 PRO H O 1
ATOM 2996 N N . SER B 2 177 ? 22.461 26.752 -5.314 1.00 66.26 177 SER H N 1
ATOM 2997 C CA . SER B 2 177 ? 22.912 28.011 -5.886 1.00 57.61 177 SER H CA 1
ATOM 2998 C C . SER B 2 177 ? 24.064 28.663 -5.175 1.00 54.84 177 SER H C 1
ATOM 2999 O O . SER B 2 177 ? 24.266 28.460 -3.989 1.00 64.74 177 SER H O 1
ATOM 3002 N N . VAL B 2 178 ? 24.856 29.423 -5.910 1.00 52.67 178 VAL H N 1
ATOM 3003 C CA . VAL B 2 178 ? 25.972 30.095 -5.287 1.00 60.18 178 VAL H CA 1
ATOM 3004 C C . VAL B 2 178 ? 25.671 31.581 -5.321 1.00 67.96 178 VAL H C 1
ATOM 3005 O O . VAL B 2 178 ? 25.141 32.083 -6.303 1.00 62.99 178 VAL H O 1
ATOM 3009 N N . LEU B 2 179 ? 25.984 32.268 -4.221 1.00 80.05 179 LEU H N 1
ATOM 3010 C CA . LEU B 2 179 ? 25.755 33.704 -4.086 1.00 82.55 179 LEU H CA 1
ATOM 3011 C C . LEU B 2 179 ? 26.953 34.514 -4.561 1.00 87.27 179 LEU H C 1
ATOM 3012 O O . LEU B 2 179 ? 28.021 34.509 -3.950 1.00 93.12 179 LEU H O 1
ATOM 3017 N N . ARG B 2 180 ? 26.741 35.215 -5.667 1.00 96.72 180 ARG H N 1
ATOM 3018 C CA . ARG B 2 180 ? 27.758 36.039 -6.307 1.00 98.25 180 ARG H CA 1
ATOM 3019 C C . ARG B 2 180 ? 27.235 37.482 -6.352 1.00 95.27 180 ARG H C 1
ATOM 3020 O O . ARG B 2 180 ? 26.164 37.737 -6.900 1.00 88.69 180 ARG H O 1
ATOM 3028 N N . GLY B 2 181 ? 27.984 38.411 -5.761 1.00 97.93 181 GLY H N 1
ATOM 3029 C CA . GLY B 2 181 ? 27.586 39.812 -5.757 1.00 95.09 181 GLY H CA 1
ATOM 3030 C C . GLY B 2 181 ? 26.087 40.083 -5.701 1.00 91.43 181 GLY H C 1
ATOM 3031 O O . GLY B 2 181 ? 25.454 40.406 -6.713 1.00 89.46 181 GLY H O 1
ATOM 3032 N N . GLY B 2 182 ? 25.512 39.949 -4.512 1.00 87.17 182 GLY H N 1
ATOM 3033 C CA . GLY B 2 182 ? 24.093 40.196 -4.343 1.00 85.74 182 GLY H CA 1
ATOM 3034 C C . GLY B 2 182 ? 23.150 39.341 -5.174 1.00 86.84 182 GLY H C 1
ATOM 3035 O O . GLY B 2 182 ? 21.954 39.303 -4.893 1.00 92.68 182 GLY H O 1
ATOM 3036 N N . LYS B 2 183 ? 23.664 38.651 -6.188 1.00 88.06 183 LYS H N 1
ATOM 3037 C CA . LYS B 2 183 ? 22.820 37.812 -7.036 1.00 84.78 183 LYS H CA 1
ATOM 3038 C C . LYS B 2 183 ? 23.214 36.326 -7.041 1.00 80.75 183 LYS H C 1
ATOM 3039 O O . LYS B 2 183 ? 24.389 35.958 -6.975 1.00 68.74 183 LYS H O 1
ATOM 3045 N N . TYR B 2 184 ? 22.210 35.471 -7.140 1.00 76.80 184 TYR H N 1
ATOM 3046 C CA . TYR B 2 184 ? 22.442 34.043 -7.118 1.00 71.98 184 TYR H CA 1
ATOM 3047 C C . TYR B 2 184 ? 22.521 33.379 -8.480 1.00 71.57 184 TYR H C 1
ATOM 3048 O O . TYR B 2 184 ? 21.740 33.677 -9.377 1.00 66.74 184 TYR H O 1
ATOM 3057 N N . ALA B 2 185 ? 23.488 32.471 -8.614 1.00 71.79 185 ALA H N 1
ATOM 3058 C CA . ALA B 2 185 ? 23.712 31.697 -9.837 1.00 58.71 185 ALA H CA 1
ATOM 3059 C C . ALA B 2 185 ? 23.477 30.211 -9.544 1.00 54.21 185 ALA H C 1
ATOM 3060 O O . ALA B 2 185 ? 23.673 29.744 -8.427 1.00 58.03 185 ALA H O 1
ATOM 3062 N N . ALA B 2 186 ? 23.045 29.464 -10.542 1.00 56.06 186 ALA H N 1
ATOM 3063 C CA . ALA B 2 186 ? 22.823 28.041 -10.355 1.00 60.27 186 ALA H CA 1
ATOM 3064 C C . ALA B 2 186 ? 23.133 27.327 -11.635 1.00 60.83 186 ALA H C 1
ATOM 3065 O O . ALA B 2 186 ? 23.042 27.895 -12.717 1.00 71.61 186 ALA H O 1
ATOM 3067 N N . THR B 2 187 ? 23.495 26.065 -11.506 1.00 61.69 187 THR H N 1
ATOM 3068 C CA . THR B 2 187 ? 23.804 25.255 -12.658 1.00 50.98 187 THR H CA 1
ATOM 3069 C C . THR B 2 187 ? 22.869 24.048 -12.676 1.00 51.99 187 THR H C 1
ATOM 3070 O O . THR B 2 187 ? 22.401 23.605 -11.637 1.00 51.74 187 THR H O 1
ATOM 3074 N N . SER B 2 188 ? 22.564 23.538 -13.861 1.00 48.17 188 SER H N 1
ATOM 3075 C CA . SER B 2 188 ? 21.792 22.314 -13.957 1.00 50.70 188 SER H CA 1
ATOM 3076 C C . SER B 2 188 ? 22.387 21.596 -15.143 1.00 47.04 188 SER H C 1
ATOM 3077 O O . SER B 2 188 ? 22.680 22.211 -16.147 1.00 46.43 188 SER H O 1
ATOM 3080 N N . GLN B 2 189 ? 22.611 20.300 -15.036 1.00 49.78 189 GLN H N 1
ATOM 3081 C CA . GLN B 2 189 ? 23.182 19.621 -16.176 1.00 54.73 189 GLN H CA 1
ATOM 3082 C C . GLN B 2 189 ? 22.336 18.419 -16.488 1.00 55.00 189 GLN H C 1
ATOM 3083 O O . GLN B 2 189 ? 21.386 18.125 -15.780 1.00 55.96 189 GLN H O 1
ATOM 3089 N N . VAL B 2 190 ? 22.667 17.729 -17.563 1.00 59.39 190 VAL H N 1
ATOM 3090 C CA . VAL B 2 190 ? 21.901 16.561 -17.934 1.00 63.43 190 VAL H CA 1
ATOM 3091 C C . VAL B 2 190 ? 22.746 15.669 -18.830 1.00 59.11 190 VAL H C 1
ATOM 3092 O O . VAL B 2 190 ? 23.516 16.163 -19.659 1.00 61.82 190 VAL H O 1
ATOM 3096 N N . LEU B 2 191 ? 22.632 14.361 -18.621 1.00 53.64 191 LEU H N 1
ATOM 3097 C CA . LEU B 2 191 ? 23.343 13.383 -19.431 1.00 56.42 191 LEU H CA 1
ATOM 3098 C C . LEU B 2 191 ? 22.337 12.726 -20.361 1.00 63.65 191 LEU H C 1
ATOM 3099 O O . LEU B 2 191 ? 21.213 12.410 -19.950 1.00 63.36 191 LEU H O 1
ATOM 3104 N N . LEU B 2 192 ? 22.752 12.537 -21.614 1.00 68.97 192 LEU H N 1
ATOM 3105 C CA . LEU B 2 192 ? 21.943 11.907 -22.659 1.00 71.72 192 LEU H CA 1
ATOM 3106 C C . LEU B 2 192 ? 22.873 10.827 -23.182 1.00 69.00 192 LEU H C 1
ATOM 3107 O O . LEU B 2 192 ? 24.086 11.020 -23.178 1.00 70.75 192 LEU H O 1
ATOM 3112 N N . PRO B 2 193 ? 22.328 9.685 -23.639 1.00 67.99 193 PRO H N 1
ATOM 3113 C CA . PRO B 2 193 ? 23.168 8.593 -24.151 1.00 68.03 193 PRO H CA 1
ATOM 3114 C C . PRO B 2 193 ? 23.874 8.929 -25.450 1.00 68.35 193 PRO H C 1
ATOM 3115 O O . PRO B 2 193 ? 23.257 9.434 -26.382 1.00 75.52 193 PRO H O 1
ATOM 3119 N N . SER B 2 194 ? 25.171 8.653 -25.513 1.00 70.46 194 SER H N 1
ATOM 3120 C CA . SER B 2 194 ? 25.930 8.971 -26.714 1.00 77.10 194 SER H CA 1
ATOM 3121 C C . SER B 2 194 ? 25.262 8.461 -27.980 1.00 81.53 194 SER H C 1
ATOM 3122 O O . SER B 2 194 ? 25.342 9.100 -29.029 1.00 76.27 194 SER H O 1
ATOM 3125 N N . LYS B 2 195 ? 24.581 7.324 -27.876 1.00 87.55 195 LYS H N 1
ATOM 3126 C CA . LYS B 2 195 ? 23.932 6.733 -29.036 1.00 83.56 195 LYS H CA 1
ATOM 3127 C C . LYS B 2 195 ? 22.850 7.609 -29.646 1.00 84.17 195 LYS H C 1
ATOM 3128 O O . LYS B 2 195 ? 22.778 7.749 -30.870 1.00 83.04 195 LYS H O 1
ATOM 3134 N N . ASP B 2 196 ? 22.010 8.194 -28.799 1.00 84.37 196 ASP H N 1
ATOM 3135 C CA . ASP B 2 196 ? 20.945 9.072 -29.278 1.00 84.80 196 ASP H CA 1
ATOM 3136 C C . ASP B 2 196 ? 21.471 10.351 -29.924 1.00 83.83 196 ASP H C 1
ATOM 3137 O O . ASP B 2 196 ? 21.178 10.597 -31.089 1.00 87.30 196 ASP H O 1
ATOM 3142 N N . VAL B 2 197 ? 22.238 11.158 -29.184 1.00 83.76 197 VAL H N 1
ATOM 3143 C CA . VAL B 2 197 ? 22.785 12.416 -29.729 1.00 87.23 197 VAL H CA 1
ATOM 3144 C C . VAL B 2 197 ? 23.528 12.239 -31.054 1.00 93.34 197 VAL H C 1
ATOM 3145 O O . VAL B 2 197 ? 23.537 13.145 -31.896 1.00 96.60 197 VAL H O 1
ATOM 3149 N N . MET B 2 198 ? 24.162 11.088 -31.245 1.00 93.11 198 MET H N 1
ATOM 3150 C CA . MET B 2 198 ? 24.851 10.864 -32.504 1.00 99.00 198 MET H CA 1
ATOM 3151 C C . MET B 2 198 ? 23.861 10.198 -33.450 1.00 99.00 198 MET H C 1
ATOM 3152 O O . MET B 2 198 ? 24.018 9.041 -33.833 1.00 99.00 198 MET H O 1
ATOM 3157 N N . GLN B 2 199 ? 22.836 10.960 -33.818 1.00 99.00 199 GLN H N 1
ATOM 3158 C CA . GLN B 2 199 ? 21.774 10.474 -34.691 1.00 99.00 199 GLN H CA 1
ATOM 3159 C C . GLN B 2 199 ? 20.777 11.614 -34.956 1.00 99.00 199 GLN H C 1
ATOM 3160 O O . GLN B 2 199 ? 21.105 12.610 -35.621 1.00 98.26 199 GLN H O 1
ATOM 3166 N N . GLY B 2 200 ? 19.571 11.437 -34.402 1.00 99.00 200 GLY H N 1
ATOM 3167 C CA . GLY B 2 200 ? 18.459 12.379 -34.519 1.00 99.00 200 GLY H CA 1
ATOM 3168 C C . GLY B 2 200 ? 18.648 13.802 -35.024 1.00 99.00 200 GLY H C 1
ATOM 3169 O O . GLY B 2 200 ? 19.750 14.368 -35.000 1.00 94.54 200 GLY H O 1
ATOM 3170 N N . THR B 2 201 ? 17.538 14.384 -35.482 1.00 99.00 201 THR H N 1
ATOM 3171 C CA . THR B 2 201 ? 17.531 15.755 -36.003 1.00 99.00 201 THR H CA 1
ATOM 3172 C C . THR B 2 201 ? 17.658 16.722 -34.827 1.00 99.00 201 THR H C 1
ATOM 3173 O O . THR B 2 201 ? 18.255 17.805 -34.952 1.00 99.00 201 THR H O 1
ATOM 3177 N N . ASP B 2 202 ? 17.090 16.315 -33.692 1.00 96.72 202 ASP H N 1
ATOM 3178 C CA . ASP B 2 202 ? 17.134 17.112 -32.485 1.00 88.56 202 ASP H CA 1
ATOM 3179 C C . ASP B 2 202 ? 18.451 17.869 -32.546 1.00 85.85 202 ASP H C 1
ATOM 3180 O O . ASP B 2 202 ? 19.529 17.301 -32.411 1.00 85.20 202 ASP H O 1
ATOM 3185 N N . GLU B 2 203 ? 18.367 19.152 -32.838 1.00 80.21 203 GLU H N 1
ATOM 3186 C CA . GLU B 2 203 ? 19.568 19.939 -32.895 1.00 84.63 203 GLU H CA 1
ATOM 3187 C C . GLU B 2 203 ? 19.649 20.604 -31.525 1.00 85.70 203 GLU H C 1
ATOM 3188 O O . GLU B 2 203 ? 20.509 21.457 -31.263 1.00 79.46 203 GLU H O 1
ATOM 3194 N N . HIS B 2 204 ? 18.740 20.190 -30.641 1.00 84.56 204 HIS H N 1
ATOM 3195 C CA . HIS B 2 204 ? 18.716 20.732 -29.288 1.00 84.23 204 HIS H CA 1
ATOM 3196 C C . HIS B 2 204 ? 17.732 20.111 -28.284 1.00 74.75 204 HIS H C 1
ATOM 3197 O O . HIS B 2 204 ? 16.948 19.188 -28.584 1.00 71.84 204 HIS H O 1
ATOM 3204 N N . VAL B 2 205 ? 17.858 20.604 -27.059 1.00 55.57 205 VAL H N 1
ATOM 3205 C CA . VAL B 2 205 ? 16.978 20.248 -25.965 1.00 59.70 205 VAL H CA 1
ATOM 3206 C C . VAL B 2 205 ? 16.788 21.622 -25.362 1.00 60.45 205 VAL H C 1
ATOM 3207 O O . VAL B 2 205 ? 17.563 22.553 -25.635 1.00 60.07 205 VAL H O 1
ATOM 3211 N N . VAL B 2 206 ? 15.746 21.774 -24.571 1.00 60.84 206 VAL H N 1
ATOM 3212 C CA . VAL B 2 206 ? 15.523 23.068 -23.978 1.00 69.57 206 VAL H CA 1
ATOM 3213 C C . VAL B 2 206 ? 15.576 22.973 -22.484 1.00 65.58 206 VAL H C 1
ATOM 3214 O O . VAL B 2 206 ? 15.167 21.978 -21.869 1.00 60.67 206 VAL H O 1
ATOM 3218 N N . CYS B 2 207 ? 16.104 24.045 -21.927 1.00 62.23 207 CYS H N 1
ATOM 3219 C CA . CYS B 2 207 ? 16.273 24.212 -20.508 1.00 69.96 207 CYS H CA 1
ATOM 3220 C C . CYS B 2 207 ? 15.116 25.095 -20.038 1.00 76.53 207 CYS H C 1
ATOM 3221 O O . CYS B 2 207 ? 14.826 26.125 -20.655 1.00 77.15 207 CYS H O 1
ATOM 3224 N N . LYS B 2 208 ? 14.448 24.694 -18.961 1.00 76.30 208 LYS H N 1
ATOM 3225 C CA . LYS B 2 208 ? 13.324 25.468 -18.450 1.00 79.00 208 LYS H CA 1
ATOM 3226 C C . LYS B 2 208 ? 13.456 25.738 -16.951 1.00 83.65 208 LYS H C 1
ATOM 3227 O O . LYS B 2 208 ? 13.710 24.816 -16.173 1.00 82.90 208 LYS H O 1
ATOM 3233 N N . VAL B 2 209 ? 13.291 26.998 -16.552 1.00 82.24 209 VAL H N 1
ATOM 3234 C CA . VAL B 2 209 ? 13.371 27.367 -15.136 1.00 91.84 209 VAL H CA 1
ATOM 3235 C C . VAL B 2 209 ? 12.183 28.234 -14.719 1.00 95.41 209 VAL H C 1
ATOM 3236 O O . VAL B 2 209 ? 11.743 29.083 -15.491 1.00 98.97 209 VAL H O 1
ATOM 3240 N N . GLN B 2 210 ? 11.663 28.020 -13.509 1.00 92.79 210 GLN H N 1
ATOM 3241 C CA . GLN B 2 210 ? 10.542 28.823 -13.013 1.00 94.77 210 GLN H CA 1
ATOM 3242 C C . GLN B 2 210 ? 10.849 29.607 -11.747 1.00 90.24 210 GLN H C 1
ATOM 3243 O O . GLN B 2 210 ? 10.618 29.133 -10.637 1.00 93.29 210 GLN H O 1
ATOM 3249 N N . HIS B 2 211 ? 11.372 30.813 -11.933 1.00 91.61 211 HIS H N 1
ATOM 3250 C CA . HIS B 2 211 ? 11.689 31.714 -10.833 1.00 92.08 211 HIS H CA 1
ATOM 3251 C C . HIS B 2 211 ? 10.503 32.654 -10.709 1.00 98.21 211 HIS H C 1
ATOM 3252 O O . HIS B 2 211 ? 9.845 32.967 -11.701 1.00 99.00 211 HIS H O 1
ATOM 3259 N N . PRO B 2 212 ? 10.193 33.097 -9.485 1.00 99.00 212 PRO H N 1
ATOM 3260 C CA . PRO B 2 212 ? 9.063 34.011 -9.299 1.00 99.00 212 PRO H CA 1
ATOM 3261 C C . PRO B 2 212 ? 9.505 35.460 -9.563 1.00 95.36 212 PRO H C 1
ATOM 3262 O O . PRO B 2 212 ? 9.807 36.208 -8.638 1.00 95.19 212 PRO H O 1
ATOM 3266 N N . ASN B 2 213 ? 9.557 35.818 -10.841 1.00 89.58 213 ASN H N 1
ATOM 3267 C CA . ASN B 2 213 ? 9.964 37.136 -11.332 1.00 87.22 213 ASN H CA 1
ATOM 3268 C C . ASN B 2 213 ? 10.122 36.939 -12.832 1.00 94.98 213 ASN H C 1
ATOM 3269 O O . ASN B 2 213 ? 10.519 37.859 -13.553 1.00 99.00 213 ASN H O 1
ATOM 3274 N N . GLY B 2 214 ? 9.828 35.721 -13.289 1.00 92.50 214 GLY H N 1
ATOM 3275 C CA . GLY B 2 214 ? 9.945 35.392 -14.699 1.00 92.85 214 GLY H CA 1
ATOM 3276 C C . GLY B 2 214 ? 10.211 33.913 -14.906 1.00 92.87 214 GLY H C 1
ATOM 3277 O O . GLY B 2 214 ? 10.902 33.294 -14.100 1.00 94.00 214 GLY H O 1
ATOM 3278 N N . ASN B 2 215 ? 9.671 33.353 -15.987 1.00 90.48 215 ASN H N 1
ATOM 3279 C CA . ASN B 2 215 ? 9.835 31.935 -16.308 1.00 89.97 215 ASN H CA 1
ATOM 3280 C C . ASN B 2 215 ? 10.591 31.661 -17.615 1.00 94.32 215 ASN H C 1
ATOM 3281 O O . ASN B 2 215 ? 10.138 30.859 -18.443 1.00 99.00 215 ASN H O 1
ATOM 3286 N N . LYS B 2 216 ? 11.744 32.308 -17.784 1.00 89.65 216 LYS H N 1
ATOM 3287 C CA . LYS B 2 216 ? 12.584 32.155 -18.977 1.00 81.83 216 LYS H CA 1
ATOM 3288 C C . LYS B 2 216 ? 12.788 30.692 -19.363 1.00 74.02 216 LYS H C 1
ATOM 3289 O O . LYS B 2 216 ? 12.509 29.795 -18.574 1.00 72.20 216 LYS H O 1
ATOM 3295 N N . GLU B 2 217 ? 13.246 30.453 -20.588 1.00 75.12 217 GLU H N 1
ATOM 3296 C CA . GLU B 2 217 ? 13.508 29.087 -21.033 1.00 90.69 217 GLU H CA 1
ATOM 3297 C C . GLU B 2 217 ? 14.294 29.038 -22.335 1.00 91.33 217 GLU H C 1
ATOM 3298 O O . GLU B 2 217 ? 13.729 29.039 -23.424 1.00 99.00 217 GLU H O 1
ATOM 3304 N N . LYS B 2 218 ? 15.615 28.992 -22.197 1.00 91.98 218 LYS H N 1
ATOM 3305 C CA . LYS B 2 218 ? 16.533 28.950 -23.325 1.00 80.67 218 LYS H CA 1
ATOM 3306 C C . LYS B 2 218 ? 16.660 27.541 -23.897 1.00 78.30 218 LYS H C 1
ATOM 3307 O O . LYS B 2 218 ? 16.208 26.562 -23.297 1.00 85.31 218 LYS H O 1
ATOM 3313 N N . ASP B 2 219 ? 17.256 27.438 -25.077 1.00 82.30 219 ASP H N 1
ATOM 3314 C CA . ASP B 2 219 ? 17.447 26.135 -25.701 1.00 86.96 219 ASP H CA 1
ATOM 3315 C C . ASP B 2 219 ? 18.938 25.908 -25.843 1.00 75.58 219 ASP H C 1
ATOM 3316 O O . ASP B 2 219 ? 19.680 26.824 -26.189 1.00 66.71 219 ASP H O 1
ATOM 3321 N N . VAL B 2 220 ? 19.376 24.693 -25.544 1.00 71.94 220 VAL H N 1
ATOM 3322 C CA . VAL B 2 220 ? 20.793 24.369 -25.631 1.00 62.37 220 VAL H CA 1
ATOM 3323 C C . VAL B 2 220 ? 21.027 23.376 -26.753 1.00 60.03 220 VAL H C 1
ATOM 3324 O O . VAL B 2 220 ? 20.312 22.374 -26.886 1.00 60.26 220 VAL H O 1
ATOM 3328 N N . PRO B 2 221 ? 22.031 23.656 -27.587 1.00 48.60 221 PRO H N 1
ATOM 3329 C CA . PRO B 2 221 ? 22.438 22.846 -28.735 1.00 51.99 221 PRO H CA 1
ATOM 3330 C C . PRO B 2 221 ? 23.240 21.608 -28.393 1.00 63.44 221 PRO H C 1
ATOM 3331 O O . PRO B 2 221 ? 24.291 21.713 -27.758 1.00 73.58 221 PRO H O 1
ATOM 3335 N N . LEU B 2 222 ? 22.754 20.438 -28.807 1.00 65.99 222 LEU H N 1
ATOM 3336 C CA . LEU B 2 222 ? 23.486 19.208 -28.568 1.00 57.77 222 LEU H CA 1
ATOM 3337 C C . LEU B 2 222 ? 24.768 19.351 -29.378 1.00 70.11 222 LEU H C 1
ATOM 3338 O O . LEU B 2 222 ? 24.894 20.275 -30.177 1.00 70.88 222 LEU H O 1
ATOM 3343 N N . PRO B 2 223 ? 25.723 18.421 -29.221 1.00 79.09 223 PRO H N 1
ATOM 3344 C CA . PRO B 2 223 ? 26.978 18.539 -29.966 1.00 80.94 223 PRO H CA 1
ATOM 3345 C C . PRO B 2 223 ? 27.256 17.887 -31.328 1.00 83.92 223 PRO H C 1
ATOM 3346 O O . PRO B 2 223 ? 28.179 18.327 -32.009 1.00 97.35 223 PRO H O 1
ATOM 3350 N N . VAL B 2 224 ? 26.501 16.872 -31.741 1.00 83.80 224 VAL H N 1
ATOM 3351 C CA . VAL B 2 224 ? 26.776 16.161 -33.014 1.00 91.78 224 VAL H CA 1
ATOM 3352 C C . VAL B 2 224 ? 28.072 15.348 -32.845 1.00 93.14 224 VAL H C 1
ATOM 3353 O O . VAL B 2 224 ? 29.193 15.883 -32.809 1.00 76.92 224 VAL H O 1
ATOM 3357 N N . VAL B 2 225 ? 27.898 14.035 -32.749 1.00 95.65 225 VAL H N 1
ATOM 3358 C CA . VAL B 2 225 ? 29.013 13.141 -32.507 1.00 90.31 225 VAL H CA 1
ATOM 3359 C C . VAL B 2 225 ? 29.348 12.144 -33.630 1.00 94.75 225 VAL H C 1
ATOM 3360 O O . VAL B 2 225 ? 30.211 12.414 -34.481 1.00 87.19 225 VAL H O 1
ATOM 3364 N N . ILE B 2 226 ? 28.653 10.999 -33.601 1.00 99.00 226 ILE H N 1
ATOM 3365 C CA . ILE B 2 226 ? 28.814 9.853 -34.526 1.00 99.00 226 ILE H CA 1
ATOM 3366 C C . ILE B 2 226 ? 30.265 9.615 -34.967 1.00 99.00 226 ILE H C 1
ATOM 3367 O O . ILE B 2 226 ? 30.518 9.533 -36.193 1.00 99.00 226 ILE H O 1
#

Nearest PDB structures (foldseek):
  2agj-assembly1_L  TM=1.005E+00  e=3.946E-44  Homo sapiens
  6mtp-assembly2_B  TM=9.791E-01  e=6.644E-39  Homo sapiens
  6n7u-assembly1_B  TM=9.813E-01  e=5.667E-39  Homo sapiens
  4fql-assembly1_L  TM=9.434E-01  e=1.765E-39  Homo sapiens
  6qkd-assembly4_O  TM=8.669E-01  e=1.861E-39  Lama glama

Foldseek 3Di:
DKAKEKPDQEAEDAAQAKDKIKIFIPWFQPQQQKWKWFDAPPDDTDTADGSQFHGDDPHDDLWGKDDGTGMIITMGGRHHPVNQHWMKMWGPSDPVIDIYPTHGYAYDDDFDFWDKDKDWFDVVVLVVFKTKIKMKTDFGDDPDKDKWKAFVRRTDDPFKDKDKDDQDPVRSTIMMMIMGMDTSVVVVVTFKIKIWMGDPPDPDIDMDIDTVPPD/DAWAKDWAQEAEFQFKTKMKIQDDDDALPDFLKWKFKWWAAPPGDIGGAKIAHSVGDIDGDVVQPVQWDWDDDSPRRMIMIMGGRDDQSPFTWMKMFMQPHNPRPRPGIHDTRTHGYFPDDAAFWDKDKAEPPDDVDCPFWGKIKMKGWFGPDQDKDKWKAFPVGDTADFVAWDRWDDDRRGIMTMTMRTDGRVVLQDDPRQWIKMWMDDVNDTDIGIYGYDHDD

Sequence (440 aa):
EIVLTQSPGTLSLSPGERATLSCRASETVSNDKVAWYQQKPGQAPRLLIYGASSRATGIPDRFSGSGSGTDFTLSISGLEPEDFVVYYCQQYASSPRTFGQGTKVEIKRTVAAPSVFIFPPSDEQLKSGTASVVCLLNNFYPREAKVQWKVDNALQSGNSQESVTEQDSKDSTYSLSSTLTLSKADYEKHKVYACEVTHQGLSSPVTKSFNRGECVTLKESGPTLVKPTQTLTLTCTFSGFSLTTTGEGVGWIRQPPGKALEFLAFIYWNDAKRYNPSLQSRLTITKDASKKQVVLTLTNLDPVDTATYYCARTSGWDIEFEYWGQGTLVTVSSGSASAPTLFPLVSCENSSPSSTVAVGCLAQDFLPDSITFSWKYKNNSDISSTRGFPSVLRGGKYAATSQVLLPSKDVMQGTDEHVVCKVQHPNGNKEKDVPLPVVI

Radius of gyration: 24.59 Å; Cα contacts (8 Å, |Δi|>4): 1158; chains: 2; bounding box: 53×50×72 Å

Secondary structure (DSSP, 8-state):
-EEE----SB--SSSEEEEEEEEES--TTSSS-EEEEEEE-TTS--EEEEEEEGGG-EEE-GGG-SSEEEE--TTTTEEEEEEES--GGG-EEEEEEEE-SSSS-S-EE----EEB--SS--PPPB--EEE----S---SEEEEEE--BSBSSS---EEEE-TT-------EEPPPEEETTEEE--EEEEEEHHHHSSSS--EEEEEE-BTTB----EEE-----/---EEEE-SEEEE-TTSEEEEEEEESS--GGG-EEEEEE-TTS--EEEEETTTEE-TT--SSEEEEEETTEEEEEEES--GGG-SEEEEEE-SSSS-EE---EEEEE----BPPEEEEEPPPHHHHHTTEEEEEEEEEEEBSS--EEEEEETTEEP-SSB--EEPPPPTTT--EEEEEEEEEEHHHHHT--EEEEEEE-TTSSS-EEEEEETT--

B-factor: mean 69.73, std 19.7, range [13.96, 99.0]